Protein 5U09 (pdb70)

Foldseek 3Di:
DFPPDCVLLHDDDPVRCVVCLVCQQVLLVLLLVLLVLLLVLQVVDPVQCQDLLNVLSNQLSVLLNLLSVLSNCSSCVPVPVNDGADLQRNLVSQLSNLLSLQSNLLSLLLNLVLLLQCQQAVVCSPVVDHRVVSVVSSVVSSVVSSVLSCVLVVPQACVSVVDDHFPQDPGGDLVSLVVSLVVSVVSLVVSVCSLVCCLVPTFDDCVQLAQVVDDDDLQVLQQVVCVVLPDHDAAEEEEEDEPDPQFFPLVLQLLLLVVCVVPPCSSRYAYEYEAYYDPVSVVSLVVVCVVDVSHHYYHDDDDVNVVSSVLLHHAAYEGLGSEDSRCVVLLSSLLNLHAYEHECYGNVVVQDDVLAHHYAHHPHSVRVSVRVVVVSVVVVDDCVSNSVVSNVSSVVSSVSSVVSSLSSVLSVVLSVLSCVLCVLQSVVSVCRSPDHDDSVSSNVNSVSVCSSSVSSNCNSVSCCVRDVVSVVSSVVVD

B-factor: mean 43.95, std 18.68, range [7.02, 151.65]

Sequence (478 aa):
ENFMDIECFMVLNPSQQLAIAVLSLTLGTFTVLENLLVLCVILHSRSLRCRPSYHFIGSLAVADLLGSVIFVYSFIDFHVFHRKDSRNVFLFKLGGVTASFTASVGSLFLAAIDRYISIHRPLAYKRIVTRPKAVVAFCLMWTIAIVIAVLPLLGWNCEKLQSVCSDIFPHIDETYLMFWIGVTSVLLLFIVYAYMYILWKAGIDCSFWNESYLTGSRDERKKSLLSKFGMDEGVTFMFIGRFDRGQKGVDVLLKAIEILSSKKEFQEMRFIIIGKGDPELEGWARSLEEKHGNVKVITEMLSREFVRELYGSVDFVIIPSYFEPFGLVALEAMCLGAIPIASAVGGLRDIITNETGILVKAGDPGELANAILKALELSRSDLSKFRENCKKRAMSFSDQARMDIRLAKTLVLILVVLIICWGPLLAIMVYDVFGKMNKLIKTVFAFCSMLCLLNSTVNPIIYALRSKDLRHAFRSMF

Radius of gyration: 29.46 Å; Cα contacts (8 Å, |Δi|>4): 689; chains: 1; bounding box: 57×54×80 Å

Nearest PDB structures (foldseek):
  5u09-assembly1_A  TM=1.002E+00  e=5.548E-69  Homo sapiens
  9b9z-assembly1_R  TM=6.736E-01  e=9.749E-59  Homo sapiens
  7fee-assembly1_A  TM=6.163E-01  e=4.657E-57  Homo sapiens
  6hll-assembly1_A  TM=7.619E-01  e=8.538E-38  Homo sapiens
  6hlo-assembly1_A  TM=7.633E-01  e=4.854E-38  Homo sapiens

GO terms:
  GO:0004949 cannabinoid receptor activity (F, IDA)
  GO:0007188 adenylate cyclase-modulating G protein-coupled receptor signaling pathway (P, IDA)
  GO:0045121 membrane raft (C, EXP)
  GO:0005886 plasma membrane (C, EXP)
  GO:0004949 cannabinoid receptor activity (F, TAS)
  GO:0005886 plasma membrane (C, TAS)
  GO:0007187 G protein-coupled receptor signaling pathway, coupled to cyclic nucleotide second messenger (P, TAS)
  GO:0042802 identical protein binding (F, IPI)
  GO:0005515 protein binding (F, IPI)
  GO:0005886 plasma membrane (C, IDA)
  GO:0038171 cannabinoid signaling pathway (P, IDA)

InterPro domains:
  IPR000276 G protein-coupled receptor, rhodopsin-like [PF00001] (133-397)
  IPR000276 G protein-coupled receptor, rhodopsin-like [PR00237] (118-142)
  IPR000276 G protein-coupled receptor, rhodopsin-like [PR00237] (152-173)
  IPR000276 G protein-coupled receptor, rhodopsin-like [PR00237] (196-218)
  IPR000276 G protein-coupled receptor, rhodopsin-like [PR00237] (232-253)
  IPR000276 G protein-coupled receptor, rhodopsin-like [PR00237] (341-365)
  IPR000276 G protein-coupled receptor, rhodopsin-like [PR00237] (379-405)
  IPR000276 G protein-coupled receptor, rhodopsin-like [PS00237] (202-218)
  IPR000276 G protein-coupled receptor, rhodopsin-like [SM01381] (124-412)
  IPR000810 Cannabinoid receptor type 1 [PIRSF037995] (1-472)
  IPR000810 Cannabinoid receptor type 1 [PR00522] (13-32)
  IPR000810 Cannabinoid receptor type 1 [PR00522] (36-58)
  IPR000810 Cannabinoid receptor type 1 [PR00522] (79-98)
  IPR000810 Cannabinoid receptor type 1 [PR00522] (307-326)
  IPR000810 Cannabinoid receptor type 1 [PR00522] (364-375)
  IPR000810 Cannabinoid receptor type 1 [PR00522] (406-423)
  IPR000810 Cannabinoid receptor type 1 [PR00522] (433-452)
  IPR000810 Cannabinoid receptor type 1 [cd15340] (117-408)
  IPR002230 Cannabinoid receptor family [PR00362] (105-118)
  IPR002230 Cannabinoid receptor family [PR00362] (126-139)

Secondary structure (P-SEA, 3-state):
cccccccccccccaaaaaaaaaaaaaaaaaaaaaaaaaaaaaaacccccccccaaaaaaaaaaaaaaaaaaaaaaaacccccccccaaaaaaaaaaaaaaaaaaaaaaaaaaaaaaaaccccccccccccaaaaaaaaaaaaaaaaaaaacccccccccccccccccccccccaaaaaaaaaaaaaaaaaaaaaaaaaaacccccccccccccccccaaaaaaaaaaaacccccbbbbbbcccccccccaaaaaaaaaaaccccccccbbbbbbbcccaaaaaaaaaaaaacccbbbbcccccaaaaaaaaacccbbbbbccccccaaaaaaaaaacbbbbcccccccccccccccccccccccaaaaaaaaaaaaaaacccaaaaaaaaaaaaaaaccaaaaaaaaaaaaaaaaaaaaaaaaaaaaaaaaaacccccaaaaaaaaaaaaaaaaaaaaaaaaaaaccaaaaaaaaccc

Organism: Homo sapiens (NCBI:txid9606)

Structure (mmCIF, N/CA/C/O backbone):
data_5U09
#
_entry.id   5U09
#
_cell.length_a   50.652
_cell.length_b   80.381
_cell.length_c   81.178
_cell.angle_alpha   90.000
_cell.angle_beta   91.720
_cell.angle_gamma   90.000
#
_symmetry.space_group_name_H-M   'P 1 21 1'
#
loop_
_entity.id
_entity.type
_entity.pdbx_description
1 polymer 'Cannabinoid receptor 1,GlgA glycogen synthase'
2 non-polymer DI(HYDROXYETHYL)ETHER
3 non-polymer 'SULFATE ION'
4 non-polymer N-[(2S,3S)-4-(4-chlorophenyl)-3-(3-cyanophenyl)butan-2-yl]-2-methyl-2-{[5-(trifluoromethyl)pyridin-2-yl]oxy}propanamide
5 water water
#
loop_
_atom_site.group_PDB
_atom_site.id
_atom_site.type_symbol
_atom_site.label_atom_id
_atom_site.label_alt_id
_atom_site.label_comp_id
_atom_site.label_asym_id
_atom_site.label_entity_id
_atom_site.label_seq_id
_atom_site.pdbx_PDB_ins_code
_atom_site.Cartn_x
_atom_site.Cartn_y
_atom_site.Cartn_z
_atom_site.occupancy
_atom_site.B_iso_or_equiv
_atom_site.auth_seq_id
_atom_site.auth_comp_id
_atom_site.auth_asym_id
_atom_site.auth_atom_id
_atom_site.pdbx_PDB_model_num
ATOM 1 N N . GLU A 1 12 ? 26.325 -1.213 -22.535 1.00 94.37 100 GLU A N 1
ATOM 2 C CA . GLU A 1 12 ? 26.251 -2.111 -21.396 1.00 90.96 100 GLU A CA 1
ATOM 3 C C . GLU A 1 12 ? 27.068 -1.553 -20.265 1.00 85.76 100 GLU A C 1
ATOM 4 O O . GLU A 1 12 ? 27.827 -2.247 -19.627 1.00 67.91 100 GLU A O 1
ATOM 10 N N . ASN A 1 13 ? 26.865 -0.283 -19.990 1.00 92.32 101 ASN A N 1
ATOM 11 C CA . ASN A 1 13 ? 27.668 0.373 -18.971 1.00 86.53 101 ASN A CA 1
ATOM 12 C C . ASN A 1 13 ? 26.813 0.561 -17.731 1.00 71.41 101 ASN A C 1
ATOM 13 O O . ASN A 1 13 ? 25.611 0.806 -17.833 1.00 65.22 101 ASN A O 1
ATOM 18 N N . PHE A 1 14 ? 27.427 0.395 -16.565 1.00 58.12 102 PHE A N 1
ATOM 19 C CA . PHE A 1 14 ? 26.721 0.532 -15.295 1.00 54.67 102 PHE A CA 1
ATOM 20 C C . PHE A 1 14 ? 26.325 1.987 -15.062 1.00 50.03 102 PHE A C 1
ATOM 21 O O . PHE A 1 14 ? 27.035 2.900 -15.470 1.00 48.56 102 PHE A O 1
ATOM 29 N N . MET A 1 15 ? 25.167 2.192 -14.476 1.00 49.88 103 MET A N 1
ATOM 30 C CA . MET A 1 15 ? 24.663 3.513 -14.183 1.00 52.67 103 MET A CA 1
ATOM 31 C C . MET A 1 15 ? 24.546 4.479 -15.349 1.00 58.16 103 MET A C 1
ATOM 32 O O . MET A 1 15 ? 24.758 5.660 -15.212 1.00 50.68 103 MET A O 1
ATOM 37 N N . ASP A 1 16 ? 24.163 3.956 -16.493 1.00 67.86 104 ASP A N 1
ATOM 38 C CA . ASP A 1 16 ? 23.812 4.764 -17.626 1.00 78.32 104 ASP A CA 1
ATOM 39 C C . ASP A 1 16 ? 22.356 5.073 -17.520 1.00 67.62 104 ASP A C 1
ATOM 40 O O . ASP A 1 16 ? 21.533 4.236 -17.770 1.00 64.17 104 ASP A O 1
ATOM 45 N N . ILE A 1 17 ? 22.056 6.287 -17.131 1.00 60.40 105 ILE A N 1
ATOM 46 C CA . ILE A 1 17 ? 20.710 6.734 -17.015 1.00 61.92 105 ILE A CA 1
ATOM 47 C C . ILE A 1 17 ? 20.112 6.802 -18.395 1.00 68.63 105 ILE A C 1
ATOM 48 O O . ILE A 1 17 ? 18.932 6.988 -18.567 1.00 62.47 105 ILE A O 1
ATOM 53 N N . GLU A 1 18 ? 20.952 6.658 -19.396 1.00 78.58 106 GLU A N 1
ATOM 54 C CA . GLU A 1 18 ? 20.548 6.980 -20.745 1.00 80.53 106 GLU A CA 1
ATOM 55 C C . GLU A 1 18 ? 19.806 5.887 -21.465 1.00 75.69 106 GLU A C 1
ATOM 56 O O . GLU A 1 18 ? 19.080 6.155 -22.403 1.00 73.91 106 GLU A O 1
ATOM 62 N N . CYS A 1 19 ? 19.977 4.658 -21.018 1.00 70.81 107 CYS A N 1
ATOM 63 C CA . CYS A 1 19 ? 19.206 3.555 -21.533 1.00 60.56 107 CYS A CA 1
ATOM 64 C C . CYS A 1 19 ? 17.881 3.635 -20.861 1.00 59.64 107 CYS A C 1
ATOM 65 O O . CYS A 1 19 ? 16.962 2.942 -21.206 1.00 55.91 107 CYS A O 1
ATOM 68 N N . PHE A 1 20 ? 17.795 4.509 -19.881 1.00 57.15 108 PHE A N 1
ATOM 69 C CA . PHE A 1 20 ? 16.591 4.638 -19.116 1.00 55.72 108 PHE A CA 1
ATOM 70 C C . PHE A 1 20 ? 15.853 5.898 -19.439 1.00 57.46 108 PHE A C 1
ATOM 71 O O . PHE A 1 20 ? 14.666 5.961 -19.258 1.00 56.09 108 PHE A O 1
ATOM 79 N N . MET A 1 21 ? 16.557 6.903 -19.933 1.00 68.34 109 MET A N 1
ATOM 80 C CA . MET A 1 21 ? 15.900 8.110 -20.418 1.00 69.31 109 MET A CA 1
ATOM 81 C C . MET A 1 21 ? 16.871 9.005 -21.091 1.00 60.17 109 MET A C 1
ATOM 82 O O . MET A 1 21 ? 18.020 9.028 -20.739 1.00 63.28 109 MET A O 1
ATOM 87 N N . VAL A 1 22 ? 16.385 9.761 -22.052 1.00 58.03 110 VAL A N 1
ATOM 88 C CA . VAL A 1 22 ? 17.192 10.767 -22.702 1.00 56.46 110 VAL A CA 1
ATOM 89 C C . VAL A 1 22 ? 17.168 12.066 -21.931 1.00 42.28 110 VAL A C 1
ATOM 90 O O . VAL A 1 22 ? 16.154 12.482 -21.429 1.00 31.99 110 VAL A O 1
ATOM 94 N N . LEU A 1 23 ? 18.321 12.691 -21.826 1.00 42.55 111 LEU A N 1
ATOM 95 C CA . LEU A 1 23 ? 18.455 13.898 -21.001 1.00 40.74 111 LEU A CA 1
ATOM 96 C C . LEU A 1 23 ? 18.790 15.109 -21.850 1.00 36.94 111 LEU A C 1
ATOM 97 O O . LEU A 1 23 ? 19.356 14.967 -22.935 1.00 31.96 111 LEU A O 1
ATOM 102 N N . ASN A 1 24 ? 18.324 16.277 -21.394 1.00 40.47 112 ASN A N 1
ATOM 103 C CA . ASN A 1 24 ? 18.941 17.582 -21.695 1.00 38.08 112 ASN A CA 1
ATOM 104 C C . ASN A 1 24 ? 20.372 17.633 -21.303 1.00 40.50 112 ASN A C 1
ATOM 105 O O . ASN A 1 24 ? 20.765 17.008 -20.321 1.00 52.36 112 ASN A O 1
ATOM 110 N N . PRO A 1 25 ? 21.057 18.639 -21.822 1.00 46.11 113 PRO A N 1
ATOM 111 C CA . PRO A 1 25 ? 22.299 19.052 -21.160 1.00 50.16 113 PRO A CA 1
ATOM 112 C C . PRO A 1 25 ? 22.092 19.722 -19.779 1.00 46.74 113 PRO A C 1
ATOM 113 O O . PRO A 1 25 ? 22.920 19.548 -18.883 1.00 47.70 113 PRO A O 1
ATOM 117 N N . SER A 1 26 ? 21.002 20.474 -19.624 1.00 43.94 114 SER A N 1
ATOM 118 C CA . SER A 1 26 ? 20.593 21.033 -18.330 1.00 39.48 114 SER A CA 1
ATOM 119 C C . SER A 1 26 ? 20.412 19.935 -17.299 1.00 40.01 114 SER A C 1
ATOM 120 O O . SER A 1 26 ? 20.973 19.993 -16.209 1.00 42.34 114 SER A O 1
ATOM 123 N N . GLN A 1 27 ? 19.590 18.951 -17.651 1.00 37.26 115 GLN A N 1
ATOM 124 C CA . GLN A 1 27 ? 19.179 17.901 -16.732 1.00 33.51 115 GLN A CA 1
ATOM 125 C C . GLN A 1 27 ? 20.347 17.052 -16.321 1.00 33.88 115 GLN A C 1
ATOM 126 O O . GLN A 1 27 ? 20.432 16.651 -15.162 1.00 31.84 115 GLN A O 1
ATOM 132 N N . GLN A 1 28 ? 21.205 16.728 -17.288 1.00 32.59 116 GLN A N 1
ATOM 133 C CA . GLN A 1 28 ? 22.485 16.094 -16.992 1.00 36.74 116 GLN A CA 1
ATOM 134 C C . GLN A 1 28 ? 23.292 16.926 -15.999 1.00 37.07 116 GLN A C 1
ATOM 135 O O . GLN A 1 28 ? 23.822 16.401 -15.023 1.00 42.23 116 GLN A O 1
ATOM 141 N N . LEU A 1 29 ? 23.391 18.225 -16.264 1.00 39.66 117 LEU A N 1
ATOM 142 C CA . LEU A 1 29 ? 24.145 19.116 -15.402 1.00 34.49 117 LEU A CA 1
ATOM 143 C C . LEU A 1 29 ? 23.549 19.081 -14.022 1.00 31.71 117 LEU A C 1
ATOM 144 O O . LEU A 1 29 ? 24.213 18.683 -13.088 1.00 39.51 117 LEU A O 1
ATOM 149 N N . ALA A 1 30 ? 22.265 19.390 -13.913 1.00 28.20 118 ALA A N 1
ATOM 150 C CA . ALA A 1 30 ? 21.579 19.296 -12.637 1.00 27.22 118 ALA A CA 1
ATOM 151 C C . ALA A 1 30 ? 21.864 17.956 -11.984 1.00 31.87 118 ALA A C 1
ATOM 152 O O . ALA A 1 30 ? 22.417 17.909 -10.893 1.00 34.84 118 ALA A O 1
ATOM 154 N N . ILE A 1 31 ? 21.566 16.867 -12.686 1.00 34.98 119 ILE A N 1
ATOM 155 C CA . ILE A 1 31 ? 21.690 15.534 -12.103 1.00 35.88 119 ILE A CA 1
ATOM 156 C C . ILE A 1 31 ? 23.112 15.270 -11.685 1.00 34.23 119 ILE A C 1
ATOM 157 O O . ILE A 1 31 ? 23.344 14.735 -10.606 1.00 38.68 119 ILE A O 1
ATOM 162 N N . ALA A 1 32 ? 24.060 15.568 -12.566 1.00 32.11 120 ALA A N 1
ATOM 163 C CA . ALA A 1 32 ? 25.467 15.330 -12.246 1.00 35.17 120 ALA A CA 1
ATOM 164 C C . ALA A 1 32 ? 25.860 16.050 -10.947 1.00 33.25 120 ALA A C 1
ATOM 165 O O . ALA A 1 32 ? 26.644 15.539 -10.145 1.00 33.22 120 ALA A O 1
ATOM 167 N N . VAL A 1 33 ? 25.256 17.199 -10.699 1.00 26.52 121 VAL A N 1
ATOM 168 C CA . VAL A 1 33 ? 25.616 17.958 -9.532 1.00 26.73 121 VAL A CA 1
ATOM 169 C C . VAL A 1 33 ? 24.932 17.407 -8.300 1.00 27.79 121 VAL A C 1
ATOM 170 O O . VAL A 1 33 ? 25.590 17.205 -7.297 1.00 35.50 121 VAL A O 1
ATOM 174 N N . LEU A 1 34 ? 23.634 17.117 -8.377 1.00 29.12 122 LEU A N 1
ATOM 175 C CA . LEU A 1 34 ? 22.924 16.477 -7.256 1.00 29.00 122 LEU A CA 1
ATOM 176 C C . LEU A 1 34 ? 23.577 15.110 -6.923 1.00 33.74 122 LEU A C 1
ATOM 177 O O . LEU A 1 34 ? 23.757 14.782 -5.747 1.00 32.23 122 LEU A O 1
ATOM 182 N N . SER A 1 35 ? 24.077 14.409 -7.950 1.00 31.22 123 SER A N 1
ATOM 183 C CA . SER A 1 35 ? 24.692 13.079 -7.795 1.00 29.71 123 SER A CA 1
ATOM 184 C C . SER A 1 35 ? 26.004 13.055 -7.003 1.00 32.60 123 SER A C 1
ATOM 185 O O . SER A 1 35 ? 26.239 12.131 -6.228 1.00 39.99 123 SER A O 1
ATOM 188 N N . LEU A 1 36 ? 26.933 13.943 -7.338 1.00 33.25 124 LEU A N 1
ATOM 189 C CA . LEU A 1 36 ? 28.269 13.924 -6.731 1.00 30.58 124 LEU A CA 1
ATOM 190 C C . LEU A 1 36 ? 28.166 14.522 -5.346 1.00 28.42 124 LEU A C 1
ATOM 191 O O . LEU A 1 36 ? 28.788 14.057 -4.398 1.00 23.51 124 LEU A O 1
ATOM 196 N N . THR A 1 37 ? 27.401 15.597 -5.250 1.00 28.75 125 THR A N 1
ATOM 197 C CA . THR A 1 37 ? 27.323 16.331 -4.021 1.00 32.35 125 THR A CA 1
ATOM 198 C C . THR A 1 37 ? 26.618 15.446 -2.994 1.00 33.51 125 THR A C 1
ATOM 199 O O . THR A 1 37 ? 27.148 15.215 -1.900 1.00 34.00 125 THR A O 1
ATOM 203 N N . LEU A 1 38 ? 25.574 14.757 -3.441 1.00 33.10 126 LEU A N 1
ATOM 204 C CA . LEU A 1 38 ? 24.837 13.837 -2.576 1.00 37.04 126 LEU A CA 1
ATOM 205 C C . LEU A 1 38 ? 25.623 12.572 -2.285 1.00 33.79 126 LEU A C 1
ATOM 206 O O . LEU A 1 38 ? 25.644 12.083 -1.161 1.00 31.04 126 LEU A O 1
ATOM 211 N N . GLY A 1 39 ? 26.141 11.989 -3.361 1.00 35.79 127 GLY A N 1
ATOM 212 C CA . GLY A 1 39 ? 26.970 10.796 -3.320 1.00 34.41 127 GLY A CA 1
ATOM 213 C C . GLY A 1 39 ? 28.148 10.953 -2.396 1.00 36.64 127 GLY A C 1
ATOM 214 O O . GLY A 1 39 ? 28.318 10.162 -1.479 1.00 43.98 127 GLY A O 1
ATOM 215 N N . THR A 1 40 ? 28.930 12.007 -2.585 1.00 34.87 128 THR A N 1
ATOM 216 C CA . THR A 1 40 ? 30.046 12.252 -1.695 1.00 33.55 128 THR A CA 1
ATOM 217 C C . THR A 1 40 ? 29.543 12.528 -0.288 1.00 31.21 128 THR A C 1
ATOM 218 O O . THR A 1 40 ? 30.121 12.035 0.670 1.00 36.10 128 THR A O 1
ATOM 222 N N . PHE A 1 41 ? 28.463 13.289 -0.159 1.00 26.51 129 PHE A N 1
ATOM 223 C CA . PHE A 1 41 ? 27.904 13.543 1.144 1.00 26.47 129 PHE A CA 1
ATOM 224 C C . PHE A 1 41 ? 27.585 12.246 1.839 1.00 29.04 129 PHE A C 1
ATOM 225 O O . PHE A 1 41 ? 27.785 12.107 3.041 1.00 32.12 129 PHE A O 1
ATOM 233 N N . THR A 1 42 ? 26.980 11.327 1.102 1.00 28.24 130 THR A N 1
ATOM 234 C CA . THR A 1 42 ? 26.435 10.147 1.728 1.00 30.07 130 THR A CA 1
ATOM 235 C C . THR A 1 42 ? 27.574 9.217 2.066 1.00 29.97 130 THR A C 1
ATOM 236 O O . THR A 1 42 ? 27.552 8.574 3.094 1.00 33.54 130 THR A O 1
ATOM 240 N N . VAL A 1 43 ? 28.615 9.227 1.243 1.00 31.24 131 VAL A N 1
ATOM 241 C CA . VAL A 1 43 ? 29.867 8.549 1.566 1.00 28.05 131 VAL A CA 1
ATOM 242 C C . VAL A 1 43 ? 30.463 9.106 2.851 1.00 29.44 131 VAL A C 1
ATOM 243 O O . VAL A 1 43 ? 30.872 8.341 3.716 1.00 30.49 131 VAL A O 1
ATOM 247 N N . LEU A 1 44 ? 30.510 10.430 2.976 1.00 27.23 132 LEU A N 1
ATOM 248 C CA . LEU A 1 44 ? 31.163 11.048 4.118 1.00 28.55 132 LEU A CA 1
ATOM 249 C C . LEU A 1 44 ? 30.461 10.713 5.416 1.00 33.71 132 LEU A C 1
ATOM 250 O O . LEU A 1 44 ? 31.113 10.331 6.393 1.00 44.10 132 LEU A O 1
ATOM 255 N N . GLU A 1 45 ? 29.145 10.884 5.464 1.00 31.06 133 GLU A N 1
ATOM 256 C CA . GLU A 1 45 ? 28.456 10.743 6.746 1.00 26.61 133 GLU A CA 1
ATOM 257 C C . GLU A 1 45 ? 28.470 9.302 7.167 1.00 27.71 133 GLU A C 1
ATOM 258 O O . GLU A 1 45 ? 28.376 9.019 8.344 1.00 32.17 133 GLU A O 1
ATOM 264 N N . ASN A 1 46 ? 28.595 8.383 6.218 1.00 25.08 134 ASN A N 1
ATOM 265 C CA . ASN A 1 46 ? 28.603 6.974 6.571 1.00 25.62 134 ASN A CA 1
ATOM 266 C C . ASN A 1 46 ? 29.990 6.540 6.963 1.00 24.87 134 ASN A C 1
ATOM 267 O O . ASN A 1 46 ? 30.143 5.633 7.765 1.00 24.26 134 ASN A O 1
ATOM 272 N N . LEU A 1 47 ? 31.004 7.186 6.404 1.00 26.43 135 LEU A N 1
ATOM 273 C CA . LEU A 1 47 ? 32.354 7.076 6.960 1.00 31.15 135 LEU A CA 1
ATOM 274 C C . LEU A 1 47 ? 32.335 7.553 8.399 1.00 29.67 135 LEU A C 1
ATOM 275 O O . LEU A 1 47 ? 32.669 6.809 9.318 1.00 31.02 135 LEU A O 1
ATOM 280 N N . LEU A 1 48 ? 31.939 8.807 8.562 1.00 26.82 136 LEU A N 1
ATOM 281 C CA . LEU A 1 48 ? 31.826 9.439 9.863 1.00 30.05 136 LEU A CA 1
ATOM 282 C C . LEU A 1 48 ? 31.095 8.550 10.899 1.00 31.28 136 LEU A C 1
ATOM 283 O O . LEU A 1 48 ? 31.498 8.469 12.061 1.00 32.23 136 LEU A O 1
ATOM 288 N N . VAL A 1 49 ? 30.036 7.871 10.471 1.00 32.22 137 VAL A N 1
ATOM 289 C CA . VAL A 1 49 ? 29.283 7.012 11.365 1.00 30.78 137 VAL A CA 1
ATOM 290 C C . VAL A 1 49 ? 30.232 5.925 11.808 1.00 33.69 137 VAL A C 1
ATOM 291 O O . VAL A 1 49 ? 30.274 5.573 12.977 1.00 39.26 137 VAL A O 1
ATOM 295 N N . LEU A 1 50 ? 31.001 5.399 10.865 1.00 37.44 138 LEU A N 1
ATOM 296 C CA . LEU A 1 50 ? 31.942 4.334 11.170 1.00 44.11 138 LEU A CA 1
ATOM 297 C C . LEU A 1 50 ? 33.037 4.828 12.093 1.00 46.33 138 LEU A C 1
ATOM 298 O O . LEU A 1 50 ? 33.287 4.237 13.136 1.00 45.84 138 LEU A O 1
ATOM 303 N N . CYS A 1 51 ? 33.689 5.921 11.712 1.00 59.07 139 CYS A N 1
ATOM 304 C CA . CYS A 1 51 ? 34.767 6.477 12.537 1.00 61.04 139 CYS A CA 1
ATOM 305 C C . CYS A 1 51 ? 34.306 6.752 13.942 1.00 49.14 139 CYS A C 1
ATOM 306 O O . CYS A 1 51 ? 35.077 6.598 14.877 1.00 50.50 139 CYS A O 1
ATOM 309 N N . VAL A 1 52 ? 33.015 7.001 14.102 1.00 43.58 140 VAL A N 1
ATOM 310 C CA . VAL A 1 52 ? 32.462 7.184 15.428 1.00 45.92 140 VAL A CA 1
ATOM 311 C C . VAL A 1 52 ? 32.341 5.869 16.199 1.00 44.05 140 VAL A C 1
ATOM 312 O O . VAL A 1 52 ? 33.015 5.692 17.211 1.00 60.28 140 VAL A O 1
ATOM 316 N N . ILE A 1 53 ? 31.564 4.915 15.708 1.00 46.48 141 ILE A N 1
ATOM 317 C CA . ILE A 1 53 ? 31.402 3.656 16.459 1.00 51.89 141 ILE A CA 1
ATOM 318 C C . ILE A 1 53 ? 32.701 2.878 16.683 1.00 51.17 141 ILE A C 1
ATOM 319 O O . ILE A 1 53 ? 32.872 2.267 17.730 1.00 66.14 141 ILE A O 1
ATOM 324 N N . LEU A 1 54 ? 33.657 2.996 15.771 1.00 55.00 142 LEU A N 1
ATOM 325 C CA . LEU A 1 54 ? 34.955 2.343 15.948 1.00 62.46 142 LEU A CA 1
ATOM 326 C C . LEU A 1 54 ? 35.896 3.004 16.976 1.00 72.04 142 LEU A C 1
ATOM 327 O O . LEU A 1 54 ? 36.792 2.345 17.505 1.00 85.24 142 LEU A O 1
ATOM 332 N N . HIS A 1 55 ? 35.738 4.298 17.232 1.00 68.79 143 HIS A N 1
ATOM 333 C CA . HIS A 1 55 ? 36.485 4.929 18.319 1.00 73.64 143 HIS A CA 1
ATOM 334 C C . HIS A 1 55 ? 35.801 4.737 19.653 1.00 66.40 143 HIS A C 1
ATOM 335 O O . HIS A 1 55 ? 36.441 4.836 20.701 1.00 64.74 143 HIS A O 1
ATOM 342 N N . SER A 1 56 ? 34.518 4.399 19.611 1.00 58.61 144 SER A N 1
ATOM 343 C CA . SER A 1 56 ? 33.763 4.162 20.831 1.00 68.26 144 SER A CA 1
ATOM 344 C C . SER A 1 56 ? 33.860 2.710 21.290 1.00 67.96 144 SER A C 1
ATOM 345 O O . SER A 1 56 ? 33.391 1.810 20.598 1.00 65.20 144 SER A O 1
ATOM 348 N N . ARG A 1 57 ? 34.464 2.500 22.463 1.00 76.95 145 ARG A N 1
ATOM 349 C CA . ARG A 1 57 ? 34.548 1.176 23.092 1.00 75.20 145 ARG A CA 1
ATOM 350 C C . ARG A 1 57 ? 33.154 0.656 23.318 1.00 60.41 145 ARG A C 1
ATOM 351 O O . ARG A 1 57 ? 32.821 -0.459 22.925 1.00 60.05 145 ARG A O 1
ATOM 353 N N . SER A 1 58 ? 32.343 1.504 23.934 1.00 56.72 146 SER A N 1
ATOM 354 C CA . SER A 1 58 ? 30.946 1.210 24.236 1.00 69.46 146 SER A CA 1
ATOM 355 C C . SER A 1 58 ? 30.200 0.648 23.015 1.00 67.98 146 SER A C 1
ATOM 356 O O . SER A 1 58 ? 29.772 -0.510 23.020 1.00 66.28 146 SER A O 1
ATOM 359 N N . LEU A 1 59 ? 30.155 1.441 21.945 1.00 63.84 147 LEU A N 1
ATOM 360 C CA . LEU A 1 59 ? 29.291 1.188 20.791 1.00 54.26 147 LEU A CA 1
ATOM 361 C C . LEU A 1 59 ? 29.694 -0.037 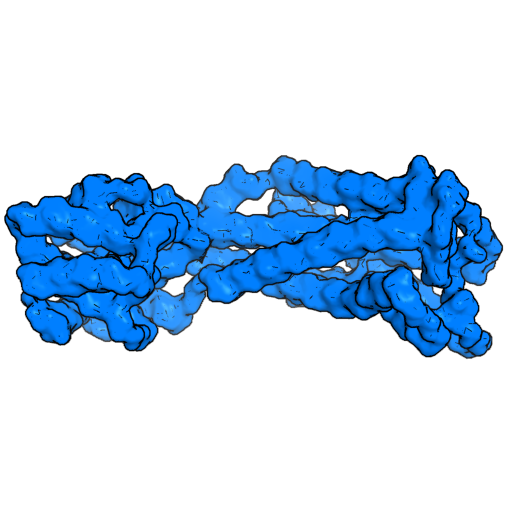19.985 1.00 53.82 147 LEU A C 1
ATOM 362 O O . LEU A 1 59 ? 28.834 -0.826 19.577 1.00 45.80 147 LEU A O 1
ATOM 367 N N . ARG A 1 60 ? 30.976 -0.115 19.637 1.00 54.56 148 ARG A N 1
ATOM 368 C CA . ARG A 1 60 ? 31.420 -1.055 18.615 1.00 70.81 148 ARG A CA 1
ATOM 369 C C . ARG A 1 60 ? 31.108 -2.503 18.996 1.00 80.54 148 ARG A C 1
ATOM 370 O O . ARG A 1 60 ? 30.512 -3.250 18.207 1.00 95.10 148 ARG A O 1
ATOM 378 N N . CYS A 1 61 ? 31.429 -2.870 20.231 1.00 68.03 149 CYS A N 1
ATOM 379 C CA . CYS A 1 61 ? 31.307 -4.253 20.642 1.00 69.38 149 CYS A CA 1
ATOM 380 C C . CYS A 1 61 ? 30.110 -4.468 21.567 1.00 62.33 149 CYS A C 1
ATOM 381 O O . CYS A 1 61 ? 29.961 -5.537 22.140 1.00 73.83 149 CYS A O 1
ATOM 384 N N . ARG A 1 62 ? 29.200 -3.506 21.645 1.00 54.30 150 ARG A N 1
ATOM 385 C CA . ARG A 1 62 ? 27.865 -3.827 22.135 1.00 50.14 150 ARG A CA 1
ATOM 386 C C . ARG A 1 62 ? 27.035 -4.466 21.039 1.00 45.25 150 ARG A C 1
ATOM 387 O O . ARG A 1 62 ? 26.962 -3.960 19.918 1.00 41.72 150 ARG A O 1
ATOM 395 N N . PRO A 1 63 ? 26.403 -5.593 21.364 1.00 41.26 151 PRO A N 1
ATOM 396 C CA . PRO A 1 63 ? 25.686 -6.346 20.346 1.00 43.38 151 PRO A CA 1
ATOM 397 C C . PRO A 1 63 ? 24.476 -5.611 19.795 1.00 41.27 151 PRO A C 1
ATOM 398 O O . PRO A 1 63 ? 24.099 -5.793 18.632 1.00 43.51 151 PRO A O 1
ATOM 402 N N . SER A 1 64 ? 23.824 -4.828 20.640 1.00 46.33 152 SER A N 1
ATOM 403 C CA . SER A 1 64 ? 22.579 -4.213 20.226 1.00 44.23 152 SER A CA 1
ATOM 404 C C . SER A 1 64 ? 22.845 -3.142 19.184 1.00 38.34 152 SER A C 1
ATOM 405 O O . SER A 1 64 ? 22.003 -2.917 18.319 1.00 50.74 152 SER A O 1
ATOM 408 N N . TYR A 1 65 ? 24.073 -2.633 19.138 1.00 34.58 153 TYR A N 1
ATOM 409 C CA . TYR A 1 65 ? 24.403 -1.528 18.216 1.00 41.27 153 TYR A CA 1
ATOM 410 C C . TYR A 1 65 ? 25.237 -2.015 17.045 1.00 39.68 153 TYR A C 1
ATOM 411 O O . TYR A 1 65 ? 25.778 -1.236 16.272 1.00 40.57 153 TYR A O 1
ATOM 420 N N . HIS A 1 66 ? 25.386 -3.333 16.954 1.00 42.28 154 HIS A N 1
ATOM 421 C CA . HIS A 1 66 ? 26.198 -3.955 15.910 1.00 41.65 154 HIS A CA 1
ATOM 422 C C . HIS A 1 66 ? 25.653 -3.764 14.499 1.00 38.92 154 HIS A C 1
ATOM 423 O O . HIS A 1 66 ? 26.401 -3.822 13.523 1.00 40.37 154 HIS A O 1
ATOM 430 N N . PHE A 1 67 ? 24.350 -3.536 14.395 1.00 38.99 155 PHE A N 1
ATOM 431 C CA . PHE A 1 67 ? 23.703 -3.352 13.088 1.00 33.93 155 PHE A CA 1
ATOM 432 C C . PHE A 1 67 ? 24.019 -2.000 12.478 1.00 35.34 155 PHE A C 1
ATOM 433 O O . PHE A 1 67 ? 24.084 -1.863 11.264 1.00 31.18 155 PHE A O 1
ATOM 441 N N . ILE A 1 68 ? 24.218 -0.999 13.328 1.00 38.92 156 ILE A N 1
ATOM 442 C CA . ILE A 1 68 ? 24.691 0.316 12.879 1.00 39.08 156 ILE A CA 1
ATOM 443 C C . ILE A 1 68 ? 26.030 0.238 12.137 1.00 39.97 156 ILE A C 1
ATOM 444 O O . ILE A 1 68 ? 26.134 0.689 11.003 1.00 47.41 156 ILE A O 1
ATOM 449 N N . GLY A 1 69 ? 27.041 -0.357 12.762 1.00 35.32 157 GLY A N 1
ATOM 450 C CA . GLY A 1 69 ? 28.297 -0.602 12.085 1.00 29.60 157 GLY A CA 1
ATOM 451 C C . GLY A 1 69 ? 28.087 -1.353 10.799 1.00 27.93 157 GLY A C 1
ATOM 452 O O . GLY A 1 69 ? 28.831 -1.154 9.855 1.00 29.89 157 GLY A O 1
ATOM 453 N N . SER A 1 70 ? 27.089 -2.233 10.771 1.00 28.25 158 SER A N 1
ATOM 454 C CA . SER A 1 70 ? 26.843 -3.108 9.615 1.00 28.42 158 SER A CA 1
ATOM 455 C C . SER A 1 70 ? 26.088 -2.364 8.536 1.00 28.56 158 SER A C 1
ATOM 456 O O . SER A 1 70 ? 26.289 -2.608 7.361 1.00 29.98 158 SER A O 1
ATOM 459 N N . LEU A 1 71 ? 25.163 -1.503 8.933 1.00 30.43 159 LEU A N 1
ATOM 460 C CA . LEU A 1 71 ? 24.430 -0.697 7.959 1.00 29.44 159 LEU A CA 1
ATOM 461 C C . LEU A 1 71 ? 25.376 0.321 7.339 1.00 27.44 159 LEU A C 1
ATOM 462 O O . LEU A 1 71 ? 25.250 0.640 6.173 1.00 34.19 159 LEU A O 1
ATOM 467 N N . ALA A 1 72 ? 26.315 0.839 8.119 1.00 24.17 160 ALA A N 1
ATOM 468 C CA . ALA A 1 72 ? 27.155 1.924 7.653 1.00 24.43 160 ALA A CA 1
ATOM 469 C C . ALA A 1 72 ? 28.185 1.437 6.642 1.00 25.32 160 ALA A C 1
ATOM 470 O O . ALA A 1 72 ? 28.568 2.205 5.755 1.00 27.98 160 ALA A O 1
ATOM 472 N N . VAL A 1 73 ? 28.640 0.184 6.753 1.00 22.02 161 VAL A N 1
ATOM 473 C CA . VAL A 1 73 ? 29.459 -0.378 5.680 1.00 21.85 161 VAL A CA 1
ATOM 474 C C . VAL A 1 73 ? 28.537 -0.767 4.547 1.00 20.43 161 VAL A C 1
ATOM 475 O O . VAL A 1 73 ? 28.917 -0.761 3.394 1.00 25.35 161 VAL A O 1
ATOM 479 N N . ALA A 1 74 ? 27.305 -1.091 4.856 1.00 20.84 162 ALA A N 1
ATOM 480 C CA . ALA A 1 74 ? 26.370 -1.376 3.794 1.00 23.89 162 ALA A CA 1
ATOM 481 C C . ALA A 1 74 ? 26.087 -0.115 2.960 1.00 25.98 162 ALA A C 1
ATOM 482 O O . ALA A 1 74 ? 26.037 -0.183 1.744 1.00 27.98 162 ALA A O 1
ATOM 484 N N . ASP A 1 75 ? 25.979 1.043 3.606 1.00 29.47 163 ASP A N 1
ATOM 485 C CA . ASP A 1 75 ? 25.596 2.276 2.921 1.00 30.56 163 ASP A CA 1
ATOM 486 C C . ASP A 1 75 ? 26.822 2.857 2.216 1.00 32.65 163 ASP A C 1
ATOM 487 O O . ASP A 1 75 ? 26.730 3.407 1.115 1.00 38.03 163 ASP A O 1
ATOM 492 N N . LEU A 1 76 ? 27.978 2.685 2.841 1.00 29.14 164 LEU A N 1
ATOM 493 C CA . LEU A 1 76 ? 29.254 3.016 2.225 1.00 26.19 164 LEU A CA 1
ATOM 494 C C . LEU A 1 76 ? 29.466 2.212 0.949 1.00 25.76 164 LEU A C 1
ATOM 495 O O . LEU A 1 76 ? 29.851 2.746 -0.065 1.00 25.70 164 LEU A O 1
ATOM 500 N N . LEU A 1 77 ? 29.194 0.914 1.003 1.00 31.99 165 LEU A N 1
ATOM 501 C CA . LEU A 1 77 ? 29.474 0.011 -0.116 1.00 31.86 165 LEU A CA 1
ATOM 502 C C . LEU A 1 77 ? 28.779 0.513 -1.380 1.00 36.09 165 LEU A C 1
ATOM 503 O O . LEU A 1 77 ? 29.429 0.772 -2.393 1.00 38.64 165 LEU A O 1
ATOM 508 N N . GLY A 1 78 ? 27.485 0.791 -1.261 1.00 36.65 166 GLY A N 1
ATOM 509 C CA . GLY A 1 78 ? 26.685 1.275 -2.380 1.00 33.44 166 GLY A CA 1
ATOM 510 C C . GLY A 1 78 ? 26.998 2.699 -2.774 1.00 30.90 166 GLY A C 1
ATOM 511 O O . GLY A 1 78 ? 27.139 2.996 -3.965 1.00 29.54 166 GLY A O 1
ATOM 512 N N . SER A 1 79 ? 27.076 3.587 -1.785 1.00 28.23 167 SER A N 1
ATOM 513 C CA . SER A 1 79 ? 27.364 5.000 -2.053 1.00 26.20 167 SER A CA 1
ATOM 514 C C . SER A 1 79 ? 28.737 5.165 -2.682 1.00 25.64 167 SER A C 1
ATOM 515 O O . SER A 1 79 ? 28.864 5.836 -3.679 1.00 28.87 167 SER A O 1
ATOM 518 N N . VAL A 1 80 ? 29.748 4.498 -2.137 1.00 28.00 168 VAL A N 1
ATOM 519 C CA . VAL A 1 80 ? 31.104 4.559 -2.693 1.00 27.42 168 VAL A CA 1
ATOM 520 C C . VAL A 1 80 ? 31.062 3.998 -4.105 1.00 26.43 168 VAL A C 1
ATOM 521 O O . VAL A 1 80 ? 31.762 4.474 -4.993 1.00 30.73 168 VAL A O 1
ATOM 525 N N . ILE A 1 81 ? 30.232 3.000 -4.334 1.00 25.50 169 ILE A N 1
ATOM 526 C CA . ILE A 1 81 ? 30.133 2.451 -5.687 1.00 27.47 169 ILE A CA 1
ATOM 527 C C . ILE A 1 81 ? 29.321 3.381 -6.589 1.00 29.12 169 ILE A C 1
ATOM 528 O O . ILE A 1 81 ? 29.562 3.480 -7.779 1.00 29.32 169 ILE A O 1
ATOM 533 N N . PHE A 1 82 ? 28.329 4.041 -6.032 1.00 28.55 170 PHE A N 1
ATOM 534 C CA . PHE A 1 82 ? 27.641 5.031 -6.797 1.00 27.03 170 PHE A CA 1
ATOM 535 C C . PHE A 1 82 ? 28.670 5.998 -7.331 1.00 27.33 170 PHE A C 1
ATOM 536 O O . PHE A 1 82 ? 28.727 6.248 -8.529 1.00 28.69 170 PHE A O 1
ATOM 544 N N . VAL A 1 83 ? 29.489 6.543 -6.436 1.00 31.72 171 VAL A N 1
ATOM 545 C CA . VAL A 1 83 ? 30.316 7.713 -6.773 1.00 34.61 171 VAL A CA 1
ATOM 546 C C . VAL A 1 83 ? 31.523 7.298 -7.622 1.00 37.06 171 VAL A C 1
ATOM 547 O O . VAL A 1 83 ? 31.962 8.031 -8.505 1.00 41.83 171 VAL A O 1
ATOM 551 N N . TYR A 1 84 ? 32.081 6.135 -7.336 1.00 34.56 172 TYR A N 1
ATOM 552 C CA . TYR A 1 84 ? 33.115 5.603 -8.188 1.00 39.94 172 TYR A CA 1
ATOM 553 C C . TYR A 1 84 ? 32.546 5.446 -9.596 1.00 41.55 172 TYR A C 1
ATOM 554 O O . TYR A 1 84 ? 32.888 6.218 -10.470 1.00 50.17 172 TYR A O 1
ATOM 563 N N . SER A 1 85 ? 31.520 4.611 -9.745 1.00 49.87 173 SER A N 1
ATOM 564 C CA . SER A 1 85 ? 30.885 4.351 -11.048 1.00 49.96 173 SER A CA 1
ATOM 565 C C . SER A 1 85 ? 30.572 5.620 -11.816 1.00 50.24 173 SER A C 1
ATOM 566 O O . SER A 1 85 ? 30.497 5.602 -13.043 1.00 55.41 173 SER A O 1
ATOM 569 N N . PHE A 1 86 ? 30.208 6.671 -11.094 1.00 49.99 174 PHE A N 1
ATOM 570 C CA . PHE A 1 86 ? 29.799 7.911 -11.738 1.00 53.47 174 PHE A CA 1
ATOM 571 C C . PHE A 1 86 ? 30.998 8.635 -12.346 1.00 47.34 174 PHE A C 1
ATOM 572 O O . PHE A 1 86 ? 30.955 9.026 -13.502 1.00 46.08 174 PHE A O 1
ATOM 580 N N . ILE A 1 87 ? 32.004 8.892 -11.513 1.00 44.13 175 ILE A N 1
ATOM 581 C CA . ILE A 1 87 ? 33.330 9.354 -11.927 1.00 42.52 175 ILE A CA 1
ATOM 582 C C . ILE A 1 87 ? 33.898 8.507 -13.074 1.00 50.84 175 ILE A C 1
ATOM 583 O O . ILE A 1 87 ? 34.249 9.031 -14.137 1.00 56.49 175 ILE A O 1
ATOM 588 N N . ASP A 1 88 ? 33.993 7.201 -12.837 1.00 47.87 176 ASP A N 1
ATOM 589 C CA . ASP A 1 88 ? 34.558 6.253 -13.782 1.00 44.14 176 ASP A CA 1
ATOM 590 C C . ASP A 1 88 ? 33.909 6.314 -15.153 1.00 43.85 176 ASP A C 1
ATOM 591 O O . ASP A 1 88 ? 34.519 5.919 -16.131 1.00 56.34 176 ASP A O 1
ATOM 596 N N . PHE A 1 89 ? 32.641 6.707 -15.203 1.00 43.67 177 PHE A N 1
ATOM 597 C CA . PHE A 1 89 ? 31.877 6.799 -16.454 1.00 43.38 177 PHE A CA 1
ATOM 598 C C . PHE A 1 89 ? 31.874 8.234 -17.035 1.00 52.83 177 PHE A C 1
ATOM 599 O O . PHE A 1 89 ? 32.345 8.474 -18.153 1.00 54.02 177 PHE A O 1
ATOM 607 N N . HIS A 1 90 ? 31.394 9.193 -16.249 1.00 54.34 178 HIS A N 1
ATOM 608 C CA . HIS A 1 90 ? 31.135 10.542 -16.741 1.00 51.49 178 HIS A CA 1
ATOM 609 C C . HIS A 1 90 ? 32.339 11.460 -16.807 1.00 56.01 178 HIS A C 1
ATOM 610 O O . HIS A 1 90 ? 32.270 12.488 -17.486 1.00 64.62 178 HIS A O 1
ATOM 617 N N . VAL A 1 91 ? 33.411 11.152 -16.072 1.00 51.78 179 VAL A N 1
ATOM 618 C CA . VAL A 1 91 ? 34.580 12.027 -16.108 1.00 58.37 179 VAL A CA 1
ATOM 619 C C . VAL A 1 91 ? 35.738 11.449 -16.919 1.00 54.63 179 VAL A C 1
ATOM 620 O O . VAL A 1 91 ? 36.000 11.934 -18.023 1.00 64.82 179 VAL A O 1
ATOM 624 N N . PHE A 1 92 ? 36.360 10.371 -16.451 1.00 51.79 180 PHE A N 1
ATOM 625 C CA . PHE A 1 92 ? 37.028 9.459 -17.371 1.00 68.43 180 PHE A CA 1
ATOM 626 C C . PHE A 1 92 ? 35.892 8.674 -17.981 1.00 78.68 180 PHE A C 1
ATOM 627 O O . PHE A 1 92 ? 34.906 8.391 -17.304 1.00 111.14 180 PHE A O 1
ATOM 635 N N . HIS A 1 93 ? 35.981 8.386 -19.267 1.00 74.22 181 HIS A N 1
ATOM 636 C CA . HIS A 1 93 ? 34.889 7.707 -19.939 1.00 79.86 181 HIS A CA 1
ATOM 637 C C . HIS A 1 93 ? 35.208 6.229 -20.173 1.00 81.54 181 HIS A C 1
ATOM 638 O O . HIS A 1 93 ? 34.796 5.648 -21.178 1.00 97.62 181 HIS A O 1
ATOM 645 N N . ARG A 1 94 ? 35.897 5.618 -19.205 1.00 73.49 182 ARG A N 1
ATOM 646 C CA . ARG A 1 94 ? 36.108 4.173 -19.191 1.00 75.11 182 ARG A CA 1
ATOM 647 C C . ARG A 1 94 ? 34.769 3.397 -19.211 1.00 76.20 182 ARG A C 1
ATOM 648 O O . ARG A 1 94 ? 33.762 3.844 -18.638 1.00 67.31 182 ARG A O 1
ATOM 650 N N . LYS A 1 95 ? 34.740 2.302 -19.976 1.00 73.51 183 LYS A N 1
ATOM 651 C CA . LYS A 1 95 ? 33.535 1.492 -20.144 1.00 72.97 183 LYS A CA 1
ATOM 652 C C . LYS A 1 95 ? 33.759 0.092 -19.615 1.00 67.65 183 LYS A C 1
ATOM 653 O O . LYS A 1 95 ? 34.855 -0.461 -19.721 1.00 51.37 183 LYS A O 1
ATOM 659 N N . ASP A 1 96 ? 32.682 -0.491 -19.101 1.00 72.34 184 ASP A N 1
ATOM 660 C CA . ASP A 1 96 ? 32.763 -1.543 -18.092 1.00 65.42 184 ASP A CA 1
ATOM 661 C C . ASP A 1 96 ? 32.688 -2.856 -18.866 1.00 59.85 184 ASP A C 1
ATOM 662 O O . ASP A 1 96 ? 31.755 -3.073 -19.642 1.00 64.35 184 ASP A O 1
ATOM 667 N N . SER A 1 97 ? 33.643 -3.749 -18.624 1.00 52.88 185 SER A N 1
ATOM 668 C CA . SER A 1 97 ? 33.537 -5.140 -19.082 1.00 48.08 185 SER A CA 1
ATOM 669 C C . SER A 1 97 ? 32.402 -5.865 -18.342 1.00 54.96 185 SER A C 1
ATOM 670 O O . SER A 1 97 ? 31.837 -5.333 -17.377 1.00 60.72 185 SER A O 1
ATOM 673 N N . ARG A 1 98 ? 32.061 -7.071 -18.804 1.00 50.70 186 ARG A N 1
ATOM 674 C CA . ARG A 1 98 ? 31.150 -7.946 -18.065 1.00 45.66 186 ARG A CA 1
ATOM 675 C C . ARG A 1 98 ? 31.484 -7.928 -16.590 1.00 45.93 186 ARG A C 1
ATOM 676 O O . ARG A 1 98 ? 30.614 -7.701 -15.754 1.00 38.77 186 ARG A O 1
ATOM 684 N N . ASN A 1 99 ? 32.728 -8.274 -16.270 1.00 48.82 187 ASN A N 1
ATOM 685 C CA . ASN A 1 99 ? 33.052 -8.698 -14.915 1.00 44.60 187 ASN A CA 1
ATOM 686 C C . ASN A 1 99 ? 33.148 -7.490 -14.012 1.00 44.21 187 ASN A C 1
ATOM 687 O O . ASN A 1 99 ? 32.605 -7.505 -12.915 1.00 58.56 187 ASN A O 1
ATOM 692 N N . VAL A 1 100 ? 33.688 -6.389 -14.520 1.00 39.84 188 VAL A N 1
ATOM 693 C CA . VAL A 1 100 ? 33.649 -5.146 -13.756 1.00 38.39 188 VAL A CA 1
ATOM 694 C C . VAL A 1 100 ? 32.210 -4.683 -13.520 1.00 39.23 188 VAL A C 1
ATOM 695 O O . VAL A 1 100 ? 31.840 -4.373 -12.391 1.00 44.79 188 VAL A O 1
ATOM 699 N N . PHE A 1 101 ? 31.373 -4.709 -14.553 1.00 35.40 189 PHE A N 1
ATOM 700 C CA . PHE A 1 101 ? 29.968 -4.336 -14.367 1.00 33.24 189 PHE A CA 1
ATOM 701 C C . PHE A 1 101 ? 29.314 -5.182 -13.288 1.00 33.40 189 PHE A C 1
ATOM 702 O O . PHE A 1 101 ? 28.421 -4.714 -12.588 1.00 28.14 189 PHE A O 1
ATOM 710 N N . LEU A 1 102 ? 29.647 -6.473 -13.300 1.00 39.26 190 LEU A N 1
ATOM 711 C CA . LEU A 1 102 ? 29.009 -7.477 -12.446 1.00 37.86 190 LEU A CA 1
ATOM 712 C C . LEU A 1 102 ? 29.502 -7.307 -11.021 1.00 40.86 190 LEU A C 1
ATOM 713 O O . LEU A 1 102 ? 28.779 -7.601 -10.075 1.00 43.90 190 LEU A O 1
ATOM 718 N N . PHE A 1 103 ? 30.756 -6.886 -10.880 1.00 39.06 191 PHE A N 1
ATOM 719 C CA . PHE A 1 103 ? 31.336 -6.627 -9.580 1.00 37.46 191 PHE A CA 1
ATOM 720 C C . PHE A 1 103 ? 30.662 -5.380 -9.023 1.00 32.35 191 PHE A C 1
ATOM 721 O O . PHE A 1 103 ? 30.403 -5.280 -7.832 1.00 27.38 191 PHE A O 1
ATOM 729 N N . LYS A 1 104 ? 30.354 -4.429 -9.896 1.00 35.48 192 LYS A N 1
ATOM 730 C CA . LYS A 1 104 ? 29.735 -3.174 -9.460 1.00 32.30 192 LYS A CA 1
ATOM 731 C C . LYS A 1 104 ? 28.324 -3.442 -8.964 1.00 29.78 192 LYS A C 1
ATOM 732 O O . LYS A 1 104 ? 27.991 -3.088 -7.838 1.00 28.75 192 LYS A O 1
ATOM 738 N N . LEU A 1 105 ? 27.534 -4.145 -9.773 1.00 29.47 193 LEU A N 1
ATOM 739 C CA . LEU A 1 105 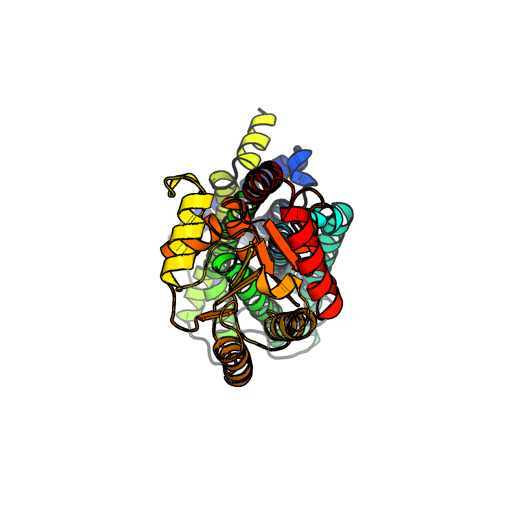? 26.191 -4.596 -9.375 1.00 34.74 193 LEU A CA 1
ATOM 740 C C . LEU A 1 105 ? 26.206 -5.553 -8.169 1.00 35.05 193 LEU A C 1
ATOM 741 O O . LEU A 1 105 ? 25.353 -5.488 -7.280 1.00 32.99 193 LEU A O 1
ATOM 746 N N . GLY A 1 106 ? 27.180 -6.447 -8.142 1.00 37.94 194 GLY A N 1
ATOM 747 C CA . GLY A 1 106 ? 27.381 -7.292 -6.976 1.00 40.49 194 GLY A CA 1
ATOM 748 C C . GLY A 1 106 ? 27.556 -6.471 -5.716 1.00 34.07 194 GLY A C 1
ATOM 749 O O . GLY A 1 106 ? 27.107 -6.860 -4.648 1.00 38.39 194 GLY A O 1
ATOM 750 N N . GLY A 1 107 ? 28.218 -5.333 -5.844 1.00 29.77 195 GLY A N 1
ATOM 751 C CA . GLY A 1 107 ? 28.374 -4.419 -4.727 1.00 33.89 195 GLY A CA 1
ATOM 752 C C . GLY A 1 107 ? 27.062 -3.922 -4.155 1.00 32.73 195 GLY A C 1
ATOM 753 O O . GLY A 1 107 ? 26.870 -3.901 -2.948 1.00 32.02 195 GLY A O 1
ATOM 754 N N . VAL A 1 108 ? 26.140 -3.562 -5.032 1.00 36.13 196 VAL A N 1
ATOM 755 C CA . VAL A 1 108 ? 24.885 -2.951 -4.613 1.00 36.56 196 VAL A CA 1
ATOM 756 C C . VAL A 1 108 ? 23.908 -3.979 -4.044 1.00 32.11 196 VAL A C 1
ATOM 757 O O . VAL A 1 108 ? 23.347 -3.780 -2.967 1.00 28.29 196 VAL A O 1
ATOM 761 N N . THR A 1 109 ? 23.714 -5.084 -4.753 1.00 33.01 197 THR A N 1
ATOM 762 C CA . THR A 1 109 ? 22.918 -6.174 -4.187 1.00 39.41 197 THR A CA 1
ATOM 763 C C . THR A 1 109 ? 23.472 -6.561 -2.818 1.00 37.68 197 THR A C 1
ATOM 764 O O . THR A 1 109 ? 22.720 -6.761 -1.869 1.00 35.76 197 THR A O 1
ATOM 768 N N . ALA A 1 110 ? 24.791 -6.609 -2.703 1.00 33.31 198 ALA A N 1
ATOM 769 C CA . ALA A 1 110 ? 25.387 -7.101 -1.489 1.00 33.60 198 ALA A CA 1
ATOM 770 C C . ALA A 1 110 ? 24.986 -6.179 -0.379 1.00 35.95 198 ALA A C 1
ATOM 771 O O . ALA A 1 110 ? 24.632 -6.632 0.714 1.00 36.76 198 ALA A O 1
ATOM 773 N N . SER A 1 111 ? 25.045 -4.881 -0.674 1.00 33.28 199 SER A N 1
ATOM 774 C CA . SER A 1 111 ? 24.640 -3.848 0.273 1.00 32.39 199 SER A CA 1
ATOM 775 C C . SER A 1 111 ? 23.196 -4.024 0.725 1.00 31.80 199 SER A C 1
ATOM 776 O O . SER A 1 111 ? 22.897 -3.891 1.910 1.00 30.03 199 SER A O 1
ATOM 779 N N . PHE A 1 112 ? 22.288 -4.262 -0.219 1.00 29.17 200 PHE A N 1
ATOM 780 C CA . PHE A 1 112 ? 20.876 -4.395 0.132 1.00 27.81 200 PHE A CA 1
ATOM 781 C C . PHE A 1 112 ? 20.623 -5.655 0.948 1.00 25.12 200 PHE A C 1
ATOM 782 O O . PHE A 1 112 ? 19.875 -5.636 1.921 1.00 21.29 200 PHE A O 1
ATOM 790 N N . THR A 1 113 ? 21.245 -6.752 0.525 1.00 26.81 201 THR A N 1
ATOM 791 C CA . THR A 1 113 ? 21.136 -8.017 1.231 1.00 27.05 201 THR A CA 1
ATOM 792 C C . THR A 1 113 ? 21.661 -7.824 2.670 1.00 23.86 201 THR A C 1
ATOM 793 O O . THR A 1 113 ? 21.038 -8.241 3.652 1.00 21.27 201 THR A O 1
ATOM 797 N N . ALA A 1 114 ? 22.815 -7.189 2.788 1.00 20.88 202 ALA A N 1
ATOM 798 C CA . ALA A 1 114 ? 23.423 -7.016 4.077 1.00 20.95 202 ALA A CA 1
ATOM 799 C C . ALA A 1 114 ? 22.540 -6.113 4.939 1.00 22.36 202 ALA A C 1
ATOM 800 O O . ALA A 1 114 ? 22.444 -6.331 6.140 1.00 22.73 202 ALA A O 1
ATOM 802 N N . SER A 1 115 ? 21.884 -5.114 4.332 1.00 24.82 203 SER A N 1
ATOM 803 C CA . SER A 1 115 ? 20.933 -4.227 5.062 1.00 22.93 203 SER A CA 1
ATOM 804 C C . SER A 1 115 ? 19.824 -5.061 5.671 1.00 22.47 203 SER A C 1
ATOM 805 O O . SER A 1 115 ? 19.530 -4.939 6.860 1.00 21.77 203 SER A O 1
ATOM 808 N N . VAL A 1 116 ? 19.210 -5.899 4.831 1.00 21.84 204 VAL A N 1
ATOM 809 C CA . VAL A 1 116 ? 18.193 -6.875 5.261 1.00 18.92 204 VAL A CA 1
ATOM 810 C C . VAL A 1 116 ? 18.760 -7.896 6.241 1.00 17.34 204 VAL A C 1
ATOM 811 O O . VAL A 1 116 ? 18.125 -8.247 7.235 1.00 14.95 204 VAL A O 1
ATOM 815 N N . GLY A 1 117 ? 19.996 -8.297 5.994 1.00 18.77 205 GLY A N 1
ATOM 816 C CA . GLY A 1 117 ? 20.701 -9.184 6.899 1.00 20.38 205 GLY A CA 1
ATOM 817 C C . GLY A 1 117 ? 20.834 -8.583 8.278 1.00 20.13 205 GLY A C 1
ATOM 818 O O . GLY A 1 117 ? 20.578 -9.245 9.285 1.00 20.24 205 GLY A O 1
ATOM 819 N N . SER A 1 118 ? 21.117 -7.288 8.312 1.00 22.37 206 SER A N 1
ATOM 820 C CA . SER A 1 118 ? 21.407 -6.584 9.568 1.00 25.12 206 SER A CA 1
ATOM 821 C C . SER A 1 118 ? 20.135 -6.358 10.425 1.00 26.66 206 SER A C 1
ATOM 822 O O . SER A 1 118 ? 20.146 -6.551 11.650 1.00 22.72 206 SER A O 1
ATOM 825 N N . LEU A 1 119 ? 19.021 -6.081 9.752 1.00 27.84 207 LEU A N 1
ATOM 826 C CA . LEU A 1 119 ? 17.737 -5.891 10.422 1.00 26.67 207 LEU A CA 1
ATOM 827 C C . LEU A 1 119 ? 17.158 -7.197 10.907 1.00 25.36 207 LEU A C 1
ATOM 828 O O . LEU A 1 119 ? 16.412 -7.228 11.887 1.00 25.98 207 LEU A O 1
ATOM 833 N N . PHE A 1 120 ? 17.502 -8.277 10.223 1.00 26.08 208 PHE A N 1
ATOM 834 C CA . PHE A 1 120 ? 17.066 -9.596 10.646 1.00 29.84 208 PHE A CA 1
ATOM 835 C C . PHE A 1 120 ? 17.787 -9.965 11.931 1.00 27.50 208 PHE A C 1
ATOM 836 O O . PHE A 1 120 ? 17.142 -10.277 12.933 1.00 24.22 208 PHE A O 1
ATOM 844 N N . LEU A 1 121 ? 19.121 -9.877 11.899 1.00 25.28 209 LEU A N 1
ATOM 845 C CA . LEU A 1 121 ? 19.967 -10.210 13.052 1.00 24.25 209 LEU A CA 1
ATOM 846 C C . LEU A 1 121 ? 19.740 -9.288 14.240 1.00 22.67 209 LEU A C 1
ATOM 847 O O . LEU A 1 121 ? 19.784 -9.713 15.380 1.00 21.24 209 LEU A O 1
ATOM 852 N N . ALA A 1 122 ? 19.479 -8.018 13.958 1.00 26.27 210 ALA A N 1
ATOM 853 C CA . ALA A 1 122 ? 18.987 -7.069 14.972 1.00 23.43 210 ALA A CA 1
ATOM 854 C C . ALA A 1 122 ? 17.628 -7.426 15.580 1.00 23.19 210 ALA A C 1
ATOM 855 O O . ALA A 1 122 ? 17.402 -7.140 16.757 1.00 22.65 210 ALA A O 1
ATOM 857 N N . ALA A 1 123 ? 16.707 -7.948 14.756 1.00 21.73 211 ALA A N 1
ATOM 858 C CA . ALA A 1 123 ? 15.344 -8.273 15.186 1.00 20.37 211 ALA A CA 1
ATOM 859 C C . ALA A 1 123 ? 15.312 -9.478 16.136 1.00 20.78 211 ALA A C 1
ATOM 860 O O . ALA A 1 123 ? 14.561 -9.498 17.110 1.00 19.48 211 ALA A O 1
ATOM 862 N N . ILE A 1 124 ? 16.199 -10.436 15.897 1.00 21.16 212 ILE A N 1
ATOM 863 C CA . ILE A 1 124 ? 16.484 -11.493 16.875 1.00 20.94 212 ILE A CA 1
ATOM 864 C C . ILE A 1 124 ? 17.099 -10.897 18.137 1.00 19.64 212 ILE A C 1
ATOM 865 O O . ILE A 1 124 ? 16.812 -11.350 19.235 1.00 19.38 212 ILE A O 1
ATOM 870 N N . ASP A 1 125 ? 18.007 -9.944 17.977 1.00 20.59 213 ASP A N 1
ATOM 871 C CA . ASP A 1 125 ? 18.652 -9.334 19.128 1.00 24.26 213 ASP A CA 1
ATOM 872 C C . ASP A 1 125 ? 17.622 -8.643 20.034 1.00 25.34 213 ASP A C 1
ATOM 873 O O . ASP A 1 125 ? 17.665 -8.781 21.260 1.00 26.78 213 ASP A O 1
ATOM 878 N N . ARG A 1 126 ? 16.661 -7.956 19.422 1.00 23.59 214 ARG A N 1
ATOM 879 C CA . ARG A 1 126 ? 15.556 -7.330 20.167 1.00 24.73 214 ARG A CA 1
ATOM 880 C C . ARG A 1 126 ? 14.573 -8.342 20.839 1.00 24.30 214 ARG A C 1
ATOM 881 O O . ARG A 1 126 ? 14.217 -8.192 22.015 1.00 20.00 214 ARG A O 1
ATOM 889 N N . TYR A 1 127 ? 14.085 -9.322 20.085 1.00 21.63 215 TYR A N 1
ATOM 890 C CA . TYR A 1 127 ? 13.273 -10.361 20.687 1.00 23.22 215 TYR A CA 1
ATOM 891 C C . TYR A 1 127 ? 13.946 -10.872 21.961 1.00 24.04 215 TYR A C 1
ATOM 892 O O . TYR A 1 127 ? 13.321 -10.924 23.021 1.00 23.87 215 TYR A O 1
ATOM 901 N N . ILE A 1 128 ? 15.207 -11.276 21.857 1.00 24.48 216 ILE A N 1
ATOM 902 C CA . ILE A 1 128 ? 15.819 -12.034 22.932 1.00 27.58 216 ILE A CA 1
ATOM 903 C C . ILE A 1 128 ? 16.033 -11.091 24.096 1.00 27.52 216 ILE A C 1
ATOM 904 O O . ILE A 1 128 ? 15.955 -11.506 25.243 1.00 28.18 216 ILE A O 1
ATOM 909 N N . SER A 1 129 ? 16.337 -9.828 23.802 1.00 27.06 217 SER A N 1
ATOM 910 C CA . SER A 1 129 ? 16.599 -8.838 24.857 1.00 29.24 217 SER A CA 1
ATOM 911 C C . SER A 1 129 ? 15.392 -8.584 25.763 1.00 34.49 217 SER A C 1
ATOM 912 O O . SER A 1 129 ? 15.526 -8.002 26.842 1.00 39.14 217 SER A O 1
ATOM 915 N N . ILE A 1 130 ? 14.205 -8.838 25.220 1.00 36.16 218 ILE A N 1
ATOM 916 C CA . ILE A 1 130 ? 12.945 -8.617 25.915 1.00 31.13 218 ILE A CA 1
ATOM 917 C C . ILE A 1 130 ? 12.365 -9.970 26.329 1.00 28.47 218 ILE A C 1
ATOM 918 O O . ILE A 1 130 ? 11.669 -10.080 27.334 1.00 31.94 218 ILE A O 1
ATOM 923 N N . HIS A 1 131 ? 12.580 -10.988 25.512 1.00 22.34 219 HIS A N 1
ATOM 924 C CA . HIS A 1 131 ? 12.099 -12.293 25.861 1.00 24.29 219 HIS A CA 1
ATOM 925 C C . HIS A 1 131 ? 12.855 -12.831 27.061 1.00 24.56 219 HIS A C 1
ATOM 926 O O . HIS A 1 131 ? 12.256 -13.464 27.902 1.00 30.73 219 HIS A O 1
ATOM 933 N N . ARG A 1 132 ? 14.154 -12.553 27.155 1.00 25.79 220 ARG A N 1
ATOM 934 C CA . ARG A 1 132 ? 15.022 -13.119 28.207 1.00 26.77 220 ARG A CA 1
ATOM 935 C C . ARG A 1 132 ? 15.939 -12.059 28.806 1.00 25.98 220 ARG A C 1
ATOM 936 O O . ARG A 1 132 ? 17.135 -12.035 28.542 1.00 25.72 220 ARG A O 1
ATOM 944 N N . PRO A 1 133 ? 15.404 -11.136 29.548 1.00 28.58 221 PRO A N 1
ATOM 945 C CA . PRO A 1 133 ? 16.128 -9.921 29.868 1.00 32.00 221 PRO A CA 1
ATOM 946 C C . PRO A 1 133 ? 17.453 -10.104 30.541 1.00 35.17 221 PRO A C 1
ATOM 947 O O . PRO A 1 133 ? 18.384 -9.398 30.231 1.00 35.68 221 PRO A O 1
ATOM 951 N N . LEU A 1 134 ? 17.534 -11.047 31.450 1.00 35.39 222 LEU A N 1
ATOM 952 C CA . LEU A 1 134 ? 18.823 -11.423 32.046 1.00 33.50 222 LEU A CA 1
ATOM 953 C C . LEU A 1 134 ? 19.648 -12.277 31.130 1.00 27.67 222 LEU A C 1
ATOM 954 O O . LEU A 1 134 ? 20.804 -11.978 30.882 1.00 27.37 222 LEU A O 1
ATOM 959 N N . ALA A 1 135 ? 19.061 -13.360 30.646 1.00 28.35 223 ALA A N 1
ATOM 960 C CA . ALA A 1 135 ? 19.829 -14.360 29.919 1.00 30.90 223 ALA A CA 1
ATOM 961 C C . ALA A 1 135 ? 20.320 -13.816 28.567 1.00 29.46 223 ALA A C 1
ATOM 962 O O . ALA A 1 135 ? 21.307 -14.297 28.026 1.00 25.58 223 ALA A O 1
ATOM 964 N N . TYR A 1 136 ? 19.657 -12.787 28.048 1.00 33.33 224 TYR A N 1
ATOM 965 C CA . TYR A 1 136 ? 20.091 -12.153 26.804 1.00 35.49 224 TYR A CA 1
ATOM 966 C C . TYR A 1 136 ? 21.608 -11.895 26.839 1.00 38.38 224 TYR A C 1
ATOM 967 O O . TYR A 1 136 ? 22.310 -12.186 25.869 1.00 34.36 224 TYR A O 1
ATOM 976 N N . LYS A 1 137 ? 22.114 -11.448 27.987 1.00 44.57 225 LYS A N 1
ATOM 977 C CA . LYS A 1 137 ? 23.481 -10.932 28.088 1.00 48.96 225 LYS A CA 1
ATOM 978 C C . LYS A 1 137 ? 24.500 -12.044 27.885 1.00 52.03 225 LYS A C 1
ATOM 979 O O . LYS A 1 137 ? 25.607 -11.776 27.406 1.00 52.27 225 LYS A O 1
ATOM 985 N N . ARG A 1 138 ? 24.096 -13.282 28.210 1.00 51.55 226 ARG A N 1
ATOM 986 C CA . ARG A 1 138 ? 24.859 -14.511 27.903 1.00 50.55 226 ARG A CA 1
ATOM 987 C C . ARG A 1 138 ? 24.355 -15.288 26.674 1.00 42.31 226 ARG A C 1
ATOM 988 O O . ARG A 1 138 ? 24.968 -16.275 26.302 1.00 38.85 226 ARG A O 1
ATOM 996 N N . ILE A 1 139 ? 23.204 -14.915 26.108 1.00 41.72 227 ILE A N 1
ATOM 997 C CA . ILE A 1 139 ? 22.726 -15.513 24.844 1.00 35.74 227 ILE A CA 1
ATOM 998 C C . ILE A 1 139 ? 23.281 -14.758 23.639 1.00 33.04 227 ILE A C 1
ATOM 999 O O . ILE A 1 139 ? 23.823 -15.370 22.714 1.00 33.34 227 ILE A O 1
ATOM 1004 N N . VAL A 1 140 ? 23.148 -13.434 23.643 1.00 32.33 228 VAL A N 1
ATOM 1005 C CA . VAL A 1 140 ? 23.787 -12.621 22.611 1.00 30.64 228 VAL A CA 1
ATOM 1006 C C . VAL A 1 140 ? 25.035 -11.934 23.143 1.00 32.74 228 VAL A C 1
ATOM 1007 O O . VAL A 1 140 ? 24.975 -10.862 23.744 1.00 37.11 228 VAL A O 1
ATOM 1011 N N . THR A 1 141 ? 26.164 -12.594 22.909 1.00 41.42 229 THR A N 1
ATOM 1012 C CA . THR A 1 141 ? 27.466 -12.214 23.443 1.00 36.51 229 THR A CA 1
ATOM 1013 C C . THR A 1 141 ? 28.282 -11.615 22.312 1.00 38.15 229 THR A C 1
ATOM 1014 O O . THR A 1 141 ? 28.090 -11.960 21.149 1.00 47.35 229 THR A O 1
ATOM 1018 N N . ARG A 1 142 ? 29.303 -10.858 22.662 1.00 39.80 230 ARG A N 1
ATOM 1019 C CA . ARG A 1 142 ? 30.079 -10.148 21.661 1.00 45.47 230 ARG A CA 1
ATOM 1020 C C . ARG A 1 142 ? 30.690 -11.047 20.569 1.00 47.14 230 ARG A C 1
ATOM 1021 O O . ARG A 1 142 ? 30.552 -10.729 19.387 1.00 53.90 230 ARG A O 1
ATOM 1029 N N . PRO A 1 143 ? 31.335 -12.178 20.942 1.00 47.75 231 PRO A N 1
ATOM 1030 C CA . PRO A 1 143 ? 31.906 -13.023 19.901 1.00 46.67 231 PRO A CA 1
ATOM 1031 C C . PRO A 1 143 ? 30.843 -13.609 19.022 1.00 49.49 231 PRO A C 1
ATOM 1032 O O . PRO A 1 143 ? 31.052 -13.749 17.817 1.00 57.79 231 PRO A O 1
ATOM 1036 N N . LYS A 1 144 ? 29.721 -13.984 19.626 1.00 43.43 232 LYS A N 1
ATOM 1037 C CA . LYS A 1 144 ? 28.647 -14.578 18.861 1.00 40.92 232 LYS A CA 1
ATOM 1038 C C . LYS A 1 144 ? 28.094 -13.545 17.921 1.00 32.87 232 LYS A C 1
ATOM 1039 O O . LYS A 1 144 ? 27.870 -13.829 16.760 1.00 33.21 232 LYS A O 1
ATOM 1045 N N . ALA A 1 145 ? 27.875 -12.343 18.435 1.00 32.40 233 ALA A N 1
ATOM 1046 C CA . ALA A 1 145 ? 27.330 -11.245 17.636 1.00 33.99 233 ALA A CA 1
ATOM 1047 C C . ALA A 1 145 ? 28.155 -11.032 16.370 1.00 31.64 233 ALA A C 1
ATOM 1048 O O . ALA A 1 145 ? 27.607 -10.843 15.288 1.00 34.85 233 ALA A O 1
ATOM 1050 N N . VAL A 1 146 ? 29.469 -11.123 16.497 1.00 28.55 234 VAL A N 1
ATOM 1051 C CA . VAL A 1 146 ? 30.352 -10.841 15.381 1.00 28.75 234 VAL A CA 1
ATOM 1052 C C . VAL A 1 146 ? 30.266 -11.942 14.335 1.00 26.03 234 VAL A C 1
ATOM 1053 O O . VAL A 1 146 ? 30.316 -11.700 13.140 1.00 23.94 234 VAL A O 1
ATOM 1057 N N . VAL A 1 147 ? 30.153 -13.163 14.818 1.00 27.22 235 VAL A N 1
ATOM 1058 C CA . VAL A 1 147 ? 30.097 -14.330 13.969 1.00 26.67 235 VAL A CA 1
ATOM 1059 C C . VAL A 1 147 ? 28.771 -14.360 13.215 1.00 27.02 235 VAL A C 1
ATOM 1060 O O . VAL A 1 147 ? 28.739 -14.659 12.028 1.00 29.80 235 VAL A O 1
ATOM 1064 N N . ALA A 1 148 ? 27.686 -13.983 13.881 1.00 28.34 236 ALA A N 1
ATOM 1065 C CA . ALA A 1 148 ? 26.415 -13.778 13.191 1.00 28.47 236 ALA A CA 1
ATOM 1066 C C . ALA A 1 148 ? 26.612 -12.814 12.023 1.00 29.25 236 ALA A C 1
ATOM 1067 O O . ALA A 1 148 ? 26.219 -13.114 10.888 1.00 28.76 236 ALA A O 1
ATOM 1069 N N . PHE A 1 149 ? 27.256 -11.681 12.283 1.00 27.26 237 PHE A N 1
ATOM 1070 C CA . PHE A 1 149 ? 27.356 -10.652 11.257 1.00 30.49 237 PHE A CA 1
ATOM 1071 C C . PHE A 1 149 ? 28.260 -11.082 10.111 1.00 32.11 237 PHE A C 1
ATOM 1072 O O . PHE A 1 149 ? 27.901 -10.914 8.955 1.00 39.83 237 PHE A O 1
ATOM 1080 N N . CYS A 1 150 ? 29.345 -11.776 10.423 1.00 31.54 238 CYS A N 1
ATOM 1081 C CA . CYS A 1 150 ? 30.269 -12.239 9.396 1.00 32.17 238 CYS A CA 1
ATOM 1082 C C . CYS A 1 150 ? 29.601 -13.244 8.488 1.00 30.66 238 CYS A C 1
ATOM 1083 O O . CYS A 1 150 ? 29.679 -13.151 7.267 1.00 31.25 238 CYS A O 1
ATOM 1086 N N . LEU A 1 151 ? 28.935 -14.212 9.087 1.00 29.94 239 LEU A N 1
ATOM 1087 C CA . LEU A 1 151 ? 28.191 -15.189 8.303 1.00 34.04 239 LEU A CA 1
ATOM 1088 C C . LEU A 1 151 ? 27.185 -14.467 7.421 1.00 33.45 239 LEU A C 1
ATOM 1089 O O . LEU A 1 151 ? 27.108 -14.677 6.215 1.00 29.64 239 LEU A O 1
ATOM 1094 N N . MET A 1 152 ? 26.428 -13.576 8.036 1.00 39.26 240 MET A N 1
ATOM 1095 C CA . MET A 1 152 ? 25.386 -12.886 7.315 1.00 35.43 240 MET A CA 1
ATOM 1096 C C . MET A 1 152 ? 25.991 -12.139 6.132 1.00 31.26 240 MET A C 1
ATOM 1097 O O . MET A 1 152 ? 25.446 -12.184 5.044 1.00 30.03 240 MET A O 1
ATOM 1102 N N . TRP A 1 153 ? 27.167 -11.546 6.327 1.00 29.68 241 TRP A N 1
ATOM 1103 C CA . TRP A 1 153 ? 27.851 -10.806 5.272 1.00 28.02 241 TRP A CA 1
ATOM 1104 C C . TRP A 1 153 ? 28.459 -11.715 4.212 1.00 31.02 241 TRP A C 1
ATOM 1105 O O . TRP A 1 153 ? 28.486 -11.377 3.028 1.00 34.35 241 TRP A O 1
ATOM 1116 N N . THR A 1 154 ? 28.935 -12.883 4.617 1.00 31.65 242 THR A N 1
ATOM 1117 C CA . THR A 1 154 ? 29.552 -13.770 3.656 1.00 29.08 242 THR A CA 1
ATOM 1118 C C . THR A 1 154 ? 28.474 -14.395 2.771 1.00 26.46 242 THR A C 1
ATOM 1119 O O . THR A 1 154 ? 28.603 -14.414 1.554 1.00 29.69 242 THR A O 1
ATOM 1123 N N . ILE A 1 155 ? 27.356 -14.782 3.364 1.00 25.16 243 ILE A N 1
ATOM 1124 C CA . ILE A 1 155 ? 26.210 -15.239 2.579 1.00 26.29 243 ILE A CA 1
ATOM 1125 C C . ILE A 1 155 ? 25.857 -14.200 1.526 1.00 28.10 243 ILE A C 1
ATOM 1126 O O . ILE A 1 155 ? 25.588 -14.536 0.381 1.00 26.10 243 ILE A O 1
ATOM 1131 N N . ALA A 1 156 ? 25.807 -12.939 1.959 1.00 32.78 244 ALA A N 1
ATOM 1132 C CA . ALA A 1 156 ? 25.360 -11.821 1.128 1.00 34.32 244 ALA A CA 1
ATOM 1133 C C . ALA A 1 156 ? 26.361 -11.626 -0.010 1.00 38.20 244 ALA A C 1
ATOM 1134 O O . ALA A 1 156 ? 25.995 -11.630 -1.197 1.00 41.97 244 ALA A O 1
ATOM 1136 N N . ILE A 1 157 ? 27.635 -11.578 0.359 1.00 34.65 245 ILE A N 1
ATOM 1137 C CA . ILE A 1 157 ? 28.695 -11.472 -0.617 1.00 36.62 245 ILE A CA 1
ATOM 1138 C C . ILE A 1 157 ? 28.719 -12.695 -1.539 1.00 36.00 245 ILE A C 1
ATOM 1139 O O . ILE A 1 157 ? 28.896 -12.575 -2.746 1.00 33.12 245 ILE A O 1
ATOM 1144 N N . VAL A 1 158 ? 28.501 -13.871 -0.973 1.00 36.16 246 VAL A N 1
ATOM 1145 C CA . VAL A 1 158 ? 28.472 -15.080 -1.769 1.00 34.64 246 VAL A CA 1
ATOM 1146 C C . VAL A 1 158 ? 27.329 -15.068 -2.779 1.00 32.77 246 VAL A C 1
ATOM 1147 O O . VAL A 1 158 ? 27.547 -15.300 -3.962 1.00 35.07 246 VAL A O 1
ATOM 1151 N N . ILE A 1 159 ? 26.130 -14.718 -2.337 1.00 31.51 247 ILE A N 1
ATOM 1152 C CA . ILE A 1 159 ? 24.998 -14.640 -3.252 1.00 29.98 247 ILE A CA 1
ATOM 1153 C C . ILE A 1 159 ? 25.297 -13.633 -4.342 1.00 28.92 247 ILE A C 1
ATOM 1154 O O . ILE A 1 159 ? 24.841 -13.803 -5.469 1.00 29.35 247 ILE A O 1
ATOM 1159 N N . ALA A 1 160 ? 26.044 -12.581 -4.003 1.00 27.82 248 ALA A N 1
ATOM 1160 C CA . ALA A 1 160 ? 26.257 -11.460 -4.928 1.00 27.87 248 ALA A CA 1
ATOM 1161 C C . ALA A 1 160 ? 27.317 -11.764 -5.974 1.00 26.76 248 ALA A C 1
ATOM 1162 O O . ALA A 1 160 ? 27.311 -11.147 -7.041 1.00 28.47 248 ALA A O 1
ATOM 1164 N N . VAL A 1 161 ? 28.251 -12.667 -5.660 1.00 27.61 249 VAL A N 1
ATOM 1165 C CA . VAL A 1 161 ? 29.323 -12.997 -6.610 1.00 29.27 249 VAL A CA 1
ATOM 1166 C C . VAL A 1 161 ? 28.917 -14.123 -7.540 1.00 30.65 249 VAL A C 1
ATOM 1167 O O . VAL A 1 161 ? 29.641 -14.401 -8.497 1.00 35.89 249 VAL A O 1
ATOM 1171 N N . LEU A 1 162 ? 27.773 -14.762 -7.287 1.00 30.72 250 LEU A N 1
ATOM 1172 C CA . LEU A 1 162 ? 27.333 -15.888 -8.136 1.00 33.76 250 LEU A CA 1
ATOM 1173 C C . LEU A 1 162 ? 27.404 -15.583 -9.638 1.00 35.50 250 LEU A C 1
ATOM 1174 O O . LEU A 1 162 ? 27.835 -16.426 -10.410 1.00 32.12 250 LEU A O 1
ATOM 1179 N N . PRO A 1 163 ? 27.042 -14.355 -10.045 1.00 34.24 251 PRO A N 1
ATOM 1180 C CA . PRO A 1 163 ? 27.019 -14.085 -11.470 1.00 34.32 251 PRO A CA 1
ATOM 1181 C C . PRO A 1 163 ? 28.402 -14.025 -12.079 1.00 33.88 251 PRO A C 1
ATOM 1182 O O . PRO A 1 163 ? 28.566 -14.371 -13.238 1.00 36.26 251 PRO A O 1
ATOM 1186 N N . LEU A 1 164 ? 29.383 -13.581 -11.304 1.00 36.01 252 LEU A N 1
ATOM 1187 C CA . LEU A 1 164 ? 30.797 -13.664 -11.705 1.00 40.85 252 LEU A CA 1
ATOM 1188 C C . LEU A 1 164 ? 31.380 -15.082 -11.749 1.00 49.07 252 LEU A C 1
ATOM 1189 O O . LEU A 1 164 ? 32.512 -15.264 -12.198 1.00 61.01 252 LEU A O 1
ATOM 1194 N N . LEU A 1 165 ? 30.712 -16.054 -11.143 1.00 46.86 253 LEU A N 1
ATOM 1195 C CA . LEU A 1 165 ? 31.182 -17.422 -11.245 1.00 48.93 253 LEU A CA 1
ATOM 1196 C C . LEU A 1 165 ? 30.383 -18.182 -12.294 1.00 51.71 253 LEU A C 1
ATOM 1197 O O . LEU A 1 165 ? 30.561 -19.392 -12.454 1.00 55.87 253 LEU A O 1
ATOM 1202 N N . GLY A 1 166 ? 29.451 -17.494 -12.950 1.00 48.37 254 GLY A N 1
ATOM 1203 C CA . GLY A 1 166 ? 28.776 -18.036 -14.122 1.00 44.54 254 GLY A CA 1
ATOM 1204 C C . GLY A 1 166 ? 27.291 -18.034 -14.111 1.00 42.19 254 GLY A C 1
ATOM 1205 O O . GLY A 1 166 ? 26.667 -18.524 -15.046 1.00 47.09 254 GLY A O 1
ATOM 1206 N N . TRP A 1 167 ? 26.687 -17.475 -13.059 1.00 42.88 255 TRP A N 1
ATOM 1207 C CA . TRP A 1 167 ? 25.207 -17.371 -13.011 1.00 43.32 255 TRP A CA 1
ATOM 1208 C C . TRP A 1 167 ? 24.706 -16.057 -13.576 1.00 47.90 255 TRP A C 1
ATOM 1209 O O . TRP A 1 167 ? 23.631 -15.562 -13.217 1.00 47.65 255 TRP A O 1
ATOM 1220 N N . ASN A 1 168 ? 25.492 -15.494 -14.499 1.00 57.12 256 ASN A N 1
ATOM 1221 C CA . ASN A 1 168 ? 25.008 -14.500 -15.423 1.00 65.24 256 ASN A CA 1
ATOM 1222 C C . ASN A 1 168 ? 24.388 -15.108 -16.671 1.00 67.11 256 ASN A C 1
ATOM 1223 O O . ASN A 1 168 ? 24.487 -16.312 -16.892 1.00 71.32 256 ASN A O 1
ATOM 1228 N N . CYS A 1 169 ? 23.792 -14.259 -17.500 1.00 69.44 257 CYS A N 1
ATOM 1229 C CA . CYS A 1 169 ? 23.068 -14.703 -18.678 1.00 71.85 257 CYS A CA 1
ATOM 1230 C C . CYS A 1 169 ? 24.052 -14.978 -19.802 1.00 74.77 257 CYS A C 1
ATOM 1231 O O . CYS A 1 169 ? 23.697 -15.635 -20.779 1.00 79.27 257 CYS A O 1
ATOM 1234 N N . GLU A 1 170 ? 25.260 -14.422 -19.699 1.00 69.29 258 GLU A N 1
ATOM 1235 C CA . GLU A 1 170 ? 26.292 -14.628 -20.723 1.00 65.70 258 GLU A CA 1
ATOM 1236 C C . GLU A 1 170 ? 26.887 -16.040 -20.731 1.00 65.77 258 GLU A C 1
ATOM 1237 O O . GLU A 1 170 ? 26.767 -16.755 -21.724 1.00 58.50 258 GLU A O 1
ATOM 1243 N N . LYS A 1 171 ? 27.440 -16.468 -19.599 1.00 71.47 259 LYS A N 1
ATOM 1244 C CA . LYS A 1 171 ? 27.930 -17.841 -19.448 1.00 71.70 259 LYS A CA 1
ATOM 1245 C C . LYS A 1 171 ? 26.804 -18.882 -19.520 1.00 65.29 259 LYS A C 1
ATOM 1246 O O . LYS A 1 171 ? 27.069 -20.051 -19.778 1.00 57.43 259 LYS A O 1
ATOM 1252 N N . LEU A 1 172 ? 25.561 -18.461 -19.299 1.00 57.52 260 LEU A N 1
ATOM 1253 C CA . LEU A 1 172 ? 24.407 -19.353 -19.423 1.00 58.14 260 LEU A CA 1
ATOM 1254 C C . LEU A 1 172 ? 23.707 -19.291 -20.791 1.00 64.45 260 LEU A C 1
ATOM 1255 O O . LEU A 1 172 ? 22.876 -20.149 -21.097 1.00 77.96 260 LEU A O 1
ATOM 1260 N N . GLN A 1 173 ? 23.951 -18.232 -21.560 1.00 67.07 261 GLN A N 1
ATOM 1261 C CA . GLN A 1 173 ? 23.033 -17.824 -22.636 1.00 70.14 261 GLN A CA 1
ATOM 1262 C C . GLN A 1 173 ? 21.562 -18.074 -22.286 1.00 71.85 261 GLN A C 1
ATOM 1263 O O . GLN A 1 173 ? 20.924 -18.936 -22.889 1.00 58.05 261 GLN A O 1
ATOM 1265 N N . SER A 1 174 ? 21.029 -17.329 -21.318 1.00 73.40 262 SER A N 1
ATOM 1266 C CA . SER A 1 174 ? 19.594 -17.300 -21.099 1.00 80.82 262 SER A CA 1
ATOM 1267 C C . SER A 1 174 ? 19.129 -15.841 -21.118 1.00 86.28 262 SER A C 1
ATOM 1268 O O . SER A 1 174 ? 19.948 -14.939 -20.982 1.00 102.55 262 SER A O 1
ATOM 1271 N N . VAL A 1 175 ? 17.820 -15.633 -21.264 1.00 82.53 263 VAL A N 1
ATOM 1272 C CA . VAL A 1 175 ? 17.266 -14.307 -21.477 1.00 83.99 263 VAL A CA 1
ATOM 1273 C C . VAL A 1 175 ? 17.934 -13.367 -20.462 1.00 71.21 263 VAL A C 1
ATOM 1274 O O . VAL A 1 175 ? 17.952 -13.669 -19.268 1.00 64.09 263 VAL A O 1
ATOM 1278 N N . CYS A 1 176 ? 18.585 -12.306 -20.955 1.00 65.20 264 CYS A N 1
ATOM 1279 C CA . CYS A 1 176 ? 19.216 -11.311 -20.077 1.00 71.39 264 CYS A CA 1
ATOM 1280 C C . CYS A 1 176 ? 18.105 -10.333 -19.758 1.00 71.00 264 CYS A C 1
ATOM 1281 O O . CYS A 1 176 ? 17.120 -10.260 -20.493 1.00 76.74 264 CYS A O 1
ATOM 1284 N N . SER A 1 177 ? 18.230 -9.638 -18.648 1.00 61.25 265 SER A N 1
ATOM 1285 C CA . SER A 1 177 ? 17.184 -8.745 -18.240 1.00 59.25 265 SER A CA 1
ATOM 1286 C C . SER A 1 177 ? 17.112 -7.475 -19.036 1.00 62.57 265 SER A C 1
ATOM 1287 O O . SER A 1 177 ? 18.098 -6.960 -19.522 1.00 55.63 265 SER A O 1
ATOM 1290 N N . ASP A 1 178 ? 15.896 -6.953 -19.121 1.00 66.06 266 ASP A N 1
ATOM 1291 C CA . ASP A 1 178 ? 15.578 -5.723 -19.821 1.00 61.52 266 ASP A CA 1
ATOM 1292 C C . ASP A 1 178 ? 16.247 -4.555 -19.177 1.00 63.20 266 ASP A C 1
ATOM 1293 O O . ASP A 1 178 ? 16.678 -3.642 -19.829 1.00 57.90 266 ASP A O 1
ATOM 1298 N N . ILE A 1 179 ? 16.273 -4.610 -17.858 1.00 73.52 267 ILE A N 1
ATOM 1299 C CA . ILE A 1 179 ? 16.837 -3.661 -16.949 1.00 63.84 267 ILE A CA 1
ATOM 1300 C C . ILE A 1 179 ? 18.354 -3.718 -16.768 1.00 54.72 267 ILE A C 1
ATOM 1301 O O . ILE A 1 179 ? 18.994 -2.770 -17.097 1.00 63.40 267 ILE A O 1
ATOM 1306 N N . PHE A 1 180 ? 18.942 -4.806 -16.298 1.00 54.37 268 PHE A N 1
ATOM 1307 C CA . PHE A 1 180 ? 20.400 -4.848 -16.114 1.00 54.63 268 PHE A CA 1
ATOM 1308 C C . PHE A 1 180 ? 21.221 -5.670 -17.088 1.00 61.54 268 PHE A C 1
ATOM 1309 O O . PHE A 1 180 ? 21.030 -6.852 -17.182 1.00 57.10 268 PHE A O 1
ATOM 1317 N N . PRO A 1 181 ? 22.164 -5.050 -17.789 1.00 68.35 269 PRO A N 1
ATOM 1318 C CA . PRO A 1 181 ? 23.046 -5.806 -18.677 1.00 60.95 269 PRO A CA 1
ATOM 1319 C C . PRO A 1 181 ? 23.766 -6.921 -17.950 1.00 56.07 269 PRO A C 1
ATOM 1320 O O . PRO A 1 181 ? 24.002 -6.801 -16.755 1.00 43.45 269 PRO A O 1
ATOM 1324 N N . HIS A 1 182 ? 24.087 -7.997 -18.668 1.00 63.48 270 HIS A N 1
ATOM 1325 C CA . HIS A 1 182 ? 25.102 -8.965 -18.237 1.00 62.01 270 HIS A CA 1
ATOM 1326 C C . HIS A 1 182 ? 24.608 -9.869 -17.107 1.00 61.99 270 HIS A C 1
ATOM 1327 O O . HIS A 1 182 ? 25.432 -10.443 -16.389 1.00 72.42 270 HIS A O 1
ATOM 1334 N N . ILE A 1 183 ? 23.293 -9.978 -16.916 1.00 53.10 271 ILE A N 1
ATOM 1335 C CA . ILE A 1 183 ? 22.777 -10.680 -15.735 1.00 57.50 271 ILE A CA 1
ATOM 1336 C C . ILE A 1 183 ? 21.538 -11.527 -16.019 1.00 58.33 271 ILE A C 1
ATOM 1337 O O . ILE A 1 183 ? 20.641 -11.125 -16.769 1.00 51.56 271 ILE A O 1
ATOM 1342 N N . ASP A 1 184 ? 21.489 -12.687 -15.365 1.00 53.36 272 ASP A N 1
ATOM 1343 C CA . ASP A 1 184 ? 20.457 -13.674 -15.620 1.00 56.62 272 ASP A CA 1
ATOM 1344 C C . ASP A 1 184 ? 19.194 -13.358 -14.805 1.00 49.00 272 ASP A C 1
ATOM 1345 O O . ASP A 1 184 ? 19.250 -13.117 -13.596 1.00 37.76 272 ASP A O 1
ATOM 1350 N N . GLU A 1 185 ? 18.057 -13.366 -15.493 1.00 50.92 273 GLU A N 1
ATOM 1351 C CA . GLU A 1 185 ? 16.820 -12.831 -14.955 1.00 56.67 273 GLU A CA 1
ATOM 1352 C C . GLU A 1 185 ? 16.383 -13.580 -13.707 1.00 57.92 273 GLU A C 1
ATOM 1353 O O . GLU A 1 185 ? 15.915 -12.975 -12.754 1.00 76.78 273 GLU A O 1
ATOM 1359 N N . THR A 1 186 ? 16.531 -14.893 -13.701 1.00 60.36 274 THR A N 1
ATOM 1360 C CA . THR A 1 186 ? 16.010 -15.679 -12.594 1.00 63.81 274 THR A CA 1
ATOM 1361 C C . THR A 1 186 ? 16.997 -15.759 -11.434 1.00 52.47 274 THR A C 1
ATOM 1362 O O . THR A 1 186 ? 16.605 -16.051 -10.313 1.00 51.60 274 THR A O 1
ATOM 1366 N N . TYR A 1 187 ? 18.252 -15.402 -11.679 1.00 43.77 275 TYR A N 1
ATOM 1367 C CA . TYR A 1 187 ? 19.152 -15.019 -10.593 1.00 40.67 275 TYR A CA 1
ATOM 1368 C C . TYR A 1 187 ? 18.702 -13.841 -9.729 1.00 37.21 275 TYR A C 1
ATOM 1369 O O . TYR A 1 187 ? 18.924 -13.854 -8.527 1.00 42.10 275 TYR A O 1
ATOM 1378 N N . LEU A 1 188 ? 18.078 -12.862 -10.342 1.00 29.50 276 LEU A N 1
ATOM 1379 C CA . LEU A 1 188 ? 17.422 -11.772 -9.685 1.00 32.50 276 LEU A CA 1
ATOM 1380 C C . LEU A 1 188 ? 16.296 -12.236 -8.808 1.00 34.19 276 LEU A C 1
ATOM 1381 O O . LEU A 1 188 ? 16.198 -11.887 -7.658 1.00 31.69 276 LEU A O 1
ATOM 1386 N N . MET A 1 189 ? 15.421 -13.012 -9.401 1.00 37.45 277 MET A N 1
ATOM 1387 C CA . MET A 1 189 ? 14.273 -13.567 -8.733 1.00 36.54 277 MET A CA 1
ATOM 1388 C C . MET A 1 189 ? 14.704 -14.294 -7.481 1.00 34.54 277 MET A C 1
ATOM 1389 O O . MET A 1 189 ? 14.181 -14.039 -6.411 1.00 31.32 277 MET A O 1
ATOM 1394 N N . PHE A 1 190 ? 15.708 -15.150 -7.605 1.00 38.86 278 PHE A N 1
ATOM 1395 C CA . PHE A 1 190 ? 16.327 -15.758 -6.433 1.00 42.58 278 PHE A CA 1
ATOM 1396 C C . PHE A 1 190 ? 16.669 -14.653 -5.428 1.00 44.39 278 PHE A C 1
ATOM 1397 O O . PHE A 1 190 ? 16.063 -14.600 -4.347 1.00 41.61 278 PHE A O 1
ATOM 1405 N N . TRP A 1 191 ? 17.497 -13.689 -5.852 1.00 41.60 279 TRP A N 1
ATOM 1406 C CA . TRP A 1 191 ? 17.994 -12.616 -4.960 1.00 38.73 279 TRP A CA 1
ATOM 1407 C C . TRP A 1 191 ? 16.902 -11.732 -4.338 1.00 34.09 279 TRP A C 1
ATOM 1408 O O . TRP A 1 191 ? 16.960 -11.402 -3.142 1.00 25.01 279 TRP A O 1
ATOM 1419 N N . ILE A 1 192 ? 15.909 -11.370 -5.147 1.00 34.16 280 ILE A N 1
ATOM 1420 C CA . ILE A 1 192 ? 14.746 -10.633 -4.655 1.00 38.45 280 ILE A CA 1
ATOM 1421 C C . ILE A 1 192 ? 13.875 -11.483 -3.726 1.00 36.97 280 ILE A C 1
ATOM 1422 O O . ILE A 1 192 ? 13.454 -11.023 -2.675 1.00 40.68 280 ILE A O 1
ATOM 1427 N N . GLY A 1 193 ? 13.679 -12.744 -4.077 1.00 37.42 281 GLY A N 1
ATOM 1428 C CA . GLY A 1 193 ? 12.849 -13.637 -3.280 1.00 35.96 281 GLY A CA 1
ATOM 1429 C C . GLY A 1 193 ? 13.426 -13.943 -1.916 1.00 32.80 281 GLY A C 1
ATOM 1430 O O . GLY A 1 193 ? 12.703 -13.908 -0.919 1.00 29.77 281 GLY A O 1
ATOM 1431 N N . VAL A 1 194 ? 14.711 -14.304 -1.879 1.00 32.60 282 VAL A N 1
ATOM 1432 C CA . VAL A 1 194 ? 15.443 -14.452 -0.605 1.00 33.63 282 VAL A CA 1
ATOM 1433 C C . VAL A 1 194 ? 15.167 -13.235 0.278 1.00 40.79 282 VAL A C 1
ATOM 1434 O O . VAL A 1 194 ? 14.834 -13.362 1.466 1.00 36.19 282 VAL A O 1
ATOM 1438 N N . THR A 1 195 ? 15.339 -12.055 -0.317 1.00 40.04 283 THR A N 1
ATOM 1439 C CA . THR A 1 195 ? 15.295 -10.814 0.432 1.00 39.22 283 THR A CA 1
ATOM 1440 C C . THR A 1 195 ? 13.857 -10.454 0.787 1.00 40.14 283 THR A C 1
ATOM 1441 O O . THR A 1 195 ? 13.593 -10.006 1.890 1.00 41.12 283 THR A O 1
ATOM 1445 N N . SER A 1 196 ? 12.933 -10.680 -0.141 1.00 45.17 284 SER A N 1
ATOM 1446 C CA . SER A 1 196 ? 11.510 -10.441 0.099 1.00 43.15 284 SER A CA 1
ATOM 1447 C C . SER A 1 196 ? 10.960 -11.270 1.248 1.00 40.87 284 SER A C 1
ATOM 1448 O O . SER A 1 196 ? 10.258 -10.738 2.107 1.00 39.97 284 SER A O 1
ATOM 1451 N N . VAL A 1 197 ? 11.146 -12.585 1.192 1.00 39.70 285 VAL A N 1
ATOM 1452 C CA . VAL A 1 197 ? 10.591 -13.437 2.234 1.00 41.24 285 VAL A CA 1
ATOM 1453 C C . VAL A 1 197 ? 11.273 -13.067 3.529 1.00 36.96 285 VAL A C 1
ATOM 1454 O O . VAL A 1 197 ? 10.625 -12.933 4.560 1.00 40.93 285 VAL A O 1
ATOM 1458 N N . LEU A 1 198 ? 12.565 -12.791 3.455 1.00 31.92 286 LEU A N 1
ATOM 1459 C CA . LEU A 1 198 ? 13.306 -12.492 4.656 1.00 31.66 286 LEU A CA 1
ATOM 1460 C C . LEU A 1 198 ? 12.845 -11.167 5.266 1.00 30.80 286 LEU A C 1
ATOM 1461 O O . LEU A 1 198 ? 12.759 -11.040 6.477 1.00 28.25 286 LEU A O 1
ATOM 1466 N N . LEU A 1 199 ? 12.470 -10.213 4.417 1.00 36.27 287 LEU A N 1
ATOM 1467 C CA . LEU A 1 199 ? 11.762 -9.015 4.863 1.00 33.72 287 LEU A CA 1
ATOM 1468 C C . LEU A 1 199 ? 10.451 -9.337 5.566 1.00 36.56 287 LEU A C 1
ATOM 1469 O O . LEU A 1 199 ? 10.242 -8.918 6.693 1.00 41.82 287 LEU A O 1
ATOM 1474 N N . LEU A 1 200 ? 9.609 -10.156 4.953 1.00 40.85 288 LEU A N 1
ATOM 1475 C CA . LEU A 1 200 ? 8.363 -10.565 5.609 1.00 42.58 288 LEU A CA 1
ATOM 1476 C C . LEU A 1 200 ? 8.608 -11.075 7.026 1.00 42.80 288 LEU A C 1
ATOM 1477 O O . LEU A 1 200 ? 8.014 -10.544 7.959 1.00 49.99 288 LEU A O 1
ATOM 1482 N N . PHE A 1 201 ? 9.513 -12.042 7.207 1.00 40.76 289 PHE A N 1
ATOM 1483 C CA . PHE A 1 201 ? 9.802 -12.577 8.554 1.00 43.34 289 PHE A CA 1
ATOM 1484 C C . PHE A 1 201 ? 10.313 -11.467 9.493 1.00 46.81 289 PHE A C 1
ATOM 1485 O O . PHE A 1 201 ? 9.877 -11.362 10.639 1.00 48.66 289 PHE A O 1
ATOM 1493 N N . ILE A 1 202 ? 11.131 -10.556 8.968 1.00 41.49 290 ILE A N 1
ATOM 1494 C CA . ILE A 1 202 ? 11.615 -9.421 9.758 1.00 34.20 290 ILE A CA 1
ATOM 1495 C C . ILE A 1 202 ? 10.497 -8.481 10.223 1.00 33.50 290 ILE A C 1
ATOM 1496 O O . ILE A 1 202 ? 10.633 -7.812 11.246 1.00 32.65 290 ILE A O 1
ATOM 1501 N N . VAL A 1 203 ? 9.435 -8.388 9.429 1.00 30.84 291 VAL A N 1
ATOM 1502 C CA . VAL A 1 203 ? 8.274 -7.572 9.757 1.00 29.74 291 VAL A CA 1
ATOM 1503 C C . VAL A 1 203 ? 7.340 -8.227 10.774 1.00 33.29 291 VAL A C 1
ATOM 1504 O O . VAL A 1 203 ? 6.872 -7.575 11.726 1.00 37.25 291 VAL A O 1
ATOM 1508 N N . TYR A 1 204 ? 6.989 -9.479 10.517 1.00 32.34 292 TYR A N 1
ATOM 1509 C CA . TYR A 1 204 ? 6.299 -10.266 11.515 1.00 36.12 292 TYR A CA 1
ATOM 1510 C C . TYR A 1 204 ? 7.075 -10.090 12.813 1.00 32.03 292 TYR A C 1
ATOM 1511 O O . TYR A 1 204 ? 6.579 -9.495 13.765 1.00 33.02 292 TYR A O 1
ATOM 1520 N N . ALA A 1 205 ? 8.355 -10.431 12.767 1.00 27.71 293 ALA A N 1
ATOM 1521 C CA . ALA A 1 205 ? 9.219 -10.325 13.927 1.00 28.14 293 ALA A CA 1
ATOM 1522 C C . ALA A 1 205 ? 9.026 -9.011 14.692 1.00 28.57 293 ALA A C 1
ATOM 1523 O O . ALA A 1 205 ? 8.738 -9.009 15.889 1.00 26.77 293 ALA A O 1
ATOM 1525 N N . TYR A 1 206 ? 9.245 -7.889 14.020 1.00 29.43 294 TYR A N 1
ATOM 1526 C CA . TYR A 1 206 ? 9.172 -6.596 14.702 1.00 30.40 294 TYR A CA 1
ATOM 1527 C C . TYR A 1 206 ? 7.771 -6.322 15.194 1.00 32.28 294 TYR A C 1
ATOM 1528 O O . TYR A 1 206 ? 7.578 -5.793 16.294 1.00 27.94 294 TYR A O 1
ATOM 1537 N N . MET A 1 207 ? 6.791 -6.717 14.418 1.00 36.61 295 MET A N 1
ATOM 1538 C CA . MET A 1 207 ? 5.430 -6.520 14.814 1.00 44.15 295 MET A CA 1
ATOM 1539 C C . MET A 1 207 ? 5.079 -7.308 16.048 1.00 38.13 295 MET A C 1
ATOM 1540 O O . MET A 1 207 ? 4.643 -6.766 17.019 1.00 34.34 295 MET A O 1
ATOM 1545 N N . TYR A 1 208 ? 5.285 -8.601 15.997 1.00 38.41 296 TYR A N 1
ATOM 1546 C CA . TYR A 1 208 ? 5.164 -9.457 17.184 1.00 45.76 296 TYR A CA 1
ATOM 1547 C C . TYR A 1 208 ? 5.738 -8.797 18.428 1.00 44.83 296 TYR A C 1
ATOM 1548 O O . TYR A 1 208 ? 5.132 -8.831 19.501 1.00 44.30 296 TYR A O 1
ATOM 1557 N N . ILE A 1 209 ? 6.938 -8.242 18.286 1.00 45.13 297 ILE A N 1
ATOM 1558 C CA . ILE A 1 209 ? 7.627 -7.659 19.429 1.00 41.28 297 ILE A CA 1
ATOM 1559 C C . ILE A 1 209 ? 6.875 -6.423 19.899 1.00 39.19 297 ILE A C 1
ATOM 1560 O O . ILE A 1 209 ? 6.685 -6.228 21.094 1.00 34.17 297 ILE A O 1
ATOM 1565 N N . LEU A 1 210 ? 6.394 -5.622 18.956 1.00 39.09 298 LEU A N 1
ATOM 1566 C CA . LEU A 1 210 ? 5.859 -4.322 19.315 1.00 44.80 298 LEU A CA 1
ATOM 1567 C C . LEU A 1 210 ? 4.393 -4.386 19.801 1.00 47.62 298 LEU A C 1
ATOM 1568 O O . LEU A 1 210 ? 4.013 -3.677 20.730 1.00 41.79 298 LEU A O 1
ATOM 1573 N N . TRP A 1 211 ? 3.621 -5.340 19.302 1.00 48.75 299 TRP A N 1
ATOM 1574 C CA . TRP A 1 211 ? 2.272 -5.529 19.814 1.00 51.27 299 TRP A CA 1
ATOM 1575 C C . TRP A 1 211 ? 2.247 -6.312 21.134 1.00 46.37 299 TRP A C 1
ATOM 1576 O O . TRP A 1 211 ? 1.562 -5.926 22.077 1.00 49.00 299 TRP A O 1
ATOM 1587 N N . LYS A 1 212 ? 3.112 -7.287 21.263 1.00 43.08 300 LYS A N 1
ATOM 1588 C CA . LYS A 1 212 ? 3.176 -8.087 22.471 1.00 43.95 300 LYS A CA 1
ATOM 1589 C C . LYS A 1 212 ? 4.136 -7.681 23.597 1.00 35.77 300 LYS A C 1
ATOM 1590 O O . LYS A 1 212 ? 3.918 -8.051 24.701 1.00 32.42 300 LYS A O 1
ATOM 1596 N N . ALA A 1 213 ? 5.164 -6.909 23.325 1.00 26.92 301 ALA A N 1
ATOM 1597 C CA . ALA A 1 213 ? 6.150 -6.586 24.338 1.00 29.92 301 ALA A CA 1
ATOM 1598 C C . ALA A 1 213 ? 5.911 -5.378 25.208 1.00 30.39 301 ALA A C 1
ATOM 1599 O O . ALA A 1 213 ? 5.331 -4.419 24.757 1.00 34.44 301 ALA A O 1
ATOM 1601 N N . GLY A 1 214 ? 6.396 -5.460 26.455 1.00 30.29 1001 GLY A N 1
ATOM 1602 C CA . GLY A 1 214 ? 6.328 -4.426 27.483 1.00 34.14 1001 GLY A CA 1
ATOM 1603 C C . GLY A 1 214 ? 5.015 -4.152 28.179 1.00 34.22 1001 GLY A C 1
ATOM 1604 O O . GLY A 1 214 ? 3.989 -4.602 27.768 1.00 34.16 1001 GLY A O 1
ATOM 1605 N N . ILE A 1 215 ? 5.037 -3.345 29.215 1.00 35.76 1002 ILE A N 1
ATOM 1606 C CA . ILE A 1 215 ? 3.805 -2.921 29.873 1.00 40.13 1002 ILE A CA 1
ATOM 1607 C C . ILE A 1 215 ? 3.711 -1.420 30.027 1.00 36.86 1002 ILE A C 1
ATOM 1608 O O . ILE A 1 215 ? 4.634 -0.726 29.762 1.00 42.11 1002 ILE A O 1
ATOM 1613 N N . ASP A 1 216 ? 2.569 -0.925 30.439 1.00 33.53 1003 ASP A N 1
ATOM 1614 C CA . ASP A 1 216 ? 2.394 0.506 30.663 1.00 36.87 1003 ASP A CA 1
ATOM 1615 C C . ASP A 1 216 ? 2.666 0.875 32.129 1.00 35.42 1003 ASP A C 1
ATOM 1616 O O . ASP A 1 216 ? 1.814 0.668 32.989 1.00 43.39 1003 ASP A O 1
ATOM 1621 N N . CYS A 1 217 ? 3.816 1.422 32.406 1.00 29.25 1004 CYS A N 1
ATOM 1622 C CA . CYS A 1 217 ? 4.137 1.687 33.750 1.00 31.40 1004 CYS A CA 1
ATOM 1623 C C . CYS A 1 217 ? 3.334 2.860 34.257 1.00 31.95 1004 CYS A C 1
ATOM 1624 O O . CYS A 1 217 ? 3.286 3.079 35.430 1.00 30.71 1004 CYS A O 1
ATOM 1627 N N . SER A 1 218 ? 2.707 3.606 33.357 1.00 29.95 1005 SER A N 1
ATOM 1628 C CA . SER A 1 218 ? 1.805 4.721 33.709 1.00 31.17 1005 SER A CA 1
ATOM 1629 C C . SER A 1 218 ? 0.463 4.213 34.233 1.00 31.03 1005 SER A C 1
ATOM 1630 O O . SER A 1 218 ? -0.315 4.986 34.804 1.00 27.72 1005 SER A O 1
ATOM 1633 N N . PHE A 1 219 ? 0.142 2.964 33.903 1.00 29.10 1006 PHE A N 1
ATOM 1634 C CA . PHE A 1 219 ? -1.134 2.357 34.266 1.00 27.19 1006 PHE A CA 1
ATOM 1635 C C . PHE A 1 219 ? -1.053 1.174 35.195 1.00 23.66 1006 PHE A C 1
ATOM 1636 O O . PHE A 1 219 ? -1.960 0.945 35.964 1.00 24.29 1006 PHE A O 1
ATOM 1644 N N . TRP A 1 220 ? -0.002 0.375 35.060 1.00 23.05 1007 TRP A N 1
ATOM 1645 C CA . TRP A 1 220 ? 0.226 -0.729 35.981 1.00 27.58 1007 TRP A CA 1
ATOM 1646 C C . TRP A 1 220 ? 1.090 -0.219 37.121 1.00 29.25 1007 TRP A C 1
ATOM 1647 O O . TRP A 1 220 ? 2.325 -0.316 37.097 1.00 25.03 1007 TRP A O 1
ATOM 1658 N N . ASN A 1 221 ? 0.396 0.338 38.113 1.00 33.52 1008 ASN A N 1
ATOM 1659 C CA . ASN A 1 221 ? 0.997 1.190 39.134 1.00 36.23 1008 ASN A CA 1
ATOM 1660 C C . ASN A 1 221 ? 0.158 1.173 40.421 1.00 38.00 1008 ASN A C 1
ATOM 1661 O O . ASN A 1 221 ? -1.075 1.337 40.400 1.00 30.05 1008 ASN A O 1
ATOM 1666 N N . GLU A 1 222 ? 0.836 0.855 41.519 1.00 41.74 1009 GLU A N 1
ATOM 1667 C CA . GLU A 1 222 ? 0.208 0.749 42.832 1.00 44.97 1009 GLU A CA 1
ATOM 1668 C C . GLU A 1 222 ? -0.571 2.011 43.193 1.00 39.55 1009 GLU A C 1
ATOM 1669 O O . GLU A 1 222 ? -1.578 1.952 43.907 1.00 28.95 1009 GLU A O 1
ATOM 1675 N N . SER A 1 223 ? -0.107 3.142 42.663 1.00 38.10 1010 SER A N 1
ATOM 1676 C CA . SER A 1 223 ? -0.548 4.447 43.113 1.00 36.20 1010 SER A CA 1
ATOM 1677 C C . SER A 1 223 ? -1.984 4.786 42.713 1.00 37.10 1010 SER A C 1
ATOM 1678 O O . SER A 1 223 ? -2.583 5.689 43.297 1.00 38.01 1010 SER A O 1
ATOM 1681 N N . TYR A 1 224 ? -2.555 4.026 41.771 1.00 37.96 1011 TYR A N 1
ATOM 1682 C CA . TYR A 1 224 ? -3.999 4.124 41.429 1.00 33.55 1011 TYR A CA 1
ATOM 1683 C C . TYR A 1 224 ? -4.940 3.546 42.480 1.00 37.22 1011 TYR A C 1
ATOM 1684 O O . TYR A 1 224 ? -6.165 3.683 42.360 1.00 33.34 1011 TYR A O 1
ATOM 1693 N N . LEU A 1 225 ? -4.376 2.786 43.393 1.00 39.74 1012 LEU A N 1
ATOM 1694 C CA . LEU A 1 225 ? -5.148 2.133 44.412 1.00 41.27 1012 LEU A CA 1
ATOM 1695 C C . LEU A 1 225 ? -5.017 2.749 45.763 1.00 43.19 1012 LEU A C 1
ATOM 1696 O O . LEU A 1 225 ? -3.964 3.000 46.279 1.00 31.55 1012 LEU A O 1
ATOM 1701 N N . THR A 1 226 ? -6.172 2.930 46.336 1.00 51.98 1013 THR A N 1
ATOM 1702 C CA . THR A 1 226 ? -6.324 3.538 47.604 1.00 51.62 1013 THR A CA 1
ATOM 1703 C C . THR A 1 226 ? -6.642 2.496 48.620 1.00 57.33 1013 THR A C 1
ATOM 1704 O O . THR A 1 226 ? -7.353 1.562 48.337 1.00 59.81 1013 THR A O 1
ATOM 1708 N N . GLY A 1 227 ? -6.078 2.650 49.801 1.00 53.49 1014 GLY A N 1
ATOM 1709 C CA . GLY A 1 227 ? -6.404 1.810 50.919 1.00 52.51 1014 GLY A CA 1
ATOM 1710 C C . GLY A 1 227 ? -5.389 0.865 51.421 1.00 43.45 1014 GLY A C 1
ATOM 1711 O O . GLY A 1 227 ? -4.231 1.060 51.243 1.00 37.95 1014 GLY A O 1
ATOM 1712 N N . SER A 1 228 ? -5.878 -0.090 52.182 1.00 45.61 1015 SER A N 1
ATOM 1713 C CA . SER A 1 228 ? -5.054 -1.205 52.625 1.00 41.65 1015 SER A CA 1
ATOM 1714 C C . SER A 1 228 ? -5.200 -2.318 51.596 1.00 37.91 1015 SER A C 1
ATOM 1715 O O . SER A 1 228 ? -6.253 -2.462 50.977 1.00 36.04 1015 SER A O 1
ATOM 1718 N N . ARG A 1 229 ? -4.148 -3.093 51.375 1.00 38.24 1016 ARG A N 1
ATOM 1719 C CA . ARG A 1 229 ? -4.307 -4.298 50.561 1.00 34.45 1016 ARG A CA 1
ATOM 1720 C C . ARG A 1 229 ? -5.374 -5.181 51.177 1.00 35.50 1016 ARG A C 1
ATOM 1721 O O . ARG A 1 229 ? -6.329 -5.557 50.509 1.00 40.11 1016 ARG A O 1
ATOM 1729 N N . ASP A 1 230 ? -5.280 -5.429 52.476 1.00 39.12 1017 ASP A N 1
ATOM 1730 C CA . ASP A 1 230 ? -6.258 -6.293 53.109 1.00 47.34 1017 ASP A CA 1
ATOM 1731 C C . ASP A 1 230 ? -7.664 -5.817 52.764 1.00 44.21 1017 ASP A C 1
ATOM 1732 O O . ASP A 1 230 ? -8.421 -6.534 52.112 1.00 52.85 1017 ASP A O 1
ATOM 1737 N N . GLU A 1 231 ? -7.950 -4.557 53.066 1.00 43.08 1018 GLU A N 1
ATOM 1738 C CA . GLU A 1 231 ? -9.251 -3.972 52.766 1.00 41.71 1018 GLU A CA 1
ATOM 1739 C C . GLU A 1 231 ? -9.682 -4.197 51.322 1.00 37.12 1018 GLU A C 1
ATOM 1740 O O . GLU A 1 231 ? -10.813 -4.600 51.056 1.00 30.00 1018 GLU A O 1
ATOM 1746 N N . ARG A 1 232 ? -8.759 -3.962 50.396 1.00 40.18 1019 ARG A N 1
ATOM 1747 C CA . ARG A 1 232 ? -9.027 -4.154 48.971 1.00 40.02 1019 ARG A CA 1
ATOM 1748 C C . ARG A 1 232 ? -9.290 -5.621 48.689 1.00 38.62 1019 ARG A C 1
ATOM 1749 O O . ARG A 1 232 ? -10.206 -5.953 47.952 1.00 48.51 1019 ARG A O 1
ATOM 1757 N N . LYS A 1 233 ? -8.555 -6.499 49.357 1.00 42.16 1020 LYS A N 1
ATOM 1758 C CA . LYS A 1 233 ? -8.733 -7.946 49.172 1.00 47.67 1020 LYS A CA 1
ATOM 1759 C C . LYS A 1 233 ? -10.109 -8.410 49.665 1.00 43.62 1020 LYS A C 1
ATOM 1760 O O . LYS A 1 233 ? -10.851 -9.137 48.964 1.00 32.29 1020 LYS A O 1
ATOM 1766 N N . LYS A 1 234 ? -10.433 -7.976 50.878 1.00 44.78 1021 LYS A N 1
ATOM 1767 C CA . LYS A 1 234 ? -11.677 -8.353 51.538 1.00 50.06 1021 LYS A CA 1
ATOM 1768 C C . LYS A 1 234 ? -12.866 -7.889 50.711 1.00 49.23 1021 LYS A C 1
ATOM 1769 O O . LYS A 1 234 ? -13.835 -8.633 50.537 1.00 43.09 1021 LYS A O 1
ATOM 1775 N N . SER A 1 235 ? -12.764 -6.670 50.175 1.00 46.80 1022 SER A N 1
ATOM 1776 C CA . SER A 1 235 ? -13.875 -6.047 49.456 1.00 48.15 1022 SER A CA 1
ATOM 1777 C C . SER A 1 235 ? -14.127 -6.818 48.184 1.00 37.68 1022 SER A C 1
ATOM 1778 O O . SER A 1 235 ? -15.263 -7.171 47.877 1.00 34.81 1022 SER A O 1
ATOM 1781 N N . LEU A 1 236 ? -13.040 -7.072 47.466 1.00 35.54 1023 LEU A N 1
ATOM 1782 C CA . LEU A 1 236 ? -13.044 -7.903 46.275 1.00 43.46 1023 LEU A CA 1
ATOM 1783 C C . LEU A 1 236 ? -13.677 -9.255 46.537 1.00 42.27 1023 LEU A C 1
ATOM 1784 O O . LEU A 1 236 ? -14.513 -9.717 45.761 1.00 34.80 1023 LEU A O 1
ATOM 1789 N N . LEU A 1 237 ? -13.208 -9.912 47.595 1.00 45.60 1024 LEU A N 1
ATOM 1790 C CA . LEU A 1 237 ? -13.649 -11.265 47.923 1.00 49.22 1024 LEU A CA 1
ATOM 1791 C C . LEU A 1 237 ? -15.138 -11.330 48.219 1.00 49.11 1024 LEU A C 1
ATOM 1792 O O . LEU A 1 237 ? -15.789 -12.312 47.877 1.00 57.29 1024 LEU A O 1
ATOM 1797 N N . SER A 1 238 ? -15.671 -10.272 48.823 1.00 48.17 1025 SER A N 1
ATOM 1798 C CA . SER A 1 238 ? -17.096 -10.183 49.122 1.00 47.71 1025 SER A CA 1
ATOM 1799 C C . SER A 1 238 ? -17.909 -9.840 47.862 1.00 46.85 1025 SER A C 1
ATOM 1800 O O . SER A 1 238 ? -19.040 -10.290 47.692 1.00 38.76 1025 SER A O 1
ATOM 1803 N N . LYS A 1 239 ? -17.304 -9.105 46.942 1.00 52.57 1026 LYS A N 1
ATOM 1804 C CA . LYS A 1 239 ? -17.892 -8.941 45.625 1.00 59.38 1026 LYS A CA 1
ATOM 1805 C C . LYS A 1 239 ? -18.141 -10.275 44.928 1.00 55.43 1026 LYS A C 1
ATOM 1806 O O . LYS A 1 239 ? -19.107 -10.411 44.180 1.00 50.75 1026 LYS A O 1
ATOM 1812 N N . PHE A 1 240 ? -17.314 -11.273 45.234 1.00 63.12 1027 PHE A N 1
ATOM 1813 C CA . PHE A 1 240 ? -17.512 -12.643 44.744 1.00 55.20 1027 PHE A CA 1
ATOM 1814 C C . PHE A 1 240 ? -18.129 -13.544 45.812 1.00 49.53 1027 PHE A C 1
ATOM 1815 O O . PHE A 1 240 ? -18.114 -14.765 45.694 1.00 51.90 1027 PHE A O 1
ATOM 1823 N N . GLY A 1 241 ? -18.720 -12.945 46.833 1.00 51.34 1028 GLY A N 1
ATOM 1824 C CA . GLY A 1 241 ? -19.309 -13.713 47.924 1.00 53.37 1028 GLY A CA 1
ATOM 1825 C C . GLY A 1 241 ? -18.462 -14.882 48.409 1.00 54.41 1028 GLY A C 1
ATOM 1826 O O . GLY A 1 241 ? -18.974 -15.978 48.627 1.00 62.79 1028 GLY A O 1
ATOM 1827 N N . MET A 1 242 ? -17.172 -14.654 48.615 1.00 49.86 1029 MET A N 1
ATOM 1828 C CA . MET A 1 242 ? -16.367 -15.569 49.420 1.00 49.16 1029 MET A CA 1
ATOM 1829 C C . MET A 1 242 ? -15.929 -14.854 50.686 1.00 45.39 1029 MET A C 1
ATOM 1830 O O . MET A 1 242 ? -15.911 -13.617 50.754 1.00 56.09 1029 MET A O 1
ATOM 1835 N N . ASP A 1 243 ? -15.584 -15.638 51.692 1.00 45.94 1030 ASP A N 1
ATOM 1836 C CA . ASP A 1 243 ? -14.954 -15.103 52.883 1.00 47.56 1030 ASP A CA 1
ATOM 1837 C C . ASP A 1 243 ? -13.469 -14.837 52.634 1.00 41.30 1030 ASP A C 1
ATOM 1838 O O . ASP A 1 243 ? -12.904 -15.288 51.632 1.00 36.64 1030 ASP A O 1
ATOM 1843 N N . GLU A 1 244 ? -12.858 -14.079 53.538 1.00 41.44 1031 GLU A N 1
ATOM 1844 C CA . GLU A 1 244 ? -11.413 -13.858 53.538 1.00 53.00 1031 GLU A CA 1
ATOM 1845 C C . GLU A 1 244 ? -10.634 -15.167 53.474 1.00 48.37 1031 GLU A C 1
ATOM 1846 O O . GLU A 1 244 ? -11.053 -16.151 54.067 1.00 52.47 1031 GLU A O 1
ATOM 1852 N N . GLY A 1 245 ? -9.499 -15.157 52.769 1.00 41.91 1032 GLY A N 1
ATOM 1853 C CA . GLY A 1 245 ? -8.714 -16.371 52.510 1.00 40.38 1032 GLY A CA 1
ATOM 1854 C C . GLY A 1 245 ? -7.701 -16.155 51.400 1.00 36.52 1032 GLY A C 1
ATOM 1855 O O . GLY A 1 245 ? -7.901 -15.282 50.549 1.00 34.15 1032 GLY A O 1
ATOM 1856 N N . VAL A 1 246 ? -6.597 -16.909 51.431 1.00 29.63 1033 VAL A N 1
ATOM 1857 C CA . VAL A 1 246 ? -5.463 -16.634 50.539 1.00 26.68 1033 VAL A CA 1
ATOM 1858 C C . VAL A 1 246 ? -5.913 -16.786 49.102 1.00 26.17 1033 VAL A C 1
ATOM 1859 O O . VAL A 1 246 ? -6.589 -17.763 48.754 1.00 23.74 1033 VAL A O 1
ATOM 1863 N N . THR A 1 247 ? -5.609 -15.773 48.294 1.00 23.00 1034 THR A N 1
ATOM 1864 C CA . THR A 1 247 ? -6.291 -15.616 47.040 1.00 22.42 1034 THR A CA 1
ATOM 1865 C C . THR A 1 247 ? -5.307 -15.727 45.892 1.00 22.19 1034 THR A C 1
ATOM 1866 O O . THR A 1 247 ? -4.328 -14.997 45.799 1.00 23.99 1034 THR A O 1
ATOM 1870 N N . PHE A 1 248 ? -5.480 -16.791 45.132 1.00 22.80 1035 PHE A N 1
ATOM 1871 C CA . PHE A 1 248 ? -4.649 -17.052 43.985 1.00 23.45 1035 PHE A CA 1
ATOM 1872 C C . PHE A 1 248 ? -5.441 -16.652 42.748 1.00 23.48 1035 PHE A C 1
ATOM 1873 O O . PHE A 1 248 ? -6.643 -16.894 42.641 1.00 26.79 1035 PHE A O 1
ATOM 1881 N N . MET A 1 249 ? -4.774 -16.003 41.825 1.00 21.87 1036 MET A N 1
ATOM 1882 C CA . MET A 1 249 ? -5.428 -15.590 40.625 1.00 24.91 1036 MET A CA 1
ATOM 1883 C C . MET A 1 249 ? -4.777 -16.277 39.444 1.00 25.57 1036 MET A C 1
ATOM 1884 O O . MET A 1 249 ? -3.546 -16.387 39.347 1.00 24.12 1036 MET A O 1
ATOM 1889 N N . PHE A 1 250 ? -5.611 -16.675 38.500 1.00 24.57 1037 PHE A N 1
ATOM 1890 C CA . PHE A 1 250 ? -5.133 -16.979 37.186 1.00 22.06 1037 PHE A CA 1
ATOM 1891 C C . PHE A 1 250 ? -5.872 -16.095 36.242 1.00 19.24 1037 PHE A C 1
ATOM 1892 O O . PHE A 1 250 ? -7.050 -15.852 36.420 1.00 17.62 1037 PHE A O 1
ATOM 1900 N N . ILE A 1 251 ? -5.131 -15.527 35.312 1.00 19.55 1038 ILE A N 1
ATOM 1901 C CA . ILE A 1 251 ? -5.708 -14.864 34.172 1.00 24.96 1038 ILE A CA 1
ATOM 1902 C C . ILE A 1 251 ? -4.918 -15.289 32.936 1.00 28.52 1038 ILE A C 1
ATOM 1903 O O . ILE A 1 251 ? -3.690 -15.408 32.978 1.00 28.90 1038 ILE A O 1
ATOM 1908 N N . GLY A 1 252 ? -5.625 -15.577 31.850 1.00 32.52 1039 GLY A N 1
ATOM 1909 C CA . GLY A 1 252 ? -4.971 -16.049 30.642 1.00 34.49 1039 GLY A CA 1
ATOM 1910 C C . GLY A 1 252 ? -5.898 -16.860 29.762 1.00 44.03 1039 GLY A C 1
ATOM 1911 O O . GLY A 1 252 ? -7.012 -17.221 30.165 1.00 46.04 1039 GLY A O 1
ATOM 1912 N N . ARG A 1 253 ? -5.417 -17.132 28.550 1.00 53.29 1040 ARG A N 1
ATOM 1913 C CA . ARG A 1 253 ? -6.106 -17.975 27.572 1.00 51.52 1040 ARG A CA 1
ATOM 1914 C C . ARG A 1 253 ? -6.335 -19.355 28.181 1.00 49.71 1040 ARG A C 1
ATOM 1915 O O . ARG A 1 253 ? -5.420 -19.948 28.767 1.00 52.61 1040 ARG A O 1
ATOM 1923 N N . PHE A 1 254 ? -7.567 -19.843 28.094 1.00 43.60 1041 PHE A N 1
ATOM 1924 C CA . PHE A 1 254 ? -7.825 -21.268 28.311 1.00 42.71 1041 PHE A CA 1
ATOM 1925 C C . PHE A 1 254 ? -7.449 -22.086 27.085 1.00 42.57 1041 PHE A C 1
ATOM 1926 O O . PHE A 1 254 ? -8.074 -21.977 26.035 1.00 41.08 1041 PHE A O 1
ATOM 1934 N N . ASP A 1 255 ? -6.449 -22.936 27.225 1.00 42.56 1042 ASP A N 1
ATOM 1935 C CA . ASP A 1 255 ? -5.998 -23.708 26.090 1.00 46.27 1042 ASP A CA 1
ATOM 1936 C C . ASP A 1 255 ? -5.103 -24.852 26.534 1.00 54.65 1042 ASP A C 1
ATOM 1937 O O . ASP A 1 255 ? -4.780 -24.994 27.718 1.00 54.78 1042 ASP A O 1
ATOM 1942 N N . ARG A 1 256 ? -4.699 -25.668 25.570 1.00 61.35 1043 ARG A N 1
ATOM 1943 C CA . ARG A 1 256 ? -3.800 -26.773 25.841 1.00 56.71 1043 ARG A CA 1
ATOM 1944 C C . ARG A 1 256 ? -2.388 -26.331 25.502 1.00 55.06 1043 ARG A C 1
ATOM 1945 O O . ARG A 1 256 ? -2.168 -25.669 24.483 1.00 57.27 1043 ARG A O 1
ATOM 1953 N N . GLY A 1 257 ? -1.463 -26.579 26.425 1.00 49.41 1044 GLY A N 1
ATOM 1954 C CA . GLY A 1 257 ? -0.038 -26.527 26.120 1.00 45.35 1044 GLY A CA 1
ATOM 1955 C C . GLY A 1 257 ? 0.487 -25.121 25.888 1.00 47.41 1044 GLY A C 1
ATOM 1956 O O . GLY A 1 257 ? 1.594 -24.941 25.365 1.00 39.47 1044 GLY A O 1
ATOM 1957 N N . GLN A 1 258 ? -0.322 -24.121 26.233 1.00 45.85 1045 GLN A N 1
ATOM 1958 C CA . GLN A 1 258 ? 0.092 -22.736 26.097 1.00 43.33 1045 GLN A CA 1
ATOM 1959 C C . GLN A 1 258 ? 0.063 -21.976 27.412 1.00 41.06 1045 GLN A C 1
ATOM 1960 O O . GLN A 1 258 ? 1.110 -21.724 28.010 1.00 34.26 1045 GLN A O 1
ATOM 1966 N N . LYS A 1 259 ? -1.132 -21.651 27.888 1.00 43.28 1046 LYS A N 1
ATOM 1967 C CA . LYS A 1 259 ? -1.276 -21.037 29.200 1.00 47.24 1046 LYS A CA 1
ATOM 1968 C C . LYS A 1 259 ? -2.036 -22.077 30.010 1.00 52.20 1046 LYS A C 1
ATOM 1969 O O . LYS A 1 259 ? -3.201 -22.421 29.702 1.00 46.79 1046 LYS A O 1
ATOM 1975 N N . GLY A 1 260 ? -1.333 -22.641 30.989 1.00 44.96 1047 GLY A N 1
ATOM 1976 C CA . GLY A 1 260 ? -1.677 -23.953 31.511 1.00 38.63 1047 GLY A CA 1
ATOM 1977 C C . GLY A 1 260 ? -2.807 -23.943 32.528 1.00 36.67 1047 GLY A C 1
ATOM 1978 O O . GLY A 1 260 ? -2.631 -24.406 33.661 1.00 31.10 1047 GLY A O 1
ATOM 1979 N N . VAL A 1 261 ? -3.989 -23.491 32.102 1.00 36.46 1048 VAL A N 1
ATOM 1980 C CA . VAL A 1 261 ? -5.177 -23.528 32.954 1.00 32.38 1048 VAL A CA 1
ATOM 1981 C C . VAL A 1 261 ? -5.589 -24.973 33.228 1.00 31.92 1048 VAL A C 1
ATOM 1982 O O . VAL A 1 261 ? -5.998 -25.297 34.337 1.00 32.79 1048 VAL A O 1
ATOM 1986 N N . ASP A 1 262 ? -5.426 -25.839 32.228 1.00 33.48 1049 ASP A N 1
ATOM 1987 C CA . ASP A 1 262 ? -5.550 -27.287 32.402 1.00 35.19 1049 ASP A CA 1
ATOM 1988 C C . ASP A 1 262 ? -4.638 -27.853 33.509 1.00 34.93 1049 ASP A C 1
ATOM 1989 O O . ASP A 1 262 ? -5.103 -28.631 34.354 1.00 28.72 1049 ASP A O 1
ATOM 1994 N N . VAL A 1 263 ? -3.385 -27.386 33.564 1.00 29.75 1050 VAL A N 1
ATOM 1995 C CA . VAL A 1 263 ? -2.469 -27.748 34.662 1.00 24.63 1050 VAL A CA 1
ATOM 1996 C C . VAL A 1 263 ? -2.966 -27.244 36.009 1.00 24.22 1050 VAL A C 1
ATOM 1997 O O . VAL A 1 263 ? -2.917 -27.971 36.998 1.00 21.18 1050 VAL A O 1
ATOM 2001 N N . LEU A 1 264 ? -3.451 -26.004 36.037 1.00 24.65 1051 LEU A N 1
ATOM 2002 C CA . LEU A 1 264 ? -3.964 -25.398 37.272 1.00 24.21 1051 LEU A CA 1
ATOM 2003 C C . LEU A 1 264 ? -5.239 -26.077 37.780 1.00 22.62 1051 LEU A C 1
ATOM 2004 O O . LEU A 1 264 ? -5.335 -26.346 38.969 1.00 19.27 1051 LEU A O 1
ATOM 2009 N N . LEU A 1 265 ? -6.160 -26.417 36.871 1.00 25.53 1052 LEU A N 1
ATOM 2010 C CA . LEU A 1 265 ? -7.386 -27.185 37.212 1.00 28.21 1052 LEU A CA 1
ATOM 2011 C C . LEU A 1 265 ? -7.104 -28.602 37.722 1.00 28.32 1052 LEU A C 1
ATOM 2012 O O . LEU A 1 265 ? -7.791 -29.105 38.616 1.00 27.36 1052 LEU A O 1
ATOM 2017 N N . LYS A 1 266 ? -6.069 -29.226 37.185 1.00 28.20 1053 LYS A N 1
ATOM 2018 C CA . LYS A 1 266 ? -5.523 -30.433 37.806 1.00 28.45 1053 LYS A CA 1
ATOM 2019 C C . LYS A 1 266 ? -5.020 -30.158 39.226 1.00 27.97 1053 LYS A C 1
ATOM 2020 O O . LYS A 1 266 ? -5.365 -30.894 40.142 1.00 30.34 1053 LYS A O 1
ATOM 2026 N N . ALA A 1 267 ? -4.230 -29.099 39.411 1.00 25.96 1054 ALA A N 1
ATOM 2027 C CA . ALA A 1 267 ? -3.628 -28.817 40.713 1.00 25.42 1054 ALA A CA 1
ATOM 2028 C C . ALA A 1 267 ? -4.695 -28.535 41.776 1.00 29.54 1054 ALA A C 1
ATOM 2029 O O . ALA A 1 267 ? -4.498 -28.830 42.959 1.00 31.58 1054 ALA A O 1
ATOM 2031 N N . ILE A 1 268 ? -5.828 -27.966 41.371 1.00 30.68 1055 ILE A N 1
ATOM 2032 C CA . ILE A 1 268 ? -6.891 -27.650 42.331 1.00 31.44 1055 ILE A CA 1
ATOM 2033 C C . ILE A 1 268 ? -7.613 -28.917 42.810 1.00 32.77 1055 ILE A C 1
ATOM 2034 O O . ILE A 1 268 ? -8.077 -28.949 43.949 1.00 30.16 1055 ILE A O 1
ATOM 2039 N N . GLU A 1 269 ? -7.739 -29.922 41.930 1.00 36.91 1056 GLU A N 1
ATOM 2040 C CA . GLU A 1 269 ? -8.343 -31.230 42.285 1.00 39.54 1056 GLU A CA 1
ATOM 2041 C C . GLU A 1 269 ? -7.425 -32.039 43.175 1.00 29.69 1056 GLU A C 1
ATOM 2042 O O . GLU A 1 269 ? -7.877 -32.603 44.159 1.00 36.49 1056 GLU A O 1
ATOM 2048 N N . ILE A 1 270 ? -6.125 -31.983 42.917 1.00 24.66 1057 ILE A N 1
ATOM 2049 C CA . ILE A 1 270 ? -5.135 -32.526 43.856 1.00 24.75 1057 ILE A CA 1
ATOM 2050 C C . ILE A 1 270 ? -5.424 -31.979 45.245 1.00 25.82 1057 ILE A C 1
ATOM 2051 O O . ILE A 1 270 ? -5.680 -32.750 46.176 1.00 31.91 1057 ILE A O 1
ATOM 2056 N N . LEU A 1 271 ? -5.404 -30.651 45.370 1.00 23.94 1058 LEU A N 1
ATOM 2057 C CA . LEU A 1 271 ? -5.527 -29.987 46.671 1.00 25.61 1058 LEU A CA 1
ATOM 2058 C C . LEU A 1 271 ? -6.927 -30.136 47.248 1.00 26.26 1058 LEU A C 1
ATOM 2059 O O . LEU A 1 271 ? -7.118 -30.138 48.451 1.00 22.61 1058 LEU A O 1
ATOM 2064 N N . SER A 1 272 ? -7.894 -30.314 46.358 1.00 33.45 1059 SER A N 1
ATOM 2065 C CA . SER A 1 272 ? -9.307 -30.189 46.680 1.00 32.48 1059 SER A CA 1
ATOM 2066 C C . SER A 1 272 ? -9.648 -30.925 47.985 1.00 36.59 1059 SER A C 1
ATOM 2067 O O . SER A 1 272 ? -10.388 -30.410 48.835 1.00 35.06 1059 SER A O 1
ATOM 2070 N N . SER A 1 273 ? -9.039 -32.089 48.181 1.00 37.01 1060 SER A N 1
ATOM 2071 C CA . SER A 1 273 ? -9.393 -32.940 49.305 1.00 36.22 1060 SER A CA 1
ATOM 2072 C C . SER A 1 273 ? -8.740 -32.449 50.570 1.00 35.92 1060 SER A C 1
ATOM 2073 O O . SER A 1 273 ? -9.187 -32.784 51.659 1.00 39.00 1060 SER A O 1
ATOM 2076 N N . LYS A 1 274 ? -7.627 -31.738 50.429 1.00 33.54 1061 LYS A N 1
ATOM 2077 C CA . LYS A 1 274 ? -6.859 -31.298 51.580 1.00 37.36 1061 LYS A CA 1
ATOM 2078 C C . LYS A 1 274 ? -7.662 -30.328 52.454 1.00 45.67 1061 LYS A C 1
ATOM 2079 O O . LYS A 1 274 ? -8.547 -29.593 51.963 1.00 49.05 1061 LYS A O 1
ATOM 2085 N N . LYS A 1 275 ? -7.257 -30.261 53.709 1.00 49.98 1062 LYS A N 1
ATOM 2086 C CA . LYS A 1 275 ? -7.848 -29.359 54.675 1.00 52.51 1062 LYS A CA 1
ATOM 2087 C C . LYS A 1 275 ? -7.435 -27.934 54.428 1.00 45.86 1062 LYS A C 1
ATOM 2088 O O . LYS A 1 275 ? -8.145 -27.025 54.766 1.00 47.43 1062 LYS A O 1
ATOM 2094 N N . GLU A 1 276 ? -6.277 -27.766 53.823 1.00 37.09 1063 GLU A N 1
ATOM 2095 C CA . GLU A 1 276 ? -5.703 -26.501 53.527 1.00 37.45 1063 GLU A CA 1
ATOM 2096 C C . GLU A 1 276 ? -6.469 -25.790 52.459 1.00 31.99 1063 GLU A C 1
ATOM 2097 O O . GLU A 1 276 ? -6.565 -24.612 52.471 1.00 25.96 1063 GLU A O 1
ATOM 2103 N N . PHE A 1 277 ? -7.013 -26.540 51.536 1.00 28.94 1064 PHE A N 1
ATOM 2104 C CA . PHE A 1 277 ? -7.775 -26.027 50.450 1.00 29.06 1064 PHE A CA 1
ATOM 2105 C C . PHE A 1 277 ? -8.890 -25.087 50.830 1.00 33.74 1064 PHE A C 1
ATOM 2106 O O . PHE A 1 277 ? -9.111 -24.116 50.164 1.00 30.51 1064 PHE A O 1
ATOM 2114 N N . GLN A 1 278 ? -9.608 -25.388 51.894 1.00 41.47 1065 GLN A N 1
ATOM 2115 C CA . GLN A 1 278 ? -10.737 -24.536 52.319 1.00 41.85 1065 GLN A CA 1
ATOM 2116 C C . GLN A 1 278 ? -10.267 -23.153 52.796 1.00 39.35 1065 GLN A C 1
ATOM 2117 O O . GLN A 1 278 ? -11.014 -22.172 52.713 1.00 34.73 1065 GLN A O 1
ATOM 2123 N N . GLU A 1 279 ? -8.978 -23.072 53.134 1.00 36.73 1066 GLU A N 1
ATOM 2124 C CA . GLU A 1 279 ? -8.291 -21.808 53.378 1.00 34.27 1066 GLU A CA 1
ATOM 2125 C C . GLU A 1 279 ? -7.966 -20.973 52.124 1.00 37.65 1066 GLU A C 1
ATOM 2126 O O . GLU A 1 279 ? -7.545 -19.829 52.248 1.00 57.30 1066 GLU A O 1
ATOM 2132 N N . MET A 1 280 ? -8.051 -21.557 50.936 1.00 34.68 1067 MET A N 1
ATOM 2133 C CA . MET A 1 280 ? -7.524 -20.923 49.739 1.00 30.65 1067 MET A CA 1
ATOM 2134 C C . MET A 1 280 ? -8.683 -20.403 48.924 1.00 31.76 1067 MET A C 1
ATOM 2135 O O . MET A 1 280 ? -9.802 -20.882 49.076 1.00 32.39 1067 MET A O 1
ATOM 2140 N N . ARG A 1 281 ? -8.410 -19.414 48.079 1.00 34.79 1068 ARG A N 1
ATOM 2141 C CA . ARG A 1 281 ? -9.414 -18.836 47.198 1.00 34.15 1068 ARG A CA 1
ATOM 2142 C C . ARG A 1 281 ? -8.842 -18.754 45.790 1.00 32.20 1068 ARG A C 1
ATOM 2143 O O . ARG A 1 281 ? -7.707 -18.318 45.598 1.00 31.24 1068 ARG A O 1
ATOM 2151 N N . PHE A 1 282 ? -9.625 -19.181 44.806 1.00 34.39 1069 PHE A N 1
ATOM 2152 C CA . PHE A 1 282 ? -9.147 -19.251 43.452 1.00 37.40 1069 PHE A CA 1
ATOM 2153 C C . PHE A 1 282 ? -10.020 -18.394 42.554 1.00 38.93 1069 PHE A C 1
ATOM 2154 O O . PHE A 1 282 ? -11.261 -18.504 42.547 1.00 32.15 1069 PHE A O 1
ATOM 2162 N N . ILE A 1 283 ? -9.349 -17.481 41.862 1.00 36.75 1070 ILE A N 1
ATOM 2163 C CA . ILE A 1 283 ? -9.994 -16.638 40.893 1.00 36.48 1070 ILE A CA 1
ATOM 2164 C C . ILE A 1 283 ? -9.396 -16.914 39.532 1.00 31.82 1070 ILE A C 1
ATOM 2165 O O . ILE A 1 283 ? -8.272 -16.511 39.220 1.00 30.85 1070 ILE A O 1
ATOM 2170 N N . ILE A 1 284 ? -10.164 -17.625 38.727 1.00 31.60 1071 ILE A N 1
ATOM 2171 C CA . ILE A 1 284 ? -9.686 -18.054 37.433 1.00 36.36 1071 ILE A CA 1
ATOM 2172 C C . ILE A 1 284 ? -10.397 -17.246 36.369 1.00 38.54 1071 ILE A C 1
ATOM 2173 O O . ILE A 1 284 ? -11.628 -17.238 36.305 1.00 44.94 1071 ILE A O 1
ATOM 2178 N N . ILE A 1 285 ? -9.612 -16.581 35.533 1.00 32.90 1072 ILE A N 1
ATOM 2179 C CA . ILE A 1 285 ? -10.130 -15.578 34.649 1.00 32.40 1072 ILE A CA 1
ATOM 2180 C C . ILE A 1 285 ? -9.622 -15.907 33.277 1.00 34.15 1072 ILE A C 1
ATOM 2181 O O . ILE A 1 285 ? -8.417 -16.053 33.081 1.00 36.32 1072 ILE A O 1
ATOM 2186 N N . GLY A 1 286 ? -10.536 -16.042 32.327 1.00 39.27 1073 GLY A N 1
ATOM 2187 C CA . GLY A 1 286 ? -10.144 -16.204 30.925 1.00 45.92 1073 GLY A CA 1
ATOM 2188 C C . GLY A 1 286 ? -11.134 -17.022 30.113 1.00 48.69 1073 GLY A C 1
ATOM 2189 O O . GLY A 1 286 ? -12.206 -17.386 30.607 1.00 56.22 1073 GLY A O 1
ATOM 2190 N N . LYS A 1 287 ? -10.773 -17.288 28.859 1.00 45.93 1074 LYS A N 1
ATOM 2191 C CA . LYS A 1 287 ? -11.643 -17.980 27.913 1.00 51.67 1074 LYS A CA 1
ATOM 2192 C C . LYS A 1 287 ? -10.798 -18.664 26.826 1.00 54.68 1074 LYS A C 1
ATOM 2193 O O . LYS A 1 287 ? -9.612 -18.356 26.642 1.00 40.69 1074 LYS A O 1
ATOM 2199 N N . GLY A 1 288 ? -11.383 -19.689 26.212 1.00 67.06 1075 GLY A N 1
ATOM 2200 C CA . GLY A 1 288 ? -10.723 -20.462 25.160 1.00 63.94 1075 GLY A CA 1
ATOM 2201 C C . GLY A 1 288 ? -11.516 -21.721 24.874 1.00 57.42 1075 GLY A C 1
ATOM 2202 O O . GLY A 1 288 ? -12.716 -21.641 24.621 1.00 59.78 1075 GLY A O 1
ATOM 2203 N N . ASP A 1 289 ? -10.864 -22.882 24.974 1.00 58.32 1076 ASP A N 1
ATOM 2204 C CA . ASP A 1 289 ? -11.532 -24.181 24.824 1.00 51.01 1076 ASP A CA 1
ATOM 2205 C C . ASP A 1 289 ? -12.847 -24.211 25.592 1.00 52.70 1076 ASP A C 1
ATOM 2206 O O . ASP A 1 289 ? -12.895 -23.860 26.775 1.00 56.24 1076 ASP A O 1
ATOM 2211 N N . PRO A 1 290 ? -13.871 -24.742 24.987 1.00 50.49 1077 PRO A N 1
ATOM 2212 C CA . PRO A 1 290 ? -15.115 -24.941 25.686 1.00 52.35 1077 PRO A CA 1
ATOM 2213 C C . PRO A 1 290 ? -14.957 -25.997 26.740 1.00 53.06 1077 PRO A C 1
ATOM 2214 O O . PRO A 1 290 ? -15.703 -26.023 27.691 1.00 51.69 1077 PRO A O 1
ATOM 2218 N N . GLU A 1 291 ? -13.982 -26.866 26.561 1.00 51.08 1078 GLU A N 1
ATOM 2219 C CA . GLU A 1 291 ? -13.796 -27.974 27.480 1.00 51.92 1078 GLU A CA 1
ATOM 2220 C C . GLU A 1 291 ? -13.261 -27.497 28.820 1.00 48.20 1078 GLU A C 1
ATOM 2221 O O . GLU A 1 291 ? -13.796 -27.857 29.873 1.00 51.00 1078 GLU A O 1
ATOM 2227 N N . LEU A 1 292 ? -12.227 -26.662 28.770 1.00 40.34 1079 LEU A N 1
ATOM 2228 C CA . LEU A 1 292 ? -11.535 -26.218 29.968 1.00 39.50 1079 LEU A CA 1
ATOM 2229 C C . LEU A 1 292 ? -12.389 -25.230 30.746 1.00 41.68 1079 LEU A C 1
ATOM 2230 O O . LEU A 1 292 ? -12.359 -25.183 31.983 1.00 38.88 1079 LEU A O 1
ATOM 2235 N N . GLU A 1 293 ? -13.201 -24.484 30.007 1.00 39.25 1080 GLU A N 1
ATOM 2236 C CA . GLU A 1 293 ? -14.303 -23.735 30.591 1.00 41.45 1080 GLU A CA 1
ATOM 2237 C C . GLU A 1 293 ? -15.345 -24.636 31.298 1.00 45.29 1080 GLU A C 1
ATOM 2238 O O . GLU A 1 293 ? -15.604 -24.473 32.504 1.00 46.75 1080 GLU A O 1
ATOM 2244 N N . GLY A 1 294 ? -15.875 -25.631 30.583 1.00 39.60 1081 GLY A N 1
ATOM 2245 C CA . GLY A 1 294 ? -16.677 -26.682 31.214 1.00 35.97 1081 GLY A CA 1
ATOM 2246 C C . GLY A 1 294 ? -16.116 -27.302 32.484 1.00 33.50 1081 GLY A C 1
ATOM 2247 O O . GLY A 1 294 ? -16.786 -27.366 33.519 1.00 28.44 1081 GLY A O 1
ATOM 2248 N N . TRP A 1 295 ? -14.886 -27.789 32.384 1.00 35.19 1082 TRP A N 1
ATOM 2249 C CA . TRP A 1 295 ? -14.110 -28.212 33.547 1.00 39.00 1082 TRP A CA 1
ATOM 2250 C C . TRP A 1 295 ? -14.053 -27.141 34.663 1.00 43.35 1082 TRP A C 1
ATOM 2251 O O . TRP A 1 295 ? -14.407 -27.403 35.840 1.00 32.16 1082 TRP A O 1
ATOM 2262 N N . ALA A 1 296 ? -13.599 -25.943 34.289 1.00 41.36 1083 ALA A N 1
ATOM 2263 C CA . ALA A 1 296 ? -13.327 -24.898 35.265 1.00 40.93 1083 ALA A CA 1
ATOM 2264 C C . ALA A 1 296 ? -14.638 -24.446 35.918 1.00 43.18 1083 ALA A C 1
ATOM 2265 O O . ALA A 1 296 ? -14.675 -24.191 37.129 1.00 38.53 1083 ALA A O 1
ATOM 2267 N N . ARG A 1 297 ? -15.723 -24.436 35.139 1.00 42.26 1084 ARG A N 1
ATOM 2268 C CA . ARG A 1 297 ? -17.041 -24.087 35.676 1.00 46.08 1084 ARG A CA 1
ATOM 2269 C C . ARG A 1 297 ? -17.551 -25.145 36.659 1.00 47.35 1084 ARG A C 1
ATOM 2270 O O . ARG A 1 297 ? -18.177 -24.813 37.670 1.00 37.75 1084 ARG A O 1
ATOM 2278 N N . SER A 1 298 ? -17.234 -26.410 36.384 1.00 51.83 1085 SER A N 1
ATOM 2279 C CA . SER A 1 298 ? -17.626 -27.500 37.262 1.00 52.86 1085 SER A CA 1
ATOM 2280 C C . SER A 1 298 ? -16.900 -27.394 38.592 1.00 47.83 1085 SER A C 1
ATOM 2281 O O . SER A 1 298 ? -17.512 -27.529 39.654 1.00 46.89 1085 SER A O 1
ATOM 2284 N N . LEU A 1 299 ? -15.610 -27.083 38.542 1.00 43.46 1086 LEU A N 1
ATOM 2285 C CA . LEU A 1 299 ? -14.858 -26.907 39.773 1.00 48.09 1086 LEU A CA 1
ATOM 2286 C C . LEU A 1 299 ? -15.422 -25.762 40.599 1.00 51.30 1086 LEU A C 1
ATOM 2287 O O . LEU A 1 299 ? -15.490 -25.860 41.831 1.00 44.04 1086 LEU A O 1
ATOM 2292 N N . GLU A 1 300 ? -15.885 -24.716 39.906 1.00 60.42 1087 GLU A N 1
ATOM 2293 C CA . GLU A 1 300 ? -16.633 -23.605 40.526 1.00 59.19 1087 GLU A CA 1
ATOM 2294 C C . GLU A 1 300 ? -17.898 -24.105 41.246 1.00 62.02 1087 GLU A C 1
ATOM 2295 O O . GLU A 1 300 ? -18.013 -23.982 42.465 1.00 44.15 1087 GLU A O 1
ATOM 2301 N N . GLU A 1 301 ? -18.817 -24.730 40.512 1.00 71.28 1088 GLU A N 1
ATOM 2302 C CA . GLU A 1 301 ? -20.060 -25.196 41.127 1.00 74.40 1088 GL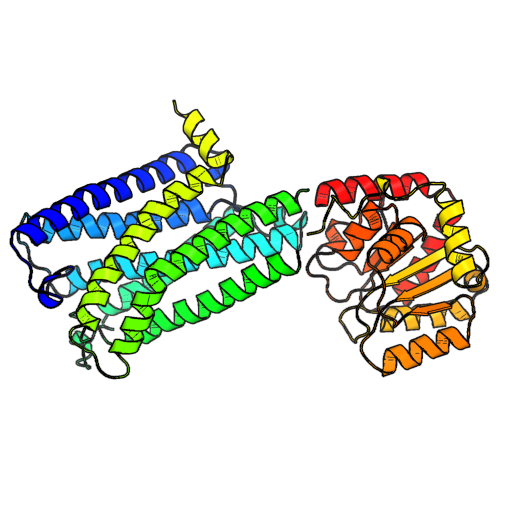U A CA 1
ATOM 2303 C C . GLU A 1 301 ? -19.814 -26.327 42.108 1.00 63.03 1088 GLU A C 1
ATOM 2304 O O . GLU A 1 301 ? -20.629 -26.564 43.001 1.00 62.51 1088 GLU A O 1
ATOM 2310 N N . LYS A 1 302 ? -18.659 -26.970 41.998 1.00 55.70 1089 LYS A N 1
ATOM 2311 C CA . LYS A 1 302 ? -18.248 -27.919 43.018 1.00 67.71 1089 LYS A CA 1
ATOM 2312 C C . LYS A 1 302 ? -17.833 -27.216 44.300 1.00 57.26 1089 LYS A C 1
ATOM 2313 O O . LYS A 1 302 ? -18.434 -27.446 45.351 1.00 54.36 1089 LYS A O 1
ATOM 2319 N N . HIS A 1 303 ? -16.819 -26.358 44.214 1.00 53.28 1090 HIS A N 1
ATOM 2320 C CA . HIS A 1 303 ? -16.339 -25.606 45.386 1.00 57.47 1090 HIS A CA 1
ATOM 2321 C C . HIS A 1 303 ? -16.671 -24.133 45.277 1.00 50.71 1090 HIS A C 1
ATOM 2322 O O . HIS A 1 303 ? -16.501 -23.543 44.223 1.00 52.52 1090 HIS A O 1
ATOM 2329 N N . GLY A 1 304 ? -17.021 -23.520 46.399 1.00 46.90 1091 GLY A N 1
ATOM 2330 C CA . GLY A 1 304 ? -17.328 -22.098 46.423 1.00 45.47 1091 GLY A CA 1
ATOM 2331 C C . GLY A 1 304 ? -16.159 -21.265 46.896 1.00 44.93 1091 GLY A C 1
ATOM 2332 O O . GLY A 1 304 ? -16.328 -20.101 47.240 1.00 56.29 1091 GLY A O 1
ATOM 2333 N N . ASN A 1 305 ? -14.981 -21.877 46.980 1.00 43.63 1092 ASN A N 1
ATOM 2334 C CA . ASN A 1 305 ? -13.734 -21.130 47.143 1.00 36.01 1092 ASN A CA 1
ATOM 2335 C C . ASN A 1 305 ? -12.997 -21.052 45.804 1.00 32.23 1092 ASN A C 1
ATOM 2336 O O . ASN A 1 305 ? -11.859 -20.593 45.725 1.00 29.58 1092 ASN A O 1
ATOM 2341 N N . VAL A 1 306 ? -13.682 -21.482 44.753 1.00 29.58 1093 VAL A N 1
ATOM 2342 C CA . VAL A 1 306 ? -13.179 -21.369 43.402 1.00 33.15 1093 VAL A CA 1
ATOM 2343 C C . VAL A 1 306 ? -14.136 -20.435 42.685 1.00 38.31 1093 VAL A C 1
ATOM 2344 O O . VAL A 1 306 ? -15.328 -20.389 43.034 1.00 37.37 1093 VAL A O 1
ATOM 2348 N N . LYS A 1 307 ? -13.589 -19.611 41.785 1.00 43.48 1094 LYS A N 1
ATOM 2349 C CA . LYS A 1 307 ? -14.360 -18.567 41.110 1.00 41.27 1094 LYS A CA 1
ATOM 2350 C C . LYS A 1 307 ? -13.801 -18.296 39.722 1.00 40.23 1094 LYS A C 1
ATOM 2351 O O . LYS A 1 307 ? -12.620 -17.968 39.569 1.00 29.92 1094 LYS A O 1
ATOM 2357 N N . VAL A 1 308 ? -14.653 -18.490 38.714 1.00 44.72 1095 VAL A N 1
ATOM 2358 C CA . VAL A 1 308 ? -14.232 -18.465 37.316 1.00 46.90 1095 VAL A CA 1
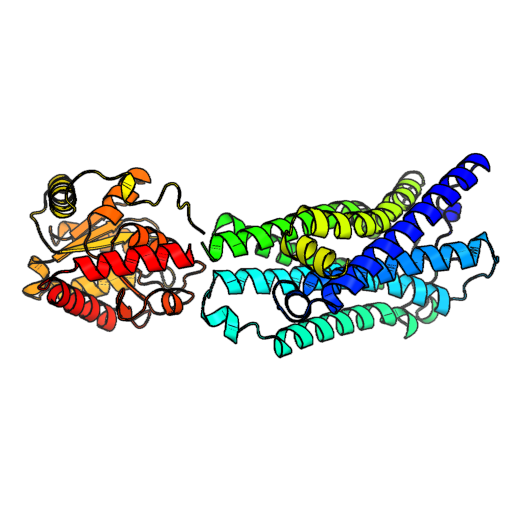ATOM 2359 C C . VAL A 1 308 ? -14.955 -17.328 36.642 1.00 46.58 1095 VAL A C 1
ATOM 2360 O O . VAL A 1 308 ? -16.100 -17.049 36.971 1.00 48.70 1095 VAL A O 1
ATOM 2364 N N . ILE A 1 309 ? -14.266 -16.678 35.708 1.00 51.60 1096 ILE A N 1
ATOM 2365 C CA . ILE A 1 309 ? -14.785 -15.527 34.975 1.00 51.74 1096 ILE A CA 1
ATOM 2366 C C . ILE A 1 309 ? -14.357 -15.615 33.509 1.00 54.22 1096 ILE A C 1
ATOM 2367 O O . ILE A 1 309 ? -13.168 -15.515 33.170 1.00 46.80 1096 ILE A O 1
ATOM 2372 N N . THR A 1 310 ? -15.338 -15.860 32.653 1.00 57.29 1097 THR A N 1
ATOM 2373 C CA . THR A 1 310 ? -15.122 -15.884 31.218 1.00 58.30 1097 THR A CA 1
ATOM 2374 C C . THR A 1 310 ? -15.692 -14.608 30.627 1.00 54.69 1097 THR A C 1
ATOM 2375 O O . THR A 1 310 ? -15.445 -14.279 29.467 1.00 46.25 1097 THR A O 1
ATOM 2379 N N . GLU A 1 311 ? -16.391 -13.874 31.460 1.00 59.13 1098 GLU A N 1
ATOM 2380 C CA . GLU A 1 311 ? -16.937 -12.611 31.064 1.00 73.10 1098 GLU A CA 1
ATOM 2381 C C . GLU A 1 311 ? -15.754 -11.680 30.876 1.00 73.35 1098 GLU A C 1
ATOM 2382 O O . GLU A 1 311 ? -14.900 -11.613 31.722 1.00 69.81 1098 GLU A O 1
ATOM 2388 N N . MET A 1 312 ? -15.688 -11.009 29.731 1.00 80.85 1099 MET A N 1
ATOM 2389 C CA . MET A 1 312 ? -14.605 -10.083 29.400 1.00 81.96 1099 MET A CA 1
ATOM 2390 C C . MET A 1 312 ? -14.482 -8.953 30.438 1.00 68.65 1099 MET A C 1
ATOM 2391 O O . MET A 1 312 ? -15.401 -8.199 30.642 1.00 52.62 1099 MET A O 1
ATOM 2396 N N . LEU A 1 313 ? -13.314 -8.848 31.054 1.00 55.23 1100 LEU A N 1
ATOM 2397 C CA . LEU A 1 313 ? -13.085 -7.955 32.185 1.00 54.58 1100 LEU A CA 1
ATOM 2398 C C . LEU A 1 313 ? -12.355 -6.648 32.005 1.00 56.11 1100 LEU A C 1
ATOM 2399 O O . LEU A 1 313 ? -11.403 -6.568 31.271 1.00 54.66 1100 LEU A O 1
ATOM 2404 N N . SER A 1 314 ? -12.783 -5.643 32.762 1.00 57.84 1101 SER A N 1
ATOM 2405 C CA . SER A 1 314 ? -12.234 -4.300 32.647 1.00 47.07 1101 SER A CA 1
ATOM 2406 C C . SER A 1 314 ? -10.787 -4.332 33.072 1.00 44.32 1101 SER A C 1
ATOM 2407 O O . SER A 1 314 ? -10.460 -4.907 34.105 1.00 48.60 1101 SER A O 1
ATOM 2410 N N . ARG A 1 315 ? -9.917 -3.706 32.293 1.00 43.55 1102 ARG A N 1
ATOM 2411 C CA . ARG A 1 315 ? -8.482 -3.692 32.614 1.00 47.11 1102 ARG A CA 1
ATOM 2412 C C . ARG A 1 315 ? -8.182 -3.040 33.971 1.00 46.15 1102 ARG A C 1
ATOM 2413 O O . ARG A 1 315 ? -7.188 -3.352 34.628 1.00 41.61 1102 ARG A O 1
ATOM 2421 N N . GLU A 1 316 ? -9.041 -2.111 34.365 1.00 45.08 1103 GLU A N 1
ATOM 2422 C CA . GLU A 1 316 ? -8.831 -1.340 35.572 1.00 42.84 1103 GLU A CA 1
ATOM 2423 C C . GLU A 1 316 ? -9.209 -2.249 36.704 1.00 34.53 1103 GLU A C 1
ATOM 2424 O O . GLU A 1 316 ? -8.530 -2.303 37.698 1.00 35.51 1103 GLU A O 1
ATOM 2430 N N . PHE A 1 317 ? -10.220 -3.070 36.492 1.00 36.25 1104 PHE A N 1
ATOM 2431 C CA . PHE A 1 317 ? -10.528 -4.131 37.440 1.00 37.68 1104 PHE A CA 1
ATOM 2432 C C . PHE A 1 317 ? -9.400 -5.156 37.563 1.00 35.60 1104 PHE A C 1
ATOM 2433 O O . PHE A 1 317 ? -9.109 -5.638 38.669 1.00 35.55 1104 PHE A O 1
ATOM 2441 N N . VAL A 1 318 ? -8.763 -5.502 36.447 1.00 29.99 1105 VAL A N 1
ATOM 2442 C CA . VAL A 1 318 ? -7.675 -6.481 36.502 1.00 28.80 1105 VAL A CA 1
ATOM 2443 C C . VAL A 1 318 ? -6.510 -5.928 37.339 1.00 26.88 1105 VAL A C 1
ATOM 2444 O O . VAL A 1 318 ? -5.929 -6.643 38.142 1.00 24.55 1105 VAL A O 1
ATOM 2448 N N . ARG A 1 319 ? -6.225 -4.635 37.190 1.00 27.34 1106 ARG A N 1
ATOM 2449 C CA . ARG A 1 319 ? -5.343 -3.921 38.098 1.00 24.83 1106 ARG A CA 1
ATOM 2450 C C . ARG A 1 319 ? -5.832 -3.995 39.566 1.00 27.81 1106 ARG A C 1
ATOM 2451 O O . ARG A 1 319 ? -5.032 -4.298 40.460 1.00 30.69 1106 ARG A O 1
ATOM 2459 N N . GLU A 1 320 ? -7.132 -3.794 39.818 1.00 27.74 1107 GLU A N 1
ATOM 2460 C CA . GLU A 1 320 ? -7.683 -3.942 41.187 1.00 33.26 1107 GLU A CA 1
ATOM 2461 C C . GLU A 1 320 ? -7.451 -5.357 41.701 1.00 33.17 1107 GLU A C 1
ATOM 2462 O O . GLU A 1 320 ? -7.316 -5.574 42.904 1.00 32.70 1107 GLU A O 1
ATOM 2468 N N . LEU A 1 321 ? -7.494 -6.325 40.793 1.00 30.86 1108 LEU A N 1
ATOM 2469 C CA . LEU A 1 321 ? -7.193 -7.711 41.145 1.00 32.76 1108 LEU A CA 1
ATOM 2470 C C . LEU A 1 321 ? -5.715 -7.940 41.495 1.00 27.25 1108 LEU A C 1
ATOM 2471 O O . LEU A 1 321 ? -5.408 -8.336 42.619 1.00 25.63 1108 LEU A O 1
ATOM 2476 N N . TYR A 1 322 ? -4.817 -7.662 40.546 1.00 22.65 1109 TYR A N 1
ATOM 2477 C CA . TYR A 1 322 ? -3.379 -7.634 40.809 1.00 22.72 1109 TYR A CA 1
ATOM 2478 C C . TYR A 1 322 ? -3.057 -6.926 42.129 1.00 24.72 1109 TYR A C 1
ATOM 2479 O O . TYR A 1 322 ? -2.165 -7.348 42.874 1.00 22.96 1109 TYR A O 1
ATOM 2488 N N . GLY A 1 323 ? -3.749 -5.822 42.392 1.00 25.85 1110 GLY A N 1
ATOM 2489 C CA . GLY A 1 323 ? -3.541 -5.071 43.622 1.00 26.07 1110 GLY A CA 1
ATOM 2490 C C . GLY A 1 323 ? -3.970 -5.798 44.886 1.00 30.13 1110 GLY A C 1
ATOM 2491 O O . GLY A 1 323 ? -3.513 -5.438 45.958 1.00 31.94 1110 GLY A O 1
ATOM 2492 N N . SER A 1 324 ? -4.831 -6.818 44.771 1.00 33.47 1111 SER A N 1
ATOM 2493 C CA . SER A 1 324 ? -5.596 -7.356 45.922 1.00 34.68 1111 SER A CA 1
ATOM 2494 C C . SER A 1 324 ? -5.331 -8.801 46.351 1.00 35.64 1111 SER A C 1
ATOM 2495 O O . 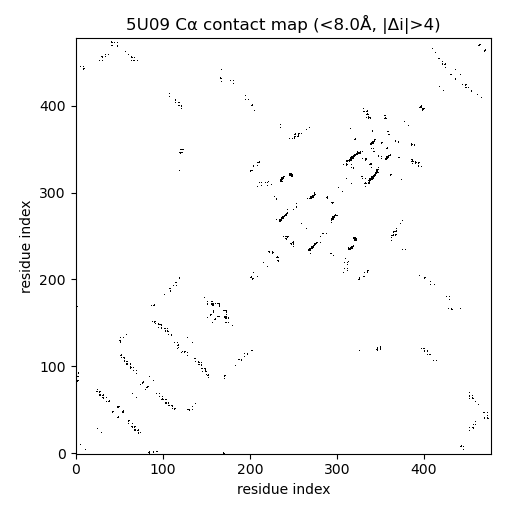SER A 1 324 ? -5.620 -9.199 47.496 1.00 30.42 1111 SER A O 1
ATOM 2498 N N . VAL A 1 325 ? -5.002 -9.620 45.354 1.00 33.31 1112 VAL A N 1
ATOM 2499 C CA . VAL A 1 325 ? -4.833 -11.045 45.538 1.00 29.38 1112 VAL A CA 1
ATOM 2500 C C . VAL A 1 325 ? -3.418 -11.175 46.046 1.00 31.54 1112 VAL A C 1
ATOM 2501 O O . VAL A 1 325 ? -2.590 -10.268 45.882 1.00 30.50 1112 VAL A O 1
ATOM 2505 N N . ASP A 1 326 ? -3.136 -12.332 46.626 1.00 28.87 1113 ASP A N 1
ATOM 2506 C CA . ASP A 1 326 ? -1.875 -12.562 47.307 1.00 26.66 1113 ASP A CA 1
ATOM 2507 C C . ASP A 1 326 ? -0.869 -13.132 46.344 1.00 24.70 1113 ASP A C 1
ATOM 2508 O O . ASP A 1 326 ? 0.279 -12.691 46.277 1.00 24.19 1113 ASP A O 1
ATOM 2513 N N . PHE A 1 327 ? -1.343 -14.069 45.542 1.00 23.78 1114 PHE A N 1
ATOM 2514 C CA . PHE A 1 327 ? -0.511 -14.703 44.567 1.00 22.82 1114 PHE A CA 1
ATOM 2515 C C . PHE A 1 327 ? -1.157 -14.723 43.202 1.00 22.86 1114 PHE A C 1
ATOM 2516 O O . PHE A 1 327 ? -2.380 -14.749 43.071 1.00 23.80 1114 PHE A O 1
ATOM 2524 N N . VAL A 1 328 ? -0.299 -14.741 42.198 1.00 20.98 1115 VAL A N 1
ATOM 2525 C CA . VAL A 1 328 ? -0.712 -14.768 40.843 1.00 24.30 1115 VAL A CA 1
ATOM 2526 C C . VAL A 1 328 ? -0.045 -15.991 40.288 1.00 26.29 1115 VAL A C 1
ATOM 2527 O O . VAL A 1 328 ? 1.147 -16.160 40.485 1.00 30.46 1115 VAL A O 1
ATOM 2531 N N . ILE A 1 329 ? -0.799 -16.831 39.576 1.00 25.89 1116 ILE A N 1
ATOM 2532 C CA . ILE A 1 329 ? -0.306 -18.136 39.148 1.00 22.60 1116 ILE A CA 1
ATOM 2533 C C . ILE A 1 329 ? -0.192 -18.154 37.652 1.00 21.22 1116 ILE A C 1
ATOM 2534 O O . ILE A 1 329 ? -1.188 -18.002 36.955 1.00 21.42 1116 ILE A O 1
ATOM 2539 N N . ILE A 1 330 ? 1.021 -18.385 37.167 1.00 21.86 1117 ILE A N 1
ATOM 2540 C CA . ILE A 1 330 ? 1.329 -18.261 35.740 1.00 21.71 1117 ILE A CA 1
ATOM 2541 C C . ILE A 1 330 ? 1.906 -19.592 35.245 1.00 20.91 1117 ILE A C 1
ATOM 2542 O O . ILE A 1 330 ? 3.119 -19.737 35.106 1.00 20.25 1117 ILE A O 1
ATOM 2547 N N . PRO A 1 331 ? 1.028 -20.577 34.995 1.00 22.40 1118 PRO A N 1
ATOM 2548 C CA . PRO A 1 331 ? 1.450 -21.930 34.678 1.00 25.99 1118 PRO A CA 1
ATOM 2549 C C . PRO A 1 331 ? 1.764 -22.142 33.185 1.00 24.75 1118 PRO A C 1
ATOM 2550 O O . PRO A 1 331 ? 1.441 -23.169 32.597 1.00 28.74 1118 PRO A O 1
ATOM 2554 N N . SER A 1 332 ? 2.539 -21.242 32.623 1.00 27.82 1119 SER A N 1
ATOM 2555 C CA . SER A 1 332 ? 2.702 -21.208 31.181 1.00 29.65 1119 SER A CA 1
ATOM 2556 C C . SER A 1 332 ? 3.632 -22.309 30.684 1.00 25.00 1119 SER A C 1
ATOM 2557 O O . SER A 1 332 ? 4.631 -22.648 31.315 1.00 23.36 1119 SER A O 1
ATOM 2560 N N . TYR A 1 333 ? 3.286 -22.861 29.538 1.00 24.67 1120 TYR A N 1
ATOM 2561 C CA . TYR A 1 333 ? 4.216 -23.688 28.790 1.00 28.29 1120 TYR A CA 1
ATOM 2562 C C . TYR A 1 333 ? 5.115 -22.754 27.983 1.00 29.28 1120 TYR A C 1
ATOM 2563 O O . TYR A 1 333 ? 6.303 -23.019 27.802 1.00 31.66 1120 TYR A O 1
ATOM 2572 N N . PHE A 1 334 ? 4.539 -21.642 27.525 1.00 33.07 1121 PHE A N 1
ATOM 2573 C CA . PHE A 1 334 ? 5.274 -20.638 26.759 1.00 32.05 1121 PHE A CA 1
ATOM 2574 C C . PHE A 1 334 ? 4.962 -19.224 27.270 1.00 30.55 1121 PHE A C 1
ATOM 2575 O O . PHE A 1 334 ? 3.796 -18.915 27.547 1.00 27.95 1121 PHE A O 1
ATOM 2583 N N . GLU A 1 335 ? 5.995 -18.396 27.471 1.00 30.01 1122 GLU A N 1
ATOM 2584 C CA . GLU A 1 335 ? 5.772 -16.961 27.749 1.00 35.27 1122 GLU A CA 1
ATOM 2585 C C . GLU A 1 335 ? 6.672 -16.008 27.003 1.00 34.53 1122 GLU A C 1
ATOM 2586 O O . GLU A 1 335 ? 7.781 -15.694 27.482 1.00 28.40 1122 GLU A O 1
ATOM 2592 N N . PRO A 1 336 ? 6.121 -15.419 25.922 1.00 33.44 1123 PRO A N 1
ATOM 2593 C CA . PRO A 1 336 ? 6.869 -14.536 25.033 1.00 33.14 1123 PRO A CA 1
ATOM 2594 C C . PRO A 1 336 ? 7.499 -13.402 25.854 1.00 32.79 1123 PRO A C 1
ATOM 2595 O O . PRO A 1 336 ? 8.721 -13.305 25.900 1.00 37.35 1123 PRO A O 1
ATOM 2599 N N . PHE A 1 337 ? 6.694 -12.545 26.480 1.00 31.83 1124 PHE A N 1
ATOM 2600 C CA . PHE A 1 337 ? 7.251 -11.409 27.245 1.00 32.31 1124 PHE A CA 1
ATOM 2601 C C . PHE A 1 337 ? 6.827 -11.201 28.703 1.00 30.80 1124 PHE A C 1
ATOM 2602 O O . PHE A 1 337 ? 7.074 -10.143 29.285 1.00 32.70 1124 PHE A O 1
ATOM 2610 N N . GLY A 1 338 ? 6.205 -12.197 29.309 1.00 27.40 1125 GLY A N 1
ATOM 2611 C CA . GLY A 1 338 ? 6.059 -12.195 30.757 1.00 27.85 1125 GLY A CA 1
ATOM 2612 C C . GLY A 1 338 ? 5.301 -10.980 31.252 1.00 25.39 1125 GLY A C 1
ATOM 2613 O O . GLY A 1 338 ? 5.435 -10.603 32.403 1.00 26.53 1125 GLY A O 1
ATOM 2614 N N . LEU A 1 339 ? 4.411 -10.444 30.429 1.00 24.75 1126 LEU A N 1
ATOM 2615 C CA . LEU A 1 339 ? 3.595 -9.289 30.813 1.00 25.51 1126 LEU A CA 1
ATOM 2616 C C . LEU A 1 339 ? 2.752 -9.519 32.080 1.00 22.84 1126 LEU A C 1
ATOM 2617 O O . LEU A 1 339 ? 2.700 -8.666 32.963 1.00 26.17 1126 LEU A O 1
ATOM 2622 N N . VAL A 1 340 ? 1.998 -10.601 32.128 1.00 18.20 1127 VAL A N 1
ATOM 2623 C CA . VAL A 1 340 ? 1.153 -10.821 33.275 1.00 17.06 1127 VAL A CA 1
ATOM 2624 C C . VAL A 1 340 ? 1.987 -10.759 34.553 1.00 16.58 1127 VAL A C 1
ATOM 2625 O O . VAL A 1 340 ? 1.626 -10.083 35.522 1.00 18.20 1127 VAL A O 1
ATOM 2629 N N . ALA A 1 341 ? 3.098 -11.473 34.551 1.00 15.37 1128 ALA A N 1
ATOM 2630 C CA . ALA A 1 341 ? 3.977 -11.515 35.703 1.00 15.60 1128 ALA A CA 1
ATOM 2631 C C . ALA A 1 341 ? 4.414 -10.115 36.061 1.00 16.59 1128 ALA A C 1
ATOM 2632 O O . ALA A 1 341 ? 4.281 -9.698 37.190 1.00 17.79 1128 ALA A O 1
ATOM 2634 N N . LEU A 1 342 ? 4.865 -9.358 35.071 1.00 18.54 1129 LEU A N 1
ATOM 2635 C CA . LEU A 1 342 ? 5.403 -8.024 35.309 1.00 19.00 1129 LEU A CA 1
ATOM 2636 C C . LEU A 1 342 ? 4.347 -7.036 35.818 1.00 19.33 1129 LEU A C 1
ATOM 2637 O O . LEU A 1 342 ? 4.572 -6.333 36.793 1.00 18.98 1129 LEU A O 1
ATOM 2642 N N . GLU A 1 343 ? 3.179 -7.027 35.191 1.00 20.33 1130 GLU A N 1
ATOM 2643 C CA . GLU A 1 343 ? 2.043 -6.275 35.717 1.00 21.43 1130 GLU A CA 1
ATOM 2644 C C . GLU A 1 343 ? 1.718 -6.727 37.121 1.00 20.60 1130 GLU A C 1
ATOM 2645 O O . GLU A 1 343 ? 1.493 -5.927 37.998 1.00 20.57 1130 GLU A O 1
ATOM 2651 N N . ALA A 1 344 ? 1.571 -8.025 37.293 1.00 24.66 1131 ALA A N 1
ATOM 2652 C CA . ALA A 1 344 ? 1.067 -8.547 38.539 1.00 25.62 1131 ALA A CA 1
ATOM 2653 C C . ALA A 1 344 ? 1.957 -8.076 39.663 1.00 26.03 1131 ALA A C 1
ATOM 2654 O O . ALA A 1 344 ? 1.436 -7.594 40.665 1.00 27.92 1131 ALA A O 1
ATOM 2656 N N . MET A 1 345 ? 3.283 -8.150 39.453 1.00 26.09 1132 MET A N 1
ATOM 2657 C CA . MET A 1 345 ? 4.289 -7.933 40.518 1.00 24.76 1132 MET A CA 1
ATOM 2658 C C . MET A 1 345 ? 4.419 -6.440 40.768 1.00 24.97 1132 MET A C 1
ATOM 2659 O O . MET A 1 345 ? 4.605 -5.996 41.902 1.00 23.46 1132 MET A O 1
ATOM 2664 N N . CYS A 1 346 ? 4.346 -5.669 39.688 1.00 28.22 1133 CYS A N 1
ATOM 2665 C CA . CYS A 1 346 ? 4.308 -4.211 39.794 1.00 31.26 1133 CYS A CA 1
ATOM 2666 C C . CYS A 1 346 ? 3.320 -3.757 40.849 1.00 31.15 1133 CYS A C 1
ATOM 2667 O O . CYS A 1 346 ? 3.578 -2.780 41.553 1.00 43.26 1133 CYS A O 1
ATOM 2670 N N . LEU A 1 347 ? 2.238 -4.518 41.010 1.00 29.59 1134 LEU A N 1
ATOM 2671 C CA . LEU A 1 347 ? 1.185 -4.204 41.975 1.00 28.21 1134 LEU A CA 1
ATOM 2672 C C . LEU A 1 347 ? 1.194 -5.120 43.170 1.00 23.31 1134 LEU A C 1
ATOM 2673 O O . LEU A 1 347 ? 0.189 -5.237 43.850 1.00 21.91 1134 LEU A O 1
ATOM 2678 N N . GLY A 1 348 ? 2.352 -5.678 43.485 1.00 21.92 1135 GLY A N 1
ATOM 2679 C CA . GLY A 1 348 ? 2.518 -6.436 44.712 1.00 24.50 1135 GLY A CA 1
ATOM 2680 C C . GLY A 1 348 ? 1.766 -7.762 44.748 1.00 25.13 1135 GLY A C 1
ATOM 2681 O O . GLY A 1 348 ? 1.426 -8.248 45.813 1.00 31.85 1135 GLY A O 1
ATOM 2682 N N . ALA A 1 349 ? 1.455 -8.338 43.597 1.00 24.15 1136 ALA A N 1
ATOM 2683 C CA . ALA A 1 349 ? 1.058 -9.741 43.551 1.00 25.09 1136 ALA A CA 1
ATOM 2684 C C . ALA A 1 349 ? 2.304 -10.625 43.414 1.00 27.47 1136 ALA A C 1
ATOM 2685 O O . ALA A 1 349 ? 3.094 -10.475 42.458 1.00 28.63 1136 ALA A O 1
ATOM 2687 N N . ILE A 1 350 ? 2.469 -11.557 44.349 1.00 25.58 1137 ILE A N 1
ATOM 2688 C CA . ILE A 1 350 ? 3.581 -12.501 44.281 1.00 29.29 1137 ILE A CA 1
ATOM 2689 C C . ILE A 1 350 ? 3.30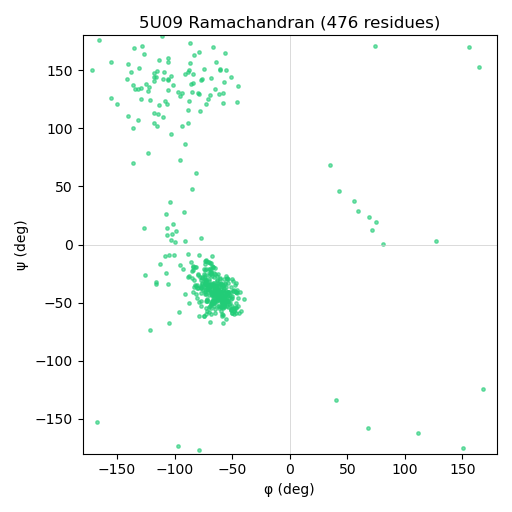7 -13.641 43.266 1.00 27.20 1137 ILE A C 1
ATOM 2690 O O . ILE A 1 350 ? 2.267 -14.291 43.346 1.00 28.09 1137 ILE A O 1
ATOM 2695 N N . PRO A 1 351 ? 4.263 -13.914 42.346 1.00 24.13 1138 PRO A N 1
ATOM 2696 C CA . PRO A 1 351 ? 4.016 -14.818 41.242 1.00 25.34 1138 PRO A CA 1
ATOM 2697 C C . PRO A 1 351 ? 4.438 -16.251 41.539 1.00 25.64 1138 PRO A C 1
ATOM 2698 O O . PRO A 1 351 ? 5.574 -16.511 41.915 1.00 24.08 1138 PRO A O 1
ATOM 2702 N N . ILE A 1 352 ? 3.536 -17.183 41.285 1.00 27.75 1139 ILE A N 1
ATOM 2703 C CA . ILE A 1 352 ? 3.881 -18.583 41.207 1.00 25.03 1139 ILE A CA 1
ATOM 2704 C C . ILE A 1 352 ? 3.749 -18.972 39.763 1.00 23.76 1139 ILE A C 1
ATOM 2705 O O . ILE A 1 352 ? 2.640 -19.004 39.236 1.00 23.35 1139 ILE A O 1
ATOM 2710 N N . ALA A 1 353 ? 4.885 -19.222 39.124 1.00 22.99 1140 ALA A N 1
ATOM 2711 C CA . ALA A 1 353 ? 4.944 -19.282 37.676 1.00 22.96 1140 ALA A CA 1
ATOM 2712 C C . ALA A 1 353 ? 5.807 -20.435 37.192 1.00 23.97 1140 ALA A C 1
ATOM 2713 O O . ALA A 1 353 ? 6.791 -20.787 37.832 1.00 20.85 1140 ALA A O 1
ATOM 2715 N N . SER A 1 354 ? 5.437 -20.989 36.035 1.00 26.55 1141 SER A N 1
ATOM 2716 C CA . SER A 1 354 ? 6.241 -21.993 35.334 1.00 26.22 1141 SER A CA 1
ATOM 2717 C C . SER A 1 354 ? 7.567 -21.403 34.993 1.00 25.34 1141 SER A C 1
ATOM 2718 O O . SER A 1 354 ? 7.697 -20.185 34.957 1.00 35.62 1141 SER A O 1
ATOM 2721 N N . ALA A 1 355 ? 8.592 -22.237 34.920 1.00 25.35 1142 ALA A N 1
ATOM 2722 C CA . ALA A 1 355 ? 9.955 -21.723 34.810 1.00 27.48 1142 ALA A CA 1
ATOM 2723 C C . ALA A 1 355 ? 10.389 -21.673 33.343 1.00 29.75 1142 ALA A C 1
ATOM 2724 O O . ALA A 1 355 ? 11.196 -22.475 32.887 1.00 28.66 1142 ALA A O 1
ATOM 2726 N N . VAL A 1 356 ? 9.825 -20.718 32.606 1.00 31.51 1143 VAL A N 1
ATOM 2727 C CA . VAL A 1 356 ? 9.930 -20.696 31.152 1.00 27.92 1143 VAL A CA 1
ATOM 2728 C C . VAL A 1 356 ? 10.121 -19.264 30.657 1.00 26.62 1143 VAL A C 1
ATOM 2729 O O . VAL A 1 356 ? 9.820 -18.309 31.366 1.00 28.40 1143 VAL A O 1
ATOM 2733 N N . GLY A 1 357 ? 10.714 -19.128 29.475 1.00 25.30 1144 GLY A N 1
ATOM 2734 C CA . GLY A 1 357 ? 11.085 -17.830 28.929 1.00 24.48 1144 GLY A CA 1
ATOM 2735 C C . GLY A 1 357 ? 11.642 -16.911 29.984 1.00 24.68 1144 GLY A C 1
ATOM 2736 O O . GLY A 1 357 ? 12.437 -17.316 30.820 1.00 24.91 1144 GLY A O 1
ATOM 2737 N N . GLY A 1 358 ? 11.162 -15.677 29.982 1.00 29.09 1145 GLY A N 1
ATOM 2738 C CA . GLY A 1 358 ? 11.646 -14.657 30.914 1.00 29.06 1145 GLY A CA 1
ATOM 2739 C C . GLY A 1 358 ? 11.288 -14.905 32.366 1.00 29.76 1145 GLY A C 1
ATOM 2740 O O . GLY A 1 358 ? 12.017 -14.471 33.251 1.00 29.13 1145 GLY A O 1
ATOM 2741 N N . LEU A 1 359 ? 10.210 -15.656 32.609 1.00 32.25 1146 LEU A N 1
ATOM 2742 C CA . LEU A 1 359 ? 9.797 -16.026 33.966 1.00 30.64 1146 LEU A CA 1
ATOM 2743 C C . LEU A 1 359 ? 10.985 -16.583 34.721 1.00 33.08 1146 LEU A C 1
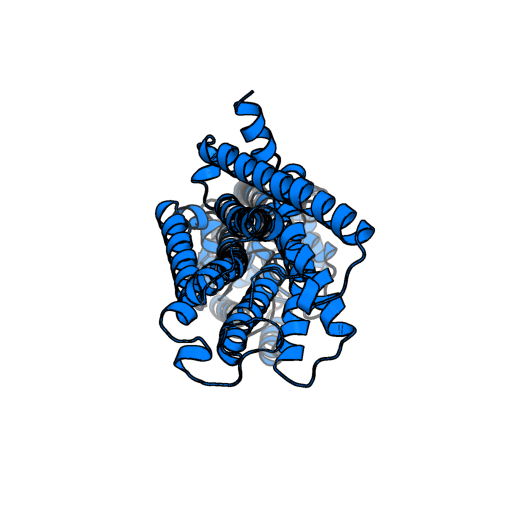ATOM 2744 O O . LEU A 1 359 ? 11.052 -16.467 35.944 1.00 31.72 1146 LEU A O 1
ATOM 2749 N N . ARG A 1 360 ? 11.898 -17.226 33.994 1.00 36.07 1147 ARG A N 1
ATOM 2750 C CA . ARG A 1 360 ? 13.129 -17.738 34.592 1.00 37.60 1147 ARG A CA 1
ATOM 2751 C C . ARG A 1 360 ? 14.019 -16.610 35.098 1.00 31.77 1147 ARG A C 1
ATOM 2752 O O . ARG A 1 360 ? 14.583 -16.698 36.192 1.00 30.29 1147 ARG A O 1
ATOM 2760 N N . ASP A 1 361 ? 14.069 -15.530 34.328 1.00 27.26 1148 ASP A N 1
ATOM 2761 C CA . ASP A 1 361 ? 14.896 -14.387 34.654 1.00 27.74 1148 ASP A CA 1
ATOM 2762 C C . ASP A 1 361 ? 14.211 -13.476 35.637 1.00 28.15 1148 ASP A C 1
ATOM 2763 O O . ASP A 1 361 ? 14.876 -12.812 36.421 1.00 32.57 1148 ASP A O 1
ATOM 2768 N N . ILE A 1 362 ? 12.899 -13.337 35.509 1.00 28.76 1149 ILE A N 1
ATOM 2769 C CA . ILE A 1 362 ? 12.155 -12.360 36.308 1.00 29.27 1149 ILE A CA 1
ATOM 2770 C C . ILE A 1 362 ? 11.999 -12.847 37.755 1.00 28.86 1149 ILE A C 1
ATOM 2771 O O . ILE A 1 362 ? 12.469 -12.195 38.692 1.00 26.69 1149 ILE A O 1
ATOM 2776 N N . ILE A 1 363 ? 11.330 -13.979 37.952 1.00 28.39 1150 ILE A N 1
ATOM 2777 C CA . ILE A 1 363 ? 11.134 -14.491 39.310 1.00 30.66 1150 ILE A CA 1
ATOM 2778 C C . ILE A 1 363 ? 12.401 -15.079 39.938 1.00 31.92 1150 ILE A C 1
ATOM 2779 O O . ILE A 1 363 ? 13.044 -15.963 39.390 1.00 35.14 1150 ILE A O 1
ATOM 2784 N N . THR A 1 364 ? 12.788 -14.508 41.064 1.00 38.63 1151 THR A N 1
ATOM 2785 C CA . THR A 1 364 ? 13.956 -14.941 41.790 1.00 44.56 1151 THR A CA 1
ATOM 2786 C C . THR A 1 364 ? 13.398 -15.566 43.069 1.00 49.31 1151 THR A C 1
ATOM 2787 O O . THR A 1 364 ? 12.180 -15.585 43.246 1.00 51.94 1151 THR A O 1
ATOM 2791 N N . ASN A 1 365 ? 14.252 -16.076 43.955 1.00 46.03 1152 ASN A N 1
ATOM 2792 C CA . ASN A 1 365 ? 13.747 -16.735 45.146 1.00 47.74 1152 ASN A CA 1
ATOM 2793 C C . ASN A 1 365 ? 13.188 -15.753 46.145 1.00 43.70 1152 ASN A C 1
ATOM 2794 O O . ASN A 1 365 ? 12.324 -16.116 46.943 1.00 45.52 1152 ASN A O 1
ATOM 2799 N N . GLU A 1 366 ? 13.607 -14.492 46.041 1.00 47.90 1153 GLU A N 1
ATOM 2800 C CA . GLU A 1 366 ? 13.116 -13.427 46.933 1.00 44.88 1153 GLU A CA 1
ATOM 2801 C C . GLU A 1 366 ? 11.887 -12.710 46.385 1.00 38.53 1153 GLU A C 1
ATOM 2802 O O . GLU A 1 366 ? 11.334 -11.834 47.046 1.00 35.43 1153 GLU A O 1
ATOM 2808 N N . THR A 1 367 ? 11.387 -13.149 45.237 1.00 36.37 1154 THR A N 1
ATOM 2809 C CA . THR A 1 367 ? 10.219 -12.499 44.645 1.00 34.58 1154 THR A CA 1
ATOM 2810 C C . THR A 1 367 ? 9.061 -13.439 44.327 1.00 28.49 1154 THR A C 1
ATOM 2811 O O . THR A 1 367 ? 7.919 -13.023 44.342 1.00 28.22 1154 THR A O 1
ATOM 2815 N N . GLY A 1 368 ? 9.322 -14.711 44.084 1.00 26.49 1155 GLY A N 1
ATOM 2816 C CA . GLY A 1 368 ? 8.207 -15.634 43.879 1.00 25.75 1155 GLY A CA 1
ATOM 2817 C C . GLY A 1 368 ? 8.566 -17.100 43.896 1.00 23.66 1155 GLY A C 1
ATOM 2818 O O . GLY A 1 368 ? 9.516 -17.500 44.567 1.00 27.29 1155 GLY A O 1
ATOM 2819 N N . ILE A 1 369 ? 7.770 -17.908 43.191 1.00 23.22 1156 ILE A N 1
ATOM 2820 C CA . ILE A 1 369 ? 7.982 -19.358 43.117 1.00 21.93 1156 ILE A CA 1
ATOM 2821 C C . ILE A 1 369 ? 7.969 -19.795 41.664 1.00 21.68 1156 ILE A C 1
ATOM 2822 O O . ILE A 1 369 ? 7.104 -19.382 40.898 1.00 22.54 1156 ILE A O 1
ATOM 2827 N N . LEU A 1 370 ? 8.934 -20.631 41.297 1.00 23.76 1157 LEU A N 1
ATOM 2828 C CA . LEU A 1 370 ? 8.981 -21.254 39.972 1.00 26.14 1157 LEU A CA 1
ATOM 2829 C C . LEU A 1 370 ? 8.664 -22.746 40.067 1.00 27.35 1157 LEU A C 1
ATOM 2830 O O . LEU A 1 370 ? 8.954 -23.366 41.085 1.00 28.97 1157 LEU A O 1
ATOM 2835 N N . VAL A 1 371 ? 8.044 -23.296 39.017 1.00 28.07 1158 VAL A N 1
ATOM 2836 C CA . VAL A 1 371 ? 7.780 -24.733 38.916 1.00 28.67 1158 VAL A CA 1
ATOM 2837 C C . VAL A 1 371 ? 8.127 -25.258 37.539 1.00 28.59 1158 VAL A C 1
ATOM 2838 O O . VAL A 1 371 ? 8.365 -24.498 36.609 1.00 26.83 1158 VAL A O 1
ATOM 2842 N N . LYS A 1 372 ? 8.126 -26.578 37.435 1.00 34.49 1159 LYS A N 1
ATOM 2843 C CA . LYS A 1 372 ? 8.205 -27.278 36.169 1.00 40.03 1159 LYS A CA 1
ATOM 2844 C C . LYS A 1 372 ? 6.907 -27.104 35.401 1.00 38.26 1159 LYS A C 1
ATOM 2845 O O . LYS A 1 372 ? 5.817 -27.364 35.919 1.00 37.95 1159 LYS A O 1
ATOM 2851 N N . ALA A 1 373 ? 7.016 -26.618 34.176 1.00 39.45 1160 ALA A N 1
ATOM 2852 C CA . ALA A 1 373 ? 5.843 -26.512 33.325 1.00 42.21 1160 ALA A CA 1
ATOM 2853 C C . ALA A 1 373 ? 5.240 -27.897 33.092 1.00 41.74 1160 ALA A C 1
ATOM 2854 O O . ALA A 1 373 ? 5.932 -28.909 33.188 1.00 36.13 1160 ALA A O 1
ATOM 2856 N N . GLY A 1 374 ? 3.925 -27.934 32.900 1.00 46.00 1161 GLY A N 1
ATOM 2857 C CA . GLY A 1 374 ? 3.222 -29.171 32.550 1.00 42.88 1161 GLY A CA 1
ATOM 2858 C C . GLY A 1 374 ? 2.912 -30.109 33.712 1.00 44.45 1161 GLY A C 1
ATOM 2859 O O . GLY A 1 374 ? 2.261 -31.138 33.522 1.00 39.93 1161 GLY A O 1
ATOM 2860 N N . ASP A 1 375 ? 3.306 -29.717 34.924 1.00 46.61 1162 ASP A N 1
ATOM 2861 C CA . ASP A 1 375 ? 3.256 -30.597 36.094 1.00 39.37 1162 ASP A CA 1
ATOM 2862 C C . ASP A 1 375 ? 2.274 -30.095 37.165 1.00 34.60 1162 ASP A C 1
ATOM 2863 O O . ASP A 1 375 ? 2.602 -29.188 37.930 1.00 35.49 1162 ASP A O 1
ATOM 2868 N N . PRO A 1 376 ? 1.078 -30.708 37.247 1.00 27.94 1163 PRO A N 1
ATOM 2869 C CA . PRO A 1 376 ? 0.116 -30.228 38.240 1.00 25.04 1163 PRO A CA 1
ATOM 2870 C C . PRO A 1 376 ? 0.562 -30.511 39.656 1.00 24.83 1163 PRO A C 1
ATOM 2871 O O . PRO A 1 376 ? -0.023 -30.007 40.597 1.00 24.88 1163 PRO A O 1
ATOM 2875 N N . GLY A 1 377 ? 1.534 -31.392 39.807 1.00 31.43 1164 GLY A N 1
ATOM 2876 C CA . GLY A 1 377 ? 1.963 -31.827 41.124 1.00 32.95 1164 GLY A CA 1
ATOM 2877 C C . GLY A 1 377 ? 2.958 -30.839 41.683 1.00 32.68 1164 GLY A C 1
ATOM 2878 O O . GLY A 1 377 ? 2.910 -30.514 42.864 1.00 34.67 1164 GLY A O 1
ATOM 2879 N N . GLU A 1 378 ? 3.863 -30.368 40.828 1.00 30.56 1165 GLU A N 1
ATOM 2880 C CA . GLU A 1 378 ? 4.820 -29.342 41.209 1.00 33.47 1165 GLU A CA 1
ATOM 2881 C C . GLU A 1 378 ? 4.093 -28.022 41.499 1.00 30.22 1165 GLU A C 1
ATOM 2882 O O . GLU A 1 378 ? 4.534 -27.239 42.333 1.00 31.54 1165 GLU A O 1
ATOM 2888 N N . LEU A 1 379 ? 3.001 -27.775 40.781 1.00 24.15 1166 LEU A N 1
ATOM 2889 C CA . LEU A 1 379 ? 2.156 -26.636 41.031 1.00 22.58 1166 LEU A CA 1
ATOM 2890 C C . LEU A 1 379 ? 1.379 -26.776 42.335 1.00 22.01 1166 LEU A C 1
ATOM 2891 O O . LEU A 1 379 ? 1.437 -25.902 43.206 1.00 20.92 1166 LEU A O 1
ATOM 2896 N N . ALA A 1 380 ? 0.603 -27.846 42.437 1.00 21.07 1167 ALA A N 1
ATOM 2897 C CA . ALA A 1 380 ? -0.174 -28.117 43.639 1.00 19.99 1167 ALA A CA 1
ATOM 2898 C C . ALA A 1 380 ? 0.653 -27.930 44.905 1.00 18.55 1167 ALA A C 1
ATOM 2899 O O . ALA A 1 380 ? 0.178 -27.326 45.850 1.00 18.83 1167 ALA A O 1
ATOM 2901 N N . ASN A 1 381 ? 1.902 -28.389 44.908 1.00 18.44 1168 ASN A N 1
ATOM 2902 C CA . ASN A 1 381 ? 2.799 -28.131 46.044 1.00 20.77 1168 ASN A CA 1
ATOM 2903 C C . ASN A 1 381 ? 3.234 -26.665 46.140 1.00 20.39 1168 ASN A C 1
ATOM 2904 O O . ASN A 1 381 ? 3.411 -26.142 47.237 1.00 24.60 1168 ASN A O 1
ATOM 2909 N N . ALA A 1 382 ? 3.588 -26.060 45.018 1.00 18.20 1169 ALA A N 1
ATOM 2910 C CA . ALA A 1 382 ? 3.944 -24.656 45.032 1.00 18.91 1169 ALA A CA 1
ATOM 2911 C C . ALA A 1 382 ? 2.883 -23.922 45.797 1.00 19.23 1169 ALA A C 1
ATOM 2912 O O . ALA A 1 382 ? 3.159 -23.260 46.779 1.00 24.03 1169 ALA A O 1
ATOM 2914 N N . ILE A 1 383 ? 1.647 -24.094 45.368 1.00 19.83 1170 ILE A N 1
ATOM 2915 C CA . ILE A 1 383 ? 0.519 -23.393 45.964 1.00 19.71 1170 ILE A CA 1
ATOM 2916 C C . ILE A 1 383 ? 0.510 -23.614 47.462 1.00 21.06 1170 ILE A C 1
ATOM 2917 O O . ILE A 1 383 ? 0.349 -22.684 48.239 1.00 21.89 1170 ILE A O 1
ATOM 2922 N N . LEU A 1 384 ? 0.729 -24.854 47.857 1.00 25.53 1171 LEU A N 1
ATOM 2923 C CA . LEU A 1 384 ? 0.815 -25.199 49.254 1.00 29.34 1171 LEU A CA 1
ATOM 2924 C C . LEU A 1 384 ? 1.964 -24.498 49.953 1.00 27.91 1171 LEU A C 1
ATOM 2925 O O . LEU A 1 384 ? 1.808 -24.076 51.080 1.00 32.52 1171 LEU A O 1
ATOM 2930 N N . LYS A 1 385 ? 3.135 -24.434 49.329 1.00 30.41 1172 LYS A N 1
ATOM 2931 C CA . LYS A 1 385 ? 4.255 -23.709 49.927 1.00 32.36 1172 LYS A CA 1
ATOM 2932 C C . LYS A 1 385 ? 3.917 -22.236 50.073 1.00 34.38 1172 LYS A C 1
ATOM 2933 O O . LYS A 1 385 ? 4.405 -21.565 50.988 1.00 35.84 1172 LYS A O 1
ATOM 2939 N N . ALA A 1 386 ? 3.116 -21.745 49.121 1.00 40.23 1173 ALA A N 1
ATOM 2940 C CA . ALA A 1 386 ? 2.635 -20.353 49.062 1.00 34.01 1173 ALA A CA 1
ATOM 2941 C C . ALA A 1 386 ? 1.585 -20.044 50.125 1.00 31.56 1173 ALA A C 1
ATOM 2942 O O . ALA A 1 386 ? 1.479 -18.913 50.598 1.00 32.97 1173 ALA A O 1
ATOM 2944 N N . LEU A 1 387 ? 0.784 -21.039 50.469 1.00 29.67 1174 LEU A N 1
ATOM 2945 C CA . LEU A 1 387 ? -0.120 -20.916 51.594 1.00 32.20 1174 LEU A CA 1
ATOM 2946 C C . LEU A 1 387 ? 0.574 -20.977 52.967 1.00 35.05 1174 LEU A C 1
ATOM 2947 O O . LEU A 1 387 ? 0.182 -20.244 53.879 1.00 40.50 1174 LEU A O 1
ATOM 2952 N N . GLU A 1 388 ? 1.621 -21.790 53.107 1.00 35.51 1175 GLU A N 1
ATOM 2953 C CA . GLU A 1 388 ? 2.499 -21.705 54.282 1.00 42.46 1175 GLU A CA 1
ATOM 2954 C C . GLU A 1 388 ? 3.338 -20.418 54.324 1.00 44.70 1175 GLU A C 1
ATOM 2955 O O . GLU A 1 388 ? 3.470 -19.779 55.373 1.00 45.35 1175 GLU A O 1
ATOM 2961 N N . LEU A 1 389 ? 3.884 -20.010 53.183 1.00 47.49 1176 LEU A N 1
ATOM 2962 C CA . LEU A 1 389 ? 4.594 -18.731 53.117 1.00 44.40 1176 LEU A CA 1
ATOM 2963 C C . LEU A 1 389 ? 3.731 -17.565 53.556 1.00 41.10 1176 LEU A C 1
ATOM 2964 O O . LEU A 1 389 ? 4.211 -16.649 54.211 1.00 40.40 1176 LEU A O 1
ATOM 2969 N N . SER A 1 390 ? 2.438 -17.649 53.268 1.00 42.64 1177 SER A N 1
ATOM 2970 C CA . SER A 1 390 ? 1.497 -16.597 53.621 1.00 42.62 1177 SER A CA 1
ATOM 2971 C C . SER A 1 390 ? 1.106 -16.609 55.095 1.00 44.54 1177 SER A C 1
ATOM 2972 O O . SER A 1 390 ? 0.187 -15.898 55.489 1.00 52.00 1177 SER A O 1
ATOM 2975 N N . ARG A 1 391 ? 1.737 -17.466 55.892 1.00 49.62 1178 ARG A N 1
ATOM 2976 C CA . ARG A 1 391 ? 1.506 -17.471 57.332 1.00 51.44 1178 ARG A CA 1
ATOM 2977 C C . ARG A 1 391 ? 2.438 -16.520 58.036 1.00 58.60 1178 ARG A C 1
ATOM 2978 O O . ARG A 1 391 ? 2.125 -16.072 59.134 1.00 59.28 1178 ARG A O 1
ATOM 2986 N N . SER A 1 392 ? 3.617 -16.292 57.450 1.00 67.60 1179 SER A N 1
ATOM 2987 C CA . SER A 1 392 ? 4.427 -15.100 57.745 1.00 60.50 1179 SER A CA 1
ATOM 2988 C C . SER A 1 392 ? 3.891 -13.863 56.996 1.00 59.35 1179 SER A C 1
ATOM 2989 O O . SER A 1 392 ? 2.875 -13.921 56.295 1.00 59.48 1179 SER A O 1
ATOM 2992 N N . ASP A 1 393 ? 4.582 -12.742 57.134 1.00 66.99 1180 ASP A N 1
ATOM 2993 C CA . ASP A 1 393 ? 4.209 -11.536 56.402 1.00 61.23 1180 ASP A CA 1
ATOM 2994 C C . ASP A 1 393 ? 4.764 -11.486 54.982 1.00 62.13 1180 ASP A C 1
ATOM 2995 O O . ASP A 1 393 ? 5.947 -11.751 54.762 1.00 60.21 1180 ASP A O 1
ATOM 3000 N N . LEU A 1 394 ? 3.938 -11.035 54.041 1.00 60.59 1181 LEU A N 1
ATOM 3001 C CA . LEU A 1 394 ? 4.329 -10.981 52.628 1.00 51.87 1181 LEU A CA 1
ATOM 3002 C C . LEU A 1 394 ? 4.700 -9.581 52.114 1.00 53.23 1181 LEU A C 1
ATOM 3003 O O . LEU A 1 394 ? 5.031 -9.428 50.944 1.00 50.22 1181 LEU A O 1
ATOM 3008 N N . SER A 1 395 ? 4.705 -8.583 52.995 1.00 52.12 1182 SER A N 1
ATOM 3009 C CA . SER A 1 395 ? 5.058 -7.209 52.620 1.00 54.45 1182 SER A CA 1
ATOM 3010 C C . SER A 1 395 ? 6.401 -7.080 51.915 1.00 55.51 1182 SER A C 1
ATOM 3011 O O . SER A 1 395 ? 6.529 -6.307 50.963 1.00 49.71 1182 SER A O 1
ATOM 3014 N N . LYS A 1 396 ? 7.413 -7.776 52.426 1.00 53.02 1183 LYS A N 1
ATOM 3015 C CA . LYS A 1 396 ? 8.734 -7.738 51.810 1.00 58.24 1183 LYS A CA 1
ATOM 3016 C C . LYS A 1 396 ? 8.655 -8.306 50.417 1.00 46.88 1183 LYS A C 1
ATOM 3017 O O . LYS A 1 396 ? 9.191 -7.741 49.460 1.00 35.93 1183 LYS A O 1
ATOM 3023 N N . PHE A 1 397 ? 7.966 -9.436 50.301 1.00 48.44 1184 PHE A N 1
ATOM 3024 C CA . PHE A 1 397 ? 7.808 -10.120 49.024 1.00 49.00 1184 PHE A CA 1
ATOM 3025 C C . PHE A 1 397 ? 7.154 -9.230 47.972 1.00 45.15 1184 PHE A C 1
ATOM 3026 O O . PHE A 1 397 ? 7.636 -9.140 46.844 1.00 55.10 1184 PHE A O 1
ATOM 3034 N N . ARG A 1 398 ? 6.055 -8.577 48.339 1.00 36.09 1185 ARG A N 1
ATOM 3035 C CA . ARG A 1 398 ? 5.339 -7.736 47.387 1.00 31.06 1185 ARG A CA 1
ATOM 3036 C C . ARG A 1 398 ? 6.185 -6.515 47.094 1.00 32.84 1185 ARG A C 1
ATOM 3037 O O . ARG A 1 398 ? 6.086 -5.946 46.005 1.00 30.94 1185 ARG A O 1
ATOM 3045 N N . GLU A 1 399 ? 6.990 -6.096 48.074 1.00 33.12 1186 GLU A N 1
ATOM 3046 C CA . GLU A 1 399 ? 7.849 -4.930 47.898 1.00 40.01 1186 GLU A CA 1
ATOM 3047 C C . GLU A 1 399 ? 8.986 -5.265 46.954 1.00 38.88 1186 GLU A C 1
ATOM 3048 O O . GLU A 1 399 ? 9.256 -4.533 45.988 1.00 34.19 1186 GLU A O 1
ATOM 3054 N N . ASN A 1 400 ? 9.628 -6.398 47.228 1.00 34.38 1187 ASN A N 1
ATOM 3055 C CA . ASN A 1 400 ? 10.663 -6.929 46.356 1.00 29.57 1187 ASN A CA 1
ATOM 3056 C C . ASN A 1 400 ? 10.155 -7.134 44.947 1.00 28.19 1187 ASN A C 1
ATOM 3057 O O . ASN A 1 400 ? 10.834 -6.796 43.983 1.00 30.18 1187 ASN A O 1
ATOM 3062 N N . CYS A 1 401 ? 8.949 -7.677 44.843 1.00 26.29 1188 CYS A N 1
ATOM 3063 C CA . CYS A 1 401 ? 8.270 -7.824 43.570 1.00 26.88 1188 CYS A CA 1
ATOM 3064 C C . CYS A 1 401 ? 8.129 -6.505 42.819 1.00 28.07 1188 CYS A C 1
ATOM 3065 O O . CYS A 1 401 ? 8.434 -6.455 41.630 1.00 24.52 1188 CYS A O 1
ATOM 3068 N N . LYS A 1 402 ? 7.689 -5.445 43.506 1.00 34.57 1189 LYS A N 1
ATOM 3069 C CA . LYS A 1 402 ? 7.428 -4.141 42.860 1.00 38.63 1189 LYS A CA 1
ATOM 3070 C C . LYS A 1 402 ? 8.653 -3.589 42.136 1.00 37.37 1189 LYS A C 1
ATOM 3071 O O . LYS A 1 402 ? 8.566 -3.214 40.970 1.00 34.86 1189 LYS A O 1
ATOM 3077 N N . LYS A 1 403 ? 9.779 -3.498 42.843 1.00 40.62 1190 LYS A N 1
ATOM 3078 C CA . LYS A 1 403 ? 10.986 -2.858 42.292 1.00 46.45 1190 LYS A CA 1
ATOM 3079 C C . LYS A 1 403 ? 11.530 -3.655 41.117 1.00 45.15 1190 LYS A C 1
ATOM 3080 O O . LYS A 1 403 ? 11.885 -3.097 40.077 1.00 54.65 1190 LYS A O 1
ATOM 3086 N N . ARG A 1 404 ? 11.695 -4.953 41.335 1.00 43.12 1191 ARG A N 1
ATOM 3087 C CA . ARG A 1 404 ? 12.261 -5.818 40.328 1.00 39.12 1191 ARG A CA 1
ATOM 3088 C C . ARG A 1 404 ? 11.475 -5.676 39.041 1.00 37.13 1191 ARG A C 1
ATOM 3089 O O . ARG A 1 404 ? 12.047 -5.437 37.976 1.00 46.78 1191 ARG A O 1
ATOM 3097 N N . ALA A 1 405 ? 10.158 -5.759 39.152 1.00 31.23 1192 ALA A N 1
ATOM 3098 C CA . ALA A 1 405 ? 9.306 -5.578 37.993 1.00 29.23 1192 ALA A CA 1
ATOM 3099 C C . ALA A 1 405 ? 9.571 -4.209 37.373 1.00 30.53 1192 ALA A C 1
ATOM 3100 O O . ALA A 1 405 ? 9.815 -4.120 36.180 1.00 33.90 1192 ALA A O 1
ATOM 3102 N N . MET A 1 406 ? 9.602 -3.156 38.190 1.00 35.57 1193 MET A N 1
ATOM 3103 C CA . MET A 1 406 ? 9.960 -1.805 37.712 1.00 34.31 1193 MET A CA 1
ATOM 3104 C C . MET A 1 406 ? 11.255 -1.849 36.904 1.00 30.99 1193 MET A C 1
ATOM 3105 O O . MET A 1 406 ? 11.278 -1.457 35.744 1.00 27.26 1193 MET A O 1
ATOM 3110 N N . SER A 1 407 ? 12.309 -2.401 37.497 1.00 27.39 1194 SER A N 1
ATOM 3111 C CA . SER A 1 407 ? 13.587 -2.524 36.809 1.00 26.21 1194 SER A CA 1
ATOM 3112 C C . SER A 1 407 ? 13.416 -3.173 35.447 1.00 30.23 1194 SER A C 1
ATOM 3113 O O . SER A 1 407 ? 13.878 -2.632 34.448 1.00 35.92 1194 SER A O 1
ATOM 3116 N N . PHE A 1 408 ? 12.834 -4.372 35.421 1.00 27.12 1195 PHE A N 1
ATOM 3117 C CA . PHE A 1 408 ? 12.543 -5.050 34.161 1.00 26.60 1195 PHE A CA 1
ATOM 3118 C C . PHE A 1 408 ? 11.690 -4.218 33.190 1.00 24.87 1195 PHE A C 1
ATOM 3119 O O . PHE A 1 408 ? 12.021 -4.102 32.014 1.00 24.24 1195 PHE A O 1
ATOM 3127 N N . SER A 1 409 ? 10.602 -3.649 33.698 1.00 22.76 1196 SER A N 1
ATOM 3128 C CA . SER A 1 409 ? 9.712 -2.832 32.881 1.00 21.05 1196 SER A CA 1
ATOM 3129 C C . SER A 1 409 ? 10.481 -1.719 32.176 1.00 23.06 1196 SER A C 1
ATOM 3130 O O . SER A 1 409 ? 10.236 -1.427 31.006 1.00 28.67 1196 SER A O 1
ATOM 3133 N N . ASP A 1 410 ? 11.412 -1.103 32.897 1.00 34.72 333 ASP A N 1
ATOM 3134 C CA . ASP A 1 410 ? 12.220 -0.023 32.342 1.00 38.90 333 ASP A CA 1
ATOM 3135 C C . ASP A 1 410 ? 13.174 -0.544 31.272 1.00 39.39 333 ASP A C 1
ATOM 3136 O O . ASP A 1 410 ? 13.183 -0.052 30.144 1.00 31.93 333 ASP A O 1
ATOM 3141 N N . GLN A 1 411 ? 13.974 -1.541 31.634 1.00 42.65 334 GLN A N 1
ATOM 3142 C CA . GLN A 1 411 ? 14.932 -2.132 30.704 1.00 35.10 334 GLN A CA 1
ATOM 3143 C C . GLN A 1 411 ? 14.244 -2.458 29.405 1.00 30.05 334 GLN A C 1
ATOM 3144 O O . GLN A 1 411 ? 14.819 -2.255 28.351 1.00 28.13 334 GLN A O 1
ATOM 3150 N N . ALA A 1 412 ? 13.010 -2.956 29.492 1.00 30.04 335 ALA A N 1
ATOM 3151 C CA . ALA A 1 412 ? 12.216 -3.322 28.310 1.00 29.31 335 ALA A CA 1
ATOM 3152 C C . ALA A 1 412 ? 11.782 -2.086 27.559 1.00 29.55 335 ALA A C 1
ATOM 3153 O O . ALA A 1 412 ? 11.786 -2.082 26.345 1.00 30.02 335 ALA A O 1
ATOM 3155 N N . ARG A 1 413 ? 11.428 -1.031 28.285 1.00 35.41 336 ARG A N 1
ATOM 3156 C CA . ARG A 1 413 ? 11.122 0.266 27.672 1.00 37.53 336 ARG A CA 1
ATOM 3157 C C . ARG A 1 413 ? 12.312 0.797 26.868 1.00 35.20 336 ARG A C 1
ATOM 3158 O O . ARG A 1 413 ? 12.153 1.210 25.720 1.00 33.92 336 ARG A O 1
ATOM 3166 N N . MET A 1 414 ? 13.514 0.681 27.422 1.00 35.06 337 MET A N 1
ATOM 3167 C CA . MET A 1 414 ? 14.733 0.958 26.647 1.00 38.65 337 MET A CA 1
ATOM 3168 C C . MET A 1 414 ? 14.847 0.095 25.372 1.00 36.60 337 MET A C 1
ATOM 3169 O O . MET A 1 414 ? 15.078 0.612 24.281 1.00 42.62 337 MET A O 1
ATOM 3174 N N . ASP A 1 415 ? 14.687 -1.216 25.514 1.00 33.64 338 ASP A N 1
ATOM 3175 C CA . ASP A 1 415 ? 14.958 -2.133 24.428 1.00 31.22 338 ASP A CA 1
ATOM 3176 C C . ASP A 1 415 ? 13.844 -2.112 23.408 1.00 30.29 338 ASP A C 1
ATOM 3177 O O . ASP A 1 415 ? 14.100 -2.309 22.242 1.00 35.61 338 ASP A O 1
ATOM 3182 N N . ILE A 1 416 ? 12.621 -1.816 23.826 1.00 32.70 339 ILE A N 1
ATOM 3183 C CA . ILE A 1 416 ? 11.522 -1.533 22.882 1.00 32.87 339 ILE A CA 1
ATOM 3184 C C . ILE A 1 416 ? 11.730 -0.214 22.120 1.00 33.42 339 ILE A C 1
ATOM 3185 O O . ILE A 1 416 ? 11.175 -0.031 21.034 1.00 30.30 339 ILE A O 1
ATOM 3190 N N . ARG A 1 417 ? 12.481 0.719 22.703 1.00 37.30 340 ARG A N 1
ATOM 3191 C CA . ARG A 1 417 ? 12.805 1.985 22.018 1.00 40.22 340 ARG A CA 1
ATOM 3192 C C . ARG A 1 417 ? 13.770 1.726 20.874 1.00 33.10 340 ARG A C 1
ATOM 3193 O O . ARG A 1 417 ? 13.476 2.054 19.730 1.00 34.10 340 ARG A O 1
ATOM 3201 N N . LEU A 1 418 ? 14.885 1.066 21.175 1.00 28.12 341 LEU A N 1
ATOM 3202 C CA . LEU A 1 418 ? 15.826 0.635 20.145 1.00 24.73 341 LEU A CA 1
ATOM 3203 C C . LEU A 1 418 ? 15.137 -0.200 19.072 1.00 22.91 341 LEU A C 1
ATOM 3204 O O . LEU A 1 418 ? 15.563 -0.209 17.930 1.00 24.25 341 LEU A O 1
ATOM 3209 N N . ALA A 1 419 ? 14.085 -0.919 19.437 1.00 22.06 342 ALA A N 1
ATOM 3210 C CA . ALA A 1 419 ? 13.330 -1.692 18.455 1.00 23.85 342 ALA A CA 1
ATOM 3211 C C . ALA A 1 419 ? 12.638 -0.780 17.476 1.00 24.96 342 ALA A C 1
ATOM 3212 O O . ALA A 1 419 ? 12.679 -1.031 16.279 1.00 25.07 342 ALA A O 1
ATOM 3214 N N . LYS A 1 420 ? 12.025 0.288 17.991 1.00 29.58 343 LYS A N 1
ATOM 3215 C CA . LYS A 1 420 ? 11.249 1.237 17.173 1.00 28.58 343 LYS A CA 1
ATOM 3216 C C . LYS A 1 420 ? 12.129 1.956 16.186 1.00 24.26 343 LYS A C 1
ATOM 3217 O O . LYS A 1 420 ? 11.682 2.254 15.096 1.00 26.04 343 LYS A O 1
ATOM 3223 N N . THR A 1 421 ? 13.344 2.302 16.610 1.00 22.92 344 THR A N 1
ATOM 3224 C CA . THR A 1 421 ? 14.366 2.874 15.719 1.00 22.70 344 THR A CA 1
ATOM 3225 C C . THR A 1 421 ? 14.570 2.011 14.490 1.00 22.64 344 THR A C 1
ATOM 3226 O O . THR A 1 421 ? 14.818 2.518 13.405 1.00 18.02 344 THR A O 1
ATOM 3230 N N . LEU A 1 422 ? 14.629 0.703 14.730 1.00 26.50 345 LEU A N 1
ATOM 3231 C CA . LEU A 1 422 ? 14.947 -0.276 13.715 1.00 28.60 345 LEU A CA 1
ATOM 3232 C C . LEU A 1 422 ? 13.752 -0.490 12.817 1.00 27.42 345 LEU A C 1
ATOM 3233 O O . LEU A 1 422 ? 13.915 -0.819 11.653 1.00 31.86 345 LEU A O 1
ATOM 3238 N N . VAL A 1 423 ? 12.555 -0.288 13.356 1.00 28.21 346 VAL A N 1
ATOM 3239 C CA . VAL A 1 423 ? 11.323 -0.325 12.557 1.00 29.73 346 VAL A CA 1
ATOM 3240 C C . VAL A 1 423 ? 11.309 0.849 11.593 1.00 29.82 346 VAL A C 1
ATOM 3241 O O . VAL A 1 423 ? 11.019 0.696 10.408 1.00 31.85 346 VAL A O 1
ATOM 3245 N N . LEU A 1 424 ? 11.586 2.027 12.127 1.00 29.93 347 LEU A N 1
ATOM 3246 C CA . LEU A 1 424 ? 11.801 3.196 11.316 1.00 28.87 347 LEU A CA 1
ATOM 3247 C C . LEU A 1 424 ? 12.838 2.952 10.211 1.00 33.57 347 LEU A C 1
ATOM 3248 O O . LEU A 1 424 ? 12.588 3.228 9.034 1.00 45.41 347 LEU A O 1
ATOM 3253 N N . ILE A 1 425 ? 13.993 2.419 10.578 1.00 30.73 348 ILE A N 1
ATOM 3254 C CA . ILE A 1 425 ? 15.025 2.132 9.596 1.00 27.97 348 ILE A CA 1
ATOM 3255 C C . ILE A 1 425 ? 14.527 1.160 8.536 1.00 25.06 348 ILE A C 1
ATOM 3256 O O . ILE A 1 425 ? 14.822 1.330 7.356 1.00 29.25 348 ILE A O 1
ATOM 3261 N N . LEU A 1 426 ? 13.785 0.150 8.972 1.00 22.66 349 LEU A N 1
ATOM 3262 C CA . LEU A 1 426 ? 13.072 -0.770 8.085 1.00 24.58 349 LEU A CA 1
ATOM 3263 C C . LEU A 1 426 ? 12.059 -0.107 7.167 1.00 28.29 349 LEU A C 1
ATOM 3264 O O . LEU A 1 426 ? 11.992 -0.395 5.964 1.00 31.53 349 LEU A O 1
ATOM 3269 N N . VAL A 1 427 ? 11.158 0.656 7.762 1.00 29.16 350 VAL A N 1
ATOM 3270 C CA . VAL A 1 427 ? 10.111 1.305 6.986 1.00 28.41 350 VAL A CA 1
ATOM 3271 C C . VAL A 1 427 ? 10.728 2.156 5.891 1.00 26.58 350 VAL A C 1
ATOM 3272 O O . VAL A 1 427 ? 10.329 2.061 4.741 1.00 31.15 350 VAL A O 1
ATOM 3276 N N . VAL A 1 428 ? 11.715 2.964 6.253 1.00 25.80 351 VAL A N 1
ATOM 3277 C CA . VAL A 1 428 ? 12.455 3.759 5.278 1.00 27.25 351 VAL A CA 1
ATOM 3278 C C . VAL A 1 428 ? 13.082 2.867 4.207 1.00 26.52 351 VAL A C 1
ATOM 3279 O O . VAL A 1 428 ? 13.137 3.228 3.029 1.00 23.05 351 VAL A O 1
ATOM 3283 N N . LEU A 1 429 ? 13.560 1.701 4.622 1.00 28.65 352 LEU A N 1
ATOM 3284 C CA . LEU A 1 429 ? 14.251 0.813 3.706 1.00 27.59 352 LEU A CA 1
ATOM 3285 C C . LEU A 1 429 ? 13.279 0.164 2.764 1.00 25.18 352 LEU A C 1
ATOM 3286 O O . LEU A 1 429 ? 13.612 -0.081 1.616 1.00 26.37 352 LEU A O 1
ATOM 3291 N N . ILE A 1 430 ? 12.111 -0.205 3.261 1.00 26.50 353 ILE A N 1
ATOM 3292 C CA . ILE A 1 430 ? 11.095 -0.769 2.376 1.00 31.37 353 ILE A CA 1
ATOM 3293 C C . ILE A 1 430 ? 10.650 0.317 1.397 1.00 33.36 353 ILE A C 1
ATOM 3294 O O . ILE A 1 430 ? 10.413 0.038 0.225 1.00 34.39 353 ILE A O 1
ATOM 3299 N N . ILE A 1 431 ? 10.617 1.559 1.877 1.00 29.06 354 ILE A N 1
ATOM 3300 C CA . ILE A 1 431 ? 10.108 2.675 1.105 1.00 25.87 354 ILE A CA 1
ATOM 3301 C C . ILE A 1 431 ? 11.035 2.947 -0.059 1.00 27.62 354 ILE A C 1
ATOM 3302 O O . ILE A 1 431 ? 10.619 2.918 -1.206 1.00 32.48 354 ILE A O 1
ATOM 3307 N N . CYS A 1 432 ? 12.318 3.084 0.210 1.00 28.78 355 CYS A N 1
ATOM 3308 C CA . CYS A 1 432 ? 13.252 3.352 -0.871 1.00 31.87 355 CYS A CA 1
ATOM 3309 C C . CYS A 1 432 ? 13.312 2.227 -1.917 1.00 34.55 355 CYS A C 1
ATOM 3310 O O . CYS A 1 432 ? 13.114 2.450 -3.130 1.00 36.52 355 CYS A O 1
ATOM 3313 N N . TRP A 1 433 ? 13.531 1.013 -1.431 1.00 32.62 356 TRP A N 1
ATOM 3314 C CA . TRP A 1 433 ? 13.820 -0.128 -2.292 1.00 31.30 356 TRP A CA 1
ATOM 3315 C C . TRP A 1 433 ? 12.560 -0.832 -2.765 1.00 32.45 356 TRP A C 1
ATOM 3316 O O . TRP A 1 433 ? 12.592 -1.525 -3.778 1.00 34.58 356 TRP A O 1
ATOM 3327 N N . GLY A 1 434 ? 11.492 -0.732 -1.970 1.00 35.82 357 GLY A N 1
ATOM 3328 C CA . GLY A 1 434 ? 10.190 -1.367 -2.263 1.00 34.83 357 GLY A CA 1
ATOM 3329 C C . GLY A 1 434 ? 9.621 -1.218 -3.662 1.00 34.82 357 GLY A C 1
ATOM 3330 O O . GLY A 1 434 ? 9.425 -2.215 -4.347 1.00 41.19 357 GLY A O 1
ATOM 3331 N N . PRO A 1 435 ? 9.399 0.030 -4.111 1.00 40.46 358 PRO A N 1
ATOM 3332 C CA . PRO A 1 435 ? 9.117 0.367 -5.513 1.00 42.08 358 PRO A CA 1
ATOM 3333 C C . PRO A 1 435 ? 10.026 -0.328 -6.535 1.00 40.86 358 PRO A C 1
ATOM 3334 O O . PRO A 1 435 ? 9.565 -0.803 -7.578 1.00 40.61 358 PRO A O 1
ATOM 3338 N N . LEU A 1 436 ? 11.318 -0.325 -6.262 1.00 40.41 359 LEU A N 1
ATOM 3339 C CA . LEU A 1 436 ? 12.296 -0.723 -7.259 1.00 41.16 359 LEU A CA 1
ATOM 3340 C C . LEU A 1 436 ? 12.270 -2.238 -7.458 1.00 38.04 359 LEU A C 1
ATOM 3341 O O . LEU A 1 436 ? 12.304 -2.733 -8.577 1.00 36.57 359 LEU A O 1
ATOM 3346 N N . LEU A 1 437 ? 12.185 -2.982 -6.368 1.00 39.29 360 LEU A N 1
ATOM 3347 C CA . LEU A 1 437 ? 12.158 -4.429 -6.477 1.00 36.25 360 LEU A CA 1
ATOM 3348 C C . LEU A 1 437 ? 10.801 -4.873 -7.034 1.00 37.82 360 LEU A C 1
ATOM 3349 O O . LEU A 1 437 ? 10.736 -5.727 -7.920 1.00 38.97 360 LEU A O 1
ATOM 3354 N N . ALA A 1 438 ? 9.719 -4.271 -6.554 1.00 34.42 361 ALA A N 1
ATOM 3355 C CA . ALA A 1 438 ? 8.439 -4.442 -7.222 1.00 36.13 361 ALA A CA 1
ATOM 3356 C C . ALA A 1 438 ? 8.610 -4.287 -8.729 1.00 40.29 361 ALA A C 1
ATOM 3357 O O . ALA A 1 438 ? 8.236 -5.180 -9.484 1.00 53.32 361 ALA A O 1
ATOM 3359 N N . ILE A 1 439 ? 9.211 -3.182 -9.165 1.00 37.16 362 ILE A N 1
ATOM 3360 C CA . ILE A 1 439 ? 9.385 -2.939 -10.598 1.00 39.23 362 ILE A CA 1
ATOM 3361 C C . ILE A 1 439 ? 10.214 -4.058 -11.236 1.00 37.11 362 ILE A C 1
ATOM 3362 O O . ILE A 1 439 ? 9.895 -4.539 -12.318 1.00 39.16 362 ILE A O 1
ATOM 3367 N N . MET A 1 440 ? 11.271 -4.477 -10.560 1.00 39.59 363 MET A N 1
ATOM 3368 C CA . MET A 1 440 ? 12.176 -5.481 -11.117 1.00 46.09 363 MET A CA 1
ATOM 3369 C C . MET A 1 440 ? 11.538 -6.849 -11.280 1.00 47.92 363 MET A C 1
ATOM 3370 O O . MET A 1 440 ? 11.835 -7.560 -12.243 1.00 45.32 363 MET A O 1
ATOM 3375 N N . VAL A 1 441 ? 10.781 -7.260 -10.264 1.00 52.68 364 VAL A N 1
ATOM 3376 C CA . VAL A 1 441 ? 9.882 -8.406 -10.370 1.00 55.46 364 VAL A CA 1
ATOM 3377 C C . VAL A 1 441 ? 8.895 -8.172 -11.493 1.00 56.55 364 VAL A C 1
ATOM 3378 O O . VAL A 1 441 ? 8.704 -9.030 -12.360 1.00 65.53 364 VAL A O 1
ATOM 3382 N N . TYR A 1 442 ? 8.272 -7.001 -11.477 1.00 51.16 365 TYR A N 1
ATOM 3383 C CA . TYR A 1 442 ? 7.361 -6.650 -12.529 1.00 47.37 365 TYR A CA 1
ATOM 3384 C C . TYR A 1 442 ? 8.021 -6.750 -13.886 1.00 49.88 365 TYR A C 1
ATOM 3385 O O . TYR A 1 442 ? 7.386 -7.176 -14.837 1.00 63.01 365 TYR A O 1
ATOM 3394 N N . ASP A 1 443 ? 9.274 -6.322 -13.990 1.00 53.19 366 ASP A N 1
ATOM 3395 C CA . ASP A 1 443 ? 9.989 -6.377 -15.263 1.00 59.39 366 ASP A CA 1
ATOM 3396 C C . ASP A 1 443 ? 10.144 -7.805 -15.767 1.00 61.08 366 ASP A C 1
ATOM 3397 O O . ASP A 1 443 ? 9.968 -8.068 -16.949 1.00 65.59 366 ASP A O 1
ATOM 3402 N N . VAL A 1 444 ? 10.523 -8.713 -14.875 1.00 71.67 367 VAL A N 1
ATOM 3403 C CA . VAL A 1 444 ? 10.909 -10.068 -15.268 1.00 82.32 367 VAL A CA 1
ATOM 3404 C C . VAL A 1 444 ? 9.666 -10.836 -15.693 1.00 83.73 367 VAL A C 1
ATOM 3405 O O . VAL A 1 444 ? 9.585 -11.367 -16.811 1.00 66.17 367 VAL A O 1
ATOM 3409 N N . PHE A 1 445 ? 8.707 -10.713 -14.813 1.00 84.91 368 PHE A N 1
ATOM 3410 C CA . PHE A 1 445 ? 7.397 -11.180 -15.062 1.00 91.24 368 PHE A CA 1
ATOM 3411 C C . PHE A 1 445 ? 6.722 -10.067 -15.821 1.00 100.95 368 PHE A C 1
ATOM 3412 O O . PHE A 1 445 ? 6.980 -8.859 -15.626 1.00 116.51 368 PHE A O 1
ATOM 3420 N N . GLY A 1 446 ? 5.840 -10.462 -16.712 1.00 98.14 369 GLY A N 1
ATOM 3421 C CA . GLY A 1 446 ? 5.114 -9.478 -17.459 1.00 105.56 369 GLY A CA 1
ATOM 3422 C C . GLY A 1 446 ? 5.937 -8.685 -18.433 1.00 98.27 369 GLY A C 1
ATOM 3423 O O . GLY A 1 446 ? 7.007 -9.087 -18.862 1.00 85.61 369 GLY A O 1
ATOM 3424 N N . LYS A 1 447 ? 5.407 -7.526 -18.768 1.00 90.68 370 LYS A N 1
ATOM 3425 C CA . LYS A 1 447 ? 6.000 -6.701 -19.785 1.00 106.55 370 LYS A CA 1
ATOM 3426 C C . LYS A 1 447 ? 6.307 -5.312 -19.325 1.00 104.23 370 LYS A C 1
ATOM 3427 O O . LYS A 1 447 ? 5.505 -4.670 -18.675 1.00 102.48 370 LYS A O 1
ATOM 3429 N N . MET A 1 448 ? 7.466 -4.830 -19.720 1.00 96.43 371 MET A N 1
ATOM 3430 C CA . MET A 1 448 ? 7.884 -3.523 -19.316 1.00 100.26 371 MET A CA 1
ATOM 3431 C C . MET A 1 448 ? 7.387 -2.446 -20.253 1.00 95.47 371 MET A C 1
ATOM 3432 O O . MET A 1 448 ? 7.121 -2.695 -21.414 1.00 86.93 371 MET A O 1
ATOM 3437 N N . ASN A 1 449 ? 7.180 -1.269 -19.685 1.00 94.95 372 ASN A N 1
ATOM 3438 C CA . ASN A 1 449 ? 6.816 -0.061 -20.414 1.00 85.58 372 ASN A CA 1
ATOM 3439 C C . ASN A 1 449 ? 8.061 0.770 -20.670 1.00 90.67 372 ASN A C 1
ATOM 3440 O O . ASN A 1 449 ? 9.188 0.331 -20.413 1.00 87.92 372 ASN A O 1
ATOM 3445 N N . LYS A 1 450 ? 7.841 1.966 -21.208 1.00 89.49 373 LYS A N 1
ATOM 3446 C CA . LYS A 1 450 ? 8.872 2.977 -21.330 1.00 81.91 373 LYS A CA 1
ATOM 3447 C C . LYS A 1 450 ? 8.651 4.222 -20.461 1.00 70.99 373 LYS A C 1
ATOM 3448 O O . LYS A 1 450 ? 9.575 4.994 -20.246 1.00 71.88 373 LYS A O 1
ATOM 3454 N N . LEU A 1 451 ? 7.433 4.424 -19.964 1.00 63.55 374 LEU A N 1
ATOM 3455 C CA . LEU A 1 451 ? 7.235 5.236 -18.768 1.00 61.78 374 LEU A CA 1
ATOM 3456 C C . LEU A 1 451 ? 7.880 4.550 -17.588 1.00 60.63 374 LEU A C 1
ATOM 3457 O O . LEU A 1 451 ? 8.740 5.114 -16.925 1.00 64.84 374 LEU A O 1
ATOM 3462 N N . ILE A 1 452 ? 7.432 3.334 -17.310 1.00 73.07 375 ILE A N 1
ATOM 3463 C CA . ILE A 1 452 ? 7.827 2.630 -16.095 1.00 76.92 375 ILE A CA 1
ATOM 3464 C C . ILE A 1 452 ? 9.352 2.534 -16.013 1.00 71.97 375 ILE A C 1
ATOM 3465 O O . ILE A 1 452 ? 9.939 2.815 -14.964 1.00 67.27 375 ILE A O 1
ATOM 3470 N N . LYS A 1 453 ? 9.983 2.250 -17.153 1.00 65.58 376 LYS A N 1
ATOM 3471 C CA . LYS A 1 453 ? 11.442 2.217 -17.257 1.00 61.64 376 LYS A CA 1
ATOM 3472 C C . LYS A 1 453 ? 12.115 3.460 -16.679 1.00 59.91 376 LYS A C 1
ATOM 3473 O O . LYS A 1 453 ? 13.274 3.399 -16.263 1.00 58.00 376 LYS A O 1
ATOM 3479 N N . THR A 1 454 ? 11.410 4.591 -16.727 1.00 55.73 377 THR A N 1
ATOM 3480 C CA . THR A 1 454 ? 11.912 5.857 -16.184 1.00 53.08 377 THR A CA 1
ATOM 3481 C C . THR A 1 454 ? 11.723 5.947 -14.682 1.00 47.70 377 THR A C 1
ATOM 3482 O O . THR A 1 454 ? 12.616 6.391 -13.963 1.00 51.89 377 THR A O 1
ATOM 3486 N N . VAL A 1 455 ? 10.567 5.518 -14.202 1.00 44.67 378 VAL A N 1
ATOM 3487 C CA . VAL A 1 455 ? 10.296 5.614 -12.777 1.00 45.71 378 VAL A CA 1
ATOM 3488 C C . VAL A 1 455 ? 11.115 4.545 -12.039 1.00 42.64 378 VAL A C 1
ATOM 3489 O O . VAL A 1 455 ? 11.411 4.670 -10.846 1.00 34.81 378 VAL A O 1
ATOM 3493 N N . PHE A 1 456 ? 11.600 3.564 -12.791 1.00 43.03 379 PHE A N 1
ATOM 3494 C CA . PHE A 1 456 ? 12.689 2.753 -12.301 1.00 42.60 379 PHE A CA 1
ATOM 3495 C C . PHE A 1 456 ? 13.896 3.610 -11.979 1.00 40.42 379 PHE A C 1
ATOM 3496 O O . PHE A 1 456 ? 14.245 3.756 -10.812 1.00 45.11 379 PHE A O 1
ATOM 3504 N N . ALA A 1 457 ? 14.509 4.186 -13.014 1.00 41.25 380 ALA A N 1
ATOM 3505 C CA . ALA A 1 457 ? 15.720 5.017 -12.879 1.00 39.41 380 ALA A CA 1
ATOM 3506 C C . ALA A 1 457 ? 15.583 6.077 -11.800 1.00 44.27 380 ALA A C 1
ATOM 3507 O O . ALA A 1 457 ? 16.543 6.384 -11.084 1.00 44.69 380 ALA A O 1
ATOM 3509 N N . PHE A 1 458 ? 14.396 6.674 -11.730 1.00 48.51 381 PHE A N 1
ATOM 3510 C CA . PHE A 1 458 ? 14.052 7.586 -10.645 1.00 50.87 381 PHE A CA 1
ATOM 3511 C C . PHE A 1 458 ? 14.148 6.908 -9.287 1.00 45.51 381 PHE A C 1
ATOM 3512 O O . PHE A 1 458 ? 14.839 7.393 -8.395 1.00 46.61 381 PHE A O 1
ATOM 3520 N N . CYS A 1 459 ? 13.479 5.771 -9.153 1.00 44.55 382 CYS A N 1
ATOM 3521 C CA . CYS A 1 459 ? 13.477 5.022 -7.900 1.00 49.10 382 CYS A CA 1
ATOM 3522 C C . CYS A 1 459 ? 14.849 4.509 -7.473 1.00 40.19 382 CYS A C 1
ATOM 3523 O O . CYS A 1 459 ? 15.098 4.312 -6.281 1.00 39.30 382 CYS A O 1
ATOM 3526 N N . SER A 1 460 ? 15.727 4.292 -8.448 1.00 35.98 383 SER A N 1
ATOM 3527 C CA . SER A 1 460 ? 17.110 3.907 -8.182 1.00 36.98 383 SER A CA 1
ATOM 3528 C C . SER A 1 460 ? 17.724 4.779 -7.119 1.00 41.44 383 SER A C 1
ATOM 3529 O O . SER A 1 460 ? 18.532 4.330 -6.297 1.00 43.89 383 SER A O 1
ATOM 3532 N N . MET A 1 461 ? 17.418 6.060 -7.218 1.00 38.86 384 MET A N 1
ATOM 3533 C CA . MET A 1 461 ? 18.137 7.049 -6.468 1.00 38.60 384 MET A CA 1
ATOM 3534 C C . MET A 1 461 ? 17.709 6.954 -5.016 1.00 36.01 384 MET A C 1
ATOM 3535 O O . MET A 1 461 ? 18.467 7.301 -4.110 1.00 36.75 384 MET A O 1
ATOM 3540 N N . LEU A 1 462 ? 16.539 6.380 -4.783 1.00 32.05 385 LEU A N 1
ATOM 3541 C CA . LEU A 1 462 ? 16.094 6.168 -3.424 1.00 36.45 385 LEU A CA 1
ATOM 3542 C C . LEU A 1 462 ? 16.936 5.094 -2.702 1.00 37.60 385 LEU A C 1
ATOM 3543 O O . LEU A 1 462 ? 17.017 5.081 -1.467 1.00 32.42 385 LEU A O 1
ATOM 3548 N N . CYS A 1 463 ? 17.606 4.237 -3.469 1.00 35.12 386 CYS A N 1
ATOM 3549 C CA . CYS A 1 463 ? 18.624 3.358 -2.911 1.00 40.03 386 CYS A CA 1
ATOM 3550 C C . CYS A 1 463 ? 19.756 4.142 -2.261 1.00 42.15 386 CYS A C 1
ATOM 3551 O O . CYS A 1 463 ? 20.201 3.830 -1.147 1.00 41.25 386 CYS A O 1
ATOM 3554 N N . LEU A 1 464 ? 20.237 5.141 -2.994 1.00 46.81 387 LEU A N 1
ATOM 3555 C CA . LEU A 1 464 ? 21.195 6.106 -2.482 1.00 38.37 387 LEU A CA 1
ATOM 3556 C C . LEU A 1 464 ? 20.569 6.946 -1.379 1.00 32.03 387 LEU A C 1
ATOM 3557 O O . LEU A 1 464 ? 21.097 7.041 -0.277 1.00 30.86 387 LEU A O 1
ATOM 3562 N N . LEU A 1 465 ? 19.390 7.479 -1.635 1.00 30.87 388 LEU A N 1
ATOM 3563 C CA . LEU A 1 465 ? 18.708 8.248 -0.608 1.00 34.70 388 LEU A CA 1
ATOM 3564 C C . LEU A 1 465 ? 18.628 7.515 0.721 1.00 34.14 388 LEU A C 1
ATOM 3565 O O . LEU A 1 465 ? 18.772 8.125 1.771 1.00 39.06 388 LEU A O 1
ATOM 3570 N N . ASN A 1 466 ? 18.284 6.236 0.682 1.00 32.02 389 ASN A N 1
ATOM 3571 C CA . ASN A 1 466 ? 18.156 5.465 1.907 1.00 33.57 389 ASN A CA 1
ATOM 3572 C C . ASN A 1 466 ? 19.479 5.498 2.674 1.00 34.71 389 ASN A C 1
ATOM 3573 O O . ASN A 1 466 ? 19.494 5.596 3.899 1.00 38.63 389 ASN A O 1
ATOM 3578 N N . SER A 1 467 ? 20.586 5.487 1.936 1.00 35.33 390 SER A N 1
ATOM 3579 C CA . SER A 1 467 ? 21.917 5.434 2.528 1.00 34.01 390 SER A CA 1
ATOM 3580 C C . SER A 1 467 ? 22.285 6.752 3.171 1.00 33.01 390 SER A C 1
ATOM 3581 O O . SER A 1 467 ? 23.015 6.769 4.143 1.00 30.36 390 SER A O 1
ATOM 3584 N N . THR A 1 468 ? 21.820 7.851 2.581 1.00 38.25 391 THR A N 1
ATOM 3585 C CA . THR A 1 468 ? 21.861 9.190 3.204 1.00 42.55 391 THR A CA 1
ATOM 3586 C C . THR A 1 468 ? 21.128 9.328 4.538 1.00 46.85 391 THR A C 1
ATOM 3587 O O . THR A 1 468 ? 21.610 10.024 5.444 1.00 58.09 391 THR A O 1
ATOM 3591 N N . VAL A 1 469 ? 19.891 8.841 4.593 1.00 37.97 392 VAL A N 1
ATOM 3592 C CA . VAL A 1 469 ? 19.031 9.178 5.710 1.00 35.23 392 VAL A CA 1
ATOM 3593 C C . VAL A 1 469 ? 19.285 8.254 6.885 1.00 35.84 392 VAL A C 1
ATOM 3594 O O . VAL A 1 469 ? 18.932 8.599 8.012 1.00 38.49 392 VAL A O 1
ATOM 3598 N N . ASN A 1 470 ? 19.893 7.092 6.638 1.00 30.85 393 ASN A N 1
ATOM 3599 C CA . ASN A 1 470 ? 20.148 6.145 7.728 1.00 33.83 393 ASN A CA 1
ATOM 3600 C C . ASN A 1 470 ? 21.102 6.768 8.758 1.00 30.64 393 ASN A C 1
ATOM 3601 O O . ASN A 1 470 ? 20.843 6.716 9.957 1.00 29.17 393 ASN A O 1
ATOM 3606 N N . PRO A 1 471 ? 22.205 7.368 8.291 1.00 31.17 394 PRO A N 1
ATOM 3607 C CA . PRO A 1 471 ? 23.129 8.002 9.210 1.00 31.20 394 PRO A CA 1
ATOM 3608 C C . PRO A 1 471 ? 22.466 9.079 10.036 1.00 29.80 394 PRO A C 1
ATOM 3609 O O . PRO A 1 471 ? 22.839 9.284 11.194 1.00 31.35 394 PRO A O 1
ATOM 3613 N N . ILE A 1 472 ? 21.512 9.778 9.427 1.00 28.32 395 ILE A N 1
ATOM 3614 C CA . ILE A 1 472 ? 20.828 10.895 10.084 1.00 31.65 395 ILE A CA 1
ATOM 3615 C C . ILE A 1 472 ? 19.874 10.448 11.201 1.00 32.40 395 ILE A C 1
ATOM 3616 O O . ILE A 1 472 ? 19.751 11.119 12.227 1.00 36.58 395 ILE A O 1
ATOM 3621 N N . ILE A 1 473 ? 19.223 9.309 11.023 1.00 31.09 396 ILE A N 1
ATOM 3622 C CA . ILE A 1 473 ? 18.316 8.850 12.039 1.00 29.38 396 ILE A CA 1
ATOM 3623 C C . ILE A 1 473 ? 19.035 8.097 13.095 1.00 24.01 396 ILE A 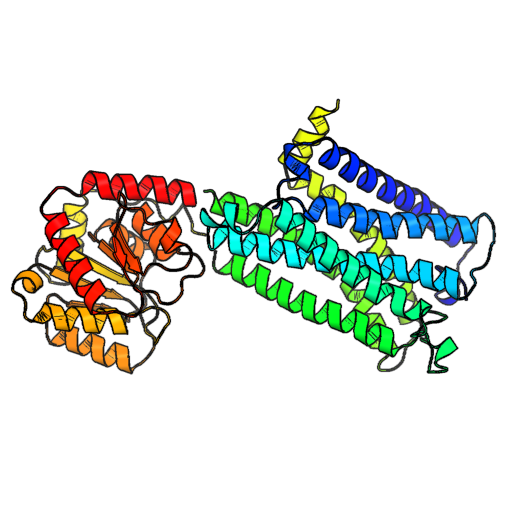C 1
ATOM 3624 O O . ILE A 1 473 ? 18.631 8.135 14.225 1.00 26.55 396 ILE A O 1
ATOM 3629 N N . TYR A 1 474 ? 20.201 7.565 12.789 1.00 25.15 397 TYR A N 1
ATOM 3630 C CA . TYR A 1 474 ? 21.079 7.146 13.872 1.00 26.61 397 TYR A CA 1
ATOM 3631 C C . TYR A 1 474 ? 21.322 8.342 14.738 1.00 24.89 397 TYR A C 1
ATOM 3632 O O . TYR A 1 474 ? 21.217 8.252 15.949 1.00 25.93 397 TYR A O 1
ATOM 3641 N N . ALA A 1 475 ? 21.690 9.451 14.104 1.00 28.28 398 ALA A N 1
ATOM 3642 C CA . ALA A 1 475 ? 21.999 10.703 14.810 1.00 31.46 398 ALA A CA 1
ATOM 3643 C C . ALA A 1 475 ? 20.825 11.218 15.665 1.00 30.33 398 ALA A C 1
ATOM 3644 O O . ALA A 1 475 ? 21.007 11.495 16.861 1.00 25.76 398 ALA A O 1
ATOM 3646 N N . LEU A 1 476 ? 19.626 11.235 15.074 1.00 30.15 399 LEU A N 1
ATOM 3647 C CA . LEU A 1 476 ? 18.427 11.791 15.712 1.00 32.80 399 LEU A CA 1
ATOM 3648 C C . LEU A 1 476 ? 17.866 10.918 16.817 1.00 34.47 399 LEU A C 1
ATOM 3649 O O . LEU A 1 476 ? 17.205 11.413 17.739 1.00 33.37 399 LEU A O 1
ATOM 3654 N N . ARG A 1 477 ? 18.066 9.614 16.679 1.00 38.85 400 ARG A N 1
ATOM 3655 C CA . ARG A 1 477 ? 17.266 8.632 17.400 1.00 42.66 400 ARG A CA 1
ATOM 3656 C C . ARG A 1 477 ? 18.036 7.932 18.511 1.00 39.34 400 ARG A C 1
ATOM 3657 O O . ARG A 1 477 ? 17.419 7.265 19.338 1.00 35.98 400 ARG A O 1
ATOM 3665 N N . SER A 1 478 ? 19.355 8.122 18.564 1.00 37.04 401 SER A N 1
ATOM 3666 C CA . SER A 1 478 ? 20.173 7.524 19.622 1.00 38.95 401 SER A CA 1
ATOM 3667 C C . SER A 1 478 ? 21.120 8.518 20.267 1.00 38.21 401 SER A C 1
ATOM 3668 O O . SER A 1 478 ? 22.186 8.844 19.719 1.00 38.20 401 SER A O 1
ATOM 3671 N N . LYS A 1 479 ? 20.787 8.895 21.492 1.00 39.02 402 LYS A N 1
ATOM 3672 C CA . LYS A 1 479 ? 21.659 9.756 22.272 1.00 45.79 402 LYS A CA 1
ATOM 3673 C C . LYS A 1 479 ? 23.069 9.199 22.298 1.00 40.26 402 LYS A C 1
ATOM 3674 O O . LYS A 1 479 ? 24.040 9.947 22.253 1.00 39.41 402 LYS A O 1
ATOM 3680 N N . ASP A 1 480 ? 23.177 7.879 22.356 1.00 41.64 403 ASP A N 1
ATOM 3681 C CA . ASP A 1 480 ? 24.438 7.243 22.672 1.00 45.16 403 ASP A CA 1
ATOM 3682 C C . ASP A 1 480 ? 25.383 7.401 21.502 1.00 43.61 403 ASP A C 1
ATOM 3683 O O . ASP A 1 480 ? 26.544 7.770 21.667 1.00 43.29 403 ASP A O 1
ATOM 3688 N N . LEU A 1 481 ? 24.845 7.263 20.303 1.00 52.29 404 LEU A N 1
ATOM 3689 C CA . LEU A 1 481 ? 25.605 7.615 19.118 1.00 58.65 404 LEU A CA 1
ATOM 3690 C C . LEU A 1 481 ? 26.032 9.073 19.189 1.00 55.50 404 LEU A C 1
ATOM 3691 O O . LEU A 1 481 ? 27.221 9.389 19.081 1.00 57.46 404 LEU A O 1
ATOM 3696 N N . ARG A 1 482 ? 25.065 9.952 19.420 1.00 43.90 405 ARG A N 1
ATOM 3697 C CA . ARG A 1 482 ? 25.367 11.368 19.541 1.00 44.99 405 ARG A CA 1
ATOM 3698 C C . ARG A 1 482 ? 26.482 11.662 20.535 1.00 42.20 405 ARG A C 1
ATOM 3699 O O . ARG A 1 482 ? 27.396 12.425 20.242 1.00 40.48 405 ARG A O 1
ATOM 3707 N N . HIS A 1 483 ? 26.416 11.056 21.707 1.00 46.31 406 HIS A N 1
ATOM 3708 C CA . HIS A 1 483 ? 27.367 11.379 22.746 1.00 50.58 406 HIS A CA 1
ATOM 3709 C C . HIS A 1 483 ? 28.745 10.825 22.398 1.00 43.85 406 HIS A C 1
ATOM 3710 O O . HIS A 1 483 ? 29.766 11.424 22.714 1.00 42.01 406 HIS A O 1
ATOM 3717 N N . ALA A 1 484 ? 28.770 9.674 21.746 1.00 49.22 407 ALA A N 1
ATOM 3718 C CA . ALA A 1 484 ? 30.027 9.025 21.396 1.00 55.39 407 ALA A CA 1
ATOM 3719 C C . ALA A 1 484 ? 30.812 9.869 20.405 1.00 56.45 407 ALA A C 1
ATOM 3720 O O . ALA A 1 484 ? 32.028 9.717 20.266 1.00 59.12 407 ALA A O 1
ATOM 3722 N N . PHE A 1 485 ? 30.079 10.681 19.651 1.00 57.26 408 PHE A N 1
ATOM 3723 C CA . PHE A 1 485 ? 30.640 11.497 18.582 1.00 58.66 408 PHE A CA 1
ATOM 3724 C C . PHE A 1 485 ? 31.260 12.763 19.186 1.00 63.55 408 PHE A C 1
ATOM 3725 O O . PHE A 1 485 ? 32.352 13.180 18.794 1.00 55.68 408 PHE A O 1
ATOM 3733 N N . ARG A 1 486 ? 30.620 13.277 20.235 1.00 70.58 409 ARG A N 1
ATOM 3734 C CA . ARG A 1 486 ? 31.158 14.389 21.025 1.00 68.75 409 ARG A CA 1
ATOM 3735 C C . ARG A 1 486 ? 32.370 13.997 21.871 1.00 71.10 409 ARG A C 1
ATOM 3736 O O . ARG A 1 486 ? 33.062 14.864 22.396 1.00 85.82 409 ARG A O 1
ATOM 3744 N N . SER A 1 487 ? 32.599 12.699 22.048 1.00 68.82 410 SER A N 1
ATOM 3745 C CA . SER A 1 487 ? 33.780 12.231 22.755 1.00 68.10 410 SER A CA 1
ATOM 3746 C C . SER A 1 487 ? 35.058 12.556 21.992 1.00 74.41 410 SER A C 1
ATOM 3747 O O . SER A 1 487 ? 36.110 12.749 22.602 1.00 82.40 410 SER A O 1
ATOM 3750 N N . MET A 1 488 ? 34.964 12.648 20.667 1.00 81.20 411 MET A N 1
ATOM 3751 C CA . MET A 1 488 ? 36.119 13.011 19.837 1.00 85.87 411 MET A CA 1
ATOM 3752 C C . MET A 1 488 ? 36.538 14.482 20.029 1.00 98.39 411 MET A C 1
ATOM 3753 O O . MET A 1 488 ? 37.587 14.751 20.624 1.00 103.39 411 MET A O 1
ATOM 3758 N N . PHE A 1 489 ? 35.687 15.421 19.609 1.00 98.20 412 PHE A N 1
ATOM 3759 C CA . PHE A 1 489 ? 35.953 16.861 19.779 1.00 97.96 412 PHE A CA 1
ATOM 3760 C C . PHE A 1 489 ? 35.687 17.338 21.216 1.00 92.41 412 PHE A C 1
ATOM 3761 O O . PHE A 1 489 ? 35.572 18.543 21.491 1.00 86.55 412 PHE A O 1
#

Solvent-accessible surface area: 21991 Å² total; per-residue (Å²): 134,19,16,60,32,48,72,80,29,34,137,26,72,107,79,84,78,118,52,49,28,80,124,3,63,83,52,0,62,100,0,19,96,20,0,79,89,11,22,56,5,9,104,126,18,63,68,2,104,51,66,14,13,21,36,3,4,14,8,2,0,59,0,1,31,60,14,1,66,23,21,18,119,0,14,64,21,35,77,80,139,128,55,171,19,66,104,74,48,1,2,145,6,12,11,9,36,9,6,6,1,12,0,4,0,3,0,0,70,31,5,2,71,10,4,68,26,4,11,32,29,18,70,2,26,124,172,60,22,44,128,96,118,6,67,80,31,20,66,99,17,39,68,96,0,81,84,17,6,48,42,6,51,127,9,78,5,2,65,154,87,93,52,113,58,12,106,5,38,36,22,3,3,26,86,3,2,42,79,12,4,32,47,2,42,64,36,17,116,126,0,52,151,29,0,44,58,2,41,203,86,14,16,32,64,40,78,22,17,47,60,98,118,24,124,62,52,40,82,104,49,30,103,55,8,0,73,154,42,70,16,113,97,15,23,0,2,0,5,42,20,149,0,22,119,29,80,51,0,0,11,7,2,0,100,0,0,83,92,0,26,107,83,163,42,0,108,64,0,26,2,0,1,7,15,114,15,47,115,116,0,19,42,61,0,85,36,2,34,152,148,29,66,9,4,42,0,7,30,114,196,59,55,115,85,48,12,21,73,0,2,1,2,0,9,1,1,3,7,4,1,62,127,11,24,11,1,51,33,0,10,23,0,0,8,4,0,0,4,0,0,0,2,36,22,7,3,0,122,12,4,7,49,135,114,3,6,24,64,14,140,27,34,51,29,28,86,2,1,91,7,0,35,130,0,5,103,54,29,127,83,112,16,69,155,39,24,89,62,0,37,99,62,0,69,70,20,8,57,65,11,121,116,18,24,132,23,0,77,10,1,26,62,1,5,68,28,3,71,99,5,14,24,52,12,14,61,22,2,50,109,7,33,128,68,76,44,82,181,124,41,63,33,61,7,12,136,21,37,68,56,17,11,71,2,7,10,38,2,6,75,22,4,37,131,73,14,155,66,11,66,128,12,90,147,78,90,132